Protein AF-A0A3C0VG09-F1 (afdb_monomer_lite)

Secondary structure (DSSP, 8-state):
---------------S--HHHHHHHHHHHHH--S-----TTS--TTHHHHHH-EEEEE-----SHHHHHHHHH--HHHHHHHHHHHT-SEEEEE-B-TTS-BSS--HHHHHHHTPPTTTSB-SS-HHHHHHHHHGGGTPEEEEEEESS--TT-HHHHHHHTPPPSSS-----HHHHHHHHHHHHHHHHHHGGGEEEEEEE---GGGT--HHHHHHHHHHHTSS-TT-EEEE--SS--S---TT-SB---B-SS-TT---SSSEETTEEPEEEEESSSSTT--S--S-HHHHHHHHHHHHHTT-EEEEEEPBP--GGGSSTTPBPHHHHHHHHHHHHHHHHTTSSS--------PPPP------TT--TTSSGGGT---SS--HHHHHHHHTS---S----S-SSHHHHHHHHHHS--HHHH---SS-TTSSS---S-EE-S---TT-SS--EE--SS--TTS--HHHHHHHTT---EEES---S-STTSSTGGGT-SEEES---SSS-SS-SBSSP--SS---SSTT-BHHHHHHHHHHHHHH-

Sequence (544 aa):
MIPHENLSSPSFARRRANPRAAAAIACAAGAFLLPLARGADEPRATDWLRDARLGVFMHFLPGDPAGLAKVDAFDVPAVAAQLREMGAGYFVLTLGQNSGFFNSPNRAYDRITGYAAGERCARRDLPLDLQRALAPEGIKLMLYLPCQTPNQDRRAQRAFGIREGPADQPIDEAFARKWAEVIAEWSVRYGDRVAGWWFDGGYAHVGFNEAIGRIYAEAAKRGNPRAIVTFNPGVKLVRHTRAEDYTAGELNDPFDVLPASRWVDGSQWHALTFLGSAWARRDVRHPVERWVAWASAATAKGGAVTLDLGPTWDERTGPIGTFDAAQAAQVKAVRAAVGTASANAPRPQAAAPRKPNVVFILADDLGWADTTLYGRTKFYRTPNVDRLARRGMTFTRAYSASPLCSPTRASIMTGLSPARTGITAPVCHVPEALLEAAAETTAPPDCKATVCRSATRLVADYFTLAEALKAAGYATGHFGKWHLGPQPYSPIEHGFDVDVPHWPGPGPAGSYVAPWRFPSFKERAPAEHIEDRMAAEAAAFIDA

Structure (mmCIF, N/CA/C/O backbone):
data_AF-A0A3C0VG09-F1
#
_entry.id   AF-A0A3C0VG09-F1
#
loop_
_atom_site.group_PDB
_atom_site.id
_atom_site.type_symbol
_atom_site.label_atom_id
_atom_site.label_alt_id
_atom_site.label_comp_id
_atom_site.label_asym_id
_atom_site.label_entity_id
_atom_site.label_seq_id
_atom_site.pdbx_PDB_ins_code
_atom_site.Cartn_x
_atom_site.Cartn_y
_atom_site.Cartn_z
_atom_site.occupancy
_atom_site.B_iso_or_equiv
_atom_site.auth_seq_id
_atom_site.auth_comp_id
_atom_site.auth_asym_id
_atom_site.auth_atom_id
_atom_site.pdbx_PDB_model_num
ATOM 1 N N . MET A 1 1 ? -35.592 16.629 73.389 1.00 25.78 1 MET A N 1
ATOM 2 C CA . MET A 1 1 ? -36.458 17.541 72.620 1.00 25.78 1 MET A CA 1
ATOM 3 C C . MET A 1 1 ? -35.594 18.114 71.498 1.00 25.78 1 MET A C 1
ATOM 5 O O . MET A 1 1 ? -34.708 18.879 71.831 1.00 25.78 1 MET A O 1
ATOM 9 N N . ILE A 1 2 ? -35.836 17.676 70.246 1.00 25.17 2 ILE A N 1
ATOM 10 C CA . ILE A 1 2 ? -35.474 18.321 68.951 1.00 25.17 2 ILE A CA 1
ATOM 11 C C . ILE A 1 2 ? -33.956 18.386 68.586 1.00 25.17 2 ILE A C 1
ATOM 13 O O . ILE A 1 2 ? -33.173 18.846 69.406 1.00 25.17 2 ILE A O 1
ATOM 17 N N . PRO A 1 3 ? -33.518 18.067 67.342 1.00 36.84 3 PRO A N 1
ATOM 18 C CA . PRO A 1 3 ? -33.980 17.030 66.408 1.00 36.84 3 PRO A CA 1
ATOM 19 C C . PRO A 1 3 ? -32.834 16.358 65.593 1.00 36.84 3 PRO A C 1
ATOM 21 O O . PRO A 1 3 ? -31.662 16.711 65.672 1.00 36.84 3 PRO A O 1
ATOM 24 N N . HIS A 1 4 ? -33.232 15.395 64.761 1.00 31.39 4 HIS A N 1
ATOM 25 C CA . HIS A 1 4 ? -32.487 14.857 63.623 1.00 31.39 4 HIS A CA 1
ATOM 26 C C . HIS A 1 4 ? -32.098 15.937 62.597 1.00 31.39 4 HIS A C 1
ATOM 28 O O . HIS A 1 4 ? -32.963 16.690 62.154 1.00 31.39 4 HIS A O 1
ATOM 34 N N . GLU A 1 5 ? -30.852 15.900 62.116 1.00 27.61 5 GLU A N 1
ATOM 35 C CA . GLU A 1 5 ? -30.471 16.444 60.809 1.00 27.61 5 GLU A CA 1
ATOM 36 C C . GLU A 1 5 ? -30.060 15.310 59.864 1.00 27.61 5 GLU A C 1
ATOM 38 O O . GLU A 1 5 ? -29.218 14.465 60.172 1.00 27.61 5 GLU A O 1
ATOM 43 N N . ASN A 1 6 ? -30.708 15.305 58.700 1.00 30.20 6 ASN A N 1
ATOM 44 C CA . ASN A 1 6 ? -30.352 14.521 57.529 1.00 30.20 6 ASN A CA 1
ATOM 45 C C . ASN A 1 6 ? -28.966 14.937 57.021 1.00 30.20 6 ASN A C 1
ATOM 47 O O . ASN A 1 6 ? -28.777 16.090 56.642 1.00 30.20 6 ASN A O 1
ATOM 51 N N . LEU A 1 7 ? -28.047 13.980 56.886 1.00 28.33 7 LEU A N 1
ATOM 52 C CA . LEU A 1 7 ? -26.889 14.119 56.004 1.00 28.33 7 LEU A CA 1
ATOM 53 C C . LEU A 1 7 ? -27.046 13.178 54.812 1.00 28.33 7 LEU A C 1
ATOM 55 O O . LEU A 1 7 ? -26.704 11.999 54.835 1.00 28.33 7 LEU A O 1
ATOM 59 N N . SER A 1 8 ? -27.605 13.757 53.758 1.00 28.17 8 SER A N 1
ATOM 60 C CA . SER A 1 8 ? -27.480 13.324 52.376 1.00 28.17 8 SER A CA 1
ATOM 61 C C . SER A 1 8 ? -26.024 13.393 51.892 1.00 28.17 8 SER A C 1
ATOM 63 O O . SER A 1 8 ? -25.342 14.389 52.130 1.00 28.17 8 SER A O 1
ATOM 65 N N . SER A 1 9 ? -25.653 12.395 51.081 1.00 25.41 9 SER A N 1
ATOM 66 C CA . SER A 1 9 ? -24.449 12.246 50.236 1.00 25.41 9 SER A CA 1
ATOM 67 C C . SER A 1 9 ? -23.292 11.442 50.853 1.00 25.41 9 SER A C 1
ATOM 69 O O . SER A 1 9 ? -22.619 11.929 51.763 1.00 25.41 9 SER A O 1
ATOM 71 N N . PRO A 1 10 ? -22.970 10.241 50.323 1.00 30.42 10 PRO A N 1
ATOM 72 C CA . PRO A 1 10 ? -21.716 9.591 50.648 1.00 30.42 10 PRO A CA 1
ATOM 73 C C . PRO A 1 10 ? -20.579 10.362 49.976 1.00 30.42 10 PRO A C 1
ATOM 75 O O . PRO A 1 10 ? -20.426 10.380 48.756 1.00 30.42 10 PRO A O 1
ATOM 78 N N . SER A 1 11 ? -19.789 11.014 50.825 1.00 25.86 11 SER A N 1
ATOM 79 C CA . SER A 1 11 ? -18.387 11.347 50.597 1.00 25.86 11 SER A CA 1
ATOM 80 C C . SER A 1 11 ? -17.704 10.263 49.753 1.00 25.86 11 SER A C 1
ATOM 82 O O . SER A 1 11 ? -17.767 9.079 50.090 1.00 25.86 11 SER A O 1
ATOM 84 N N . PHE A 1 12 ? -17.055 10.671 48.656 1.00 29.81 12 PHE A N 1
ATOM 85 C CA . PHE A 1 12 ? -16.128 9.844 47.884 1.00 29.81 12 PHE A CA 1
ATOM 86 C C . PHE A 1 12 ? -15.006 9.361 48.821 1.00 29.81 12 PHE A C 1
ATOM 88 O O . PHE A 1 12 ? -13.964 10.003 48.969 1.00 29.81 12 PHE A O 1
ATOM 95 N N . ALA A 1 13 ? -15.223 8.221 49.477 1.00 32.47 13 ALA A N 1
ATOM 96 C CA . ALA A 1 13 ? -14.174 7.491 50.161 1.00 32.47 13 ALA A CA 1
ATOM 97 C C . ALA A 1 13 ? -13.073 7.199 49.136 1.00 32.47 13 ALA A C 1
ATOM 99 O O . ALA A 1 13 ? -13.347 6.743 48.022 1.00 32.47 13 ALA A O 1
ATOM 100 N N . ARG A 1 14 ? -11.821 7.509 49.490 1.00 38.81 14 ARG A N 1
ATOM 101 C CA . ARG A 1 14 ? -10.652 7.198 48.663 1.00 38.81 14 ARG A CA 1
ATOM 102 C C . ARG A 1 14 ? -10.619 5.684 48.448 1.00 38.81 14 ARG A C 1
ATOM 104 O O . ARG A 1 14 ? -10.144 4.955 49.314 1.00 38.81 14 ARG A O 1
ATOM 111 N N . ARG A 1 15 ? -11.134 5.222 47.303 1.00 53.59 15 ARG A N 1
ATOM 112 C CA . ARG A 1 15 ? -10.995 3.837 46.834 1.00 53.59 15 ARG A CA 1
ATOM 113 C C . ARG A 1 15 ? -9.524 3.437 46.900 1.00 53.59 15 ARG A C 1
ATOM 115 O O . ARG A 1 15 ? -8.651 4.307 46.797 1.00 53.59 15 ARG A O 1
ATOM 122 N N . ARG A 1 16 ? -9.233 2.139 47.055 1.00 56.16 16 ARG A N 1
ATOM 123 C CA . ARG A 1 16 ? -7.860 1.593 47.057 1.00 56.16 16 ARG A CA 1
ATOM 124 C C . ARG A 1 16 ? -7.266 1.718 45.641 1.00 56.16 16 ARG A C 1
ATOM 126 O O . ARG A 1 16 ? -7.061 0.738 44.935 1.00 56.16 16 ARG A O 1
ATOM 133 N N . ALA A 1 17 ? -7.037 2.949 45.194 1.00 42.09 17 ALA A N 1
ATOM 134 C CA . ALA A 1 17 ? -6.540 3.301 43.881 1.00 42.09 17 ALA A CA 1
ATOM 135 C C . ALA A 1 17 ? -5.017 3.379 43.930 1.00 42.09 17 ALA A C 1
ATOM 137 O O . ALA A 1 17 ? -4.433 4.084 44.753 1.00 42.09 17 ALA A O 1
ATOM 138 N N . ASN A 1 18 ? -4.363 2.684 43.005 1.00 46.47 18 ASN A N 1
ATOM 139 C CA . ASN A 1 18 ? -2.977 2.963 42.676 1.00 46.47 18 ASN A CA 1
ATOM 140 C C . ASN A 1 18 ? -2.969 3.893 41.448 1.00 46.47 18 ASN A C 1
ATOM 142 O O . ASN A 1 18 ? -3.234 3.413 40.343 1.00 46.47 18 ASN A O 1
ATOM 146 N N . PRO A 1 19 ? -2.652 5.195 41.585 1.00 42.06 19 PRO A N 1
ATOM 147 C CA . PRO A 1 19 ? -2.595 6.110 40.441 1.00 42.06 19 PRO A CA 1
ATOM 148 C C . PRO A 1 19 ? -1.565 5.666 39.388 1.00 42.06 19 PRO A C 1
ATOM 150 O O . PRO A 1 19 ? -1.710 5.986 38.211 1.00 42.06 19 PRO A O 1
ATOM 153 N N . ARG A 1 20 ? -0.572 4.845 39.769 1.00 39.53 20 ARG A N 1
ATOM 154 C CA . ARG A 1 20 ? 0.372 4.227 38.825 1.00 39.53 20 ARG A CA 1
ATOM 155 C C . ARG A 1 20 ? -0.194 3.009 38.090 1.00 39.53 20 ARG A C 1
ATOM 157 O O . ARG A 1 20 ? 0.317 2.703 37.026 1.00 39.53 20 ARG A O 1
ATOM 164 N N . ALA A 1 21 ? -1.231 2.336 38.598 1.00 42.78 21 ALA A N 1
ATOM 165 C CA . ALA A 1 21 ? -1.887 1.228 37.891 1.00 42.78 21 ALA A CA 1
ATOM 166 C C . ALA A 1 21 ? -2.860 1.746 36.823 1.00 42.78 21 ALA A C 1
ATOM 168 O O . ALA A 1 21 ? -2.830 1.261 35.700 1.00 42.78 21 ALA A O 1
ATOM 169 N N . ALA A 1 22 ? -3.627 2.802 37.121 1.00 36.97 22 ALA A N 1
ATOM 170 C CA . ALA A 1 22 ? -4.439 3.495 36.117 1.00 36.97 22 ALA A CA 1
ATOM 171 C C . ALA A 1 22 ? -3.561 4.094 35.001 1.00 36.97 22 ALA A C 1
ATOM 173 O O . ALA A 1 22 ? -3.869 3.944 33.821 1.00 36.97 22 ALA A O 1
ATOM 174 N N . ALA A 1 23 ? -2.411 4.677 35.366 1.00 32.75 23 ALA A N 1
ATOM 175 C CA . ALA A 1 23 ? -1.416 5.145 34.405 1.00 32.75 23 ALA A CA 1
ATOM 176 C C . ALA A 1 23 ? -0.681 4.001 33.686 1.00 32.75 23 ALA A C 1
ATOM 178 O O . ALA A 1 23 ? -0.352 4.164 32.526 1.00 32.75 23 ALA A O 1
ATOM 179 N N . ALA A 1 24 ? -0.442 2.839 34.305 1.00 37.19 24 ALA A N 1
ATOM 180 C CA . ALA A 1 24 ? 0.166 1.684 33.634 1.00 37.19 24 ALA A CA 1
ATOM 181 C C . ALA A 1 24 ? -0.810 0.971 32.687 1.00 37.19 24 ALA A C 1
ATOM 183 O O . ALA A 1 24 ? -0.374 0.460 31.666 1.00 37.19 24 ALA A O 1
ATOM 184 N N . ILE A 1 25 ? -2.114 0.981 32.973 1.00 39.38 25 ILE A N 1
ATOM 185 C CA . ILE A 1 25 ? -3.164 0.472 32.078 1.00 39.38 25 ILE A CA 1
ATOM 186 C C . ILE A 1 25 ? -3.376 1.452 30.910 1.00 39.38 25 ILE A C 1
ATOM 188 O O . ILE A 1 25 ? -3.435 1.027 29.758 1.00 39.38 25 ILE A O 1
ATOM 192 N N . ALA A 1 26 ? -3.362 2.765 31.171 1.00 31.94 26 ALA A N 1
ATOM 193 C CA . ALA A 1 26 ? -3.383 3.794 30.128 1.00 31.94 26 ALA A CA 1
ATOM 194 C C . ALA A 1 26 ? -2.079 3.843 29.298 1.00 31.94 26 ALA A C 1
ATOM 196 O O . ALA A 1 26 ? -2.128 4.015 28.083 1.00 31.94 26 ALA A O 1
ATOM 197 N N . CYS A 1 27 ? -0.911 3.625 29.912 1.00 29.28 27 CYS A N 1
ATOM 198 C CA . CYS A 1 27 ? 0.381 3.548 29.221 1.00 29.28 27 CYS A CA 1
ATOM 199 C C . CYS A 1 27 ? 0.594 2.203 28.521 1.00 29.28 27 CYS A C 1
ATOM 201 O O . CYS A 1 27 ? 1.245 2.192 27.488 1.00 29.28 27 CYS A O 1
ATOM 203 N N . ALA A 1 28 ? 0.041 1.084 28.998 1.00 33.81 28 ALA A N 1
ATOM 204 C CA . ALA A 1 28 ? 0.040 -0.175 28.248 1.00 33.81 28 ALA A CA 1
ATOM 205 C C . ALA A 1 28 ? -0.866 -0.075 27.010 1.00 33.81 28 ALA A C 1
ATOM 207 O O . ALA A 1 28 ? -0.498 -0.573 25.950 1.00 33.81 28 ALA A O 1
ATOM 208 N N . ALA A 1 29 ? -1.983 0.656 27.102 1.00 33.47 29 ALA A N 1
ATOM 209 C CA . ALA A 1 29 ? -2.788 1.020 25.936 1.00 33.47 29 ALA A CA 1
ATOM 210 C C . ALA A 1 29 ? -2.054 1.992 24.982 1.00 33.47 29 ALA A C 1
ATOM 212 O O . ALA A 1 29 ? -2.267 1.937 23.775 1.00 33.47 29 ALA A O 1
ATOM 213 N N . GLY A 1 30 ? -1.156 2.842 25.498 1.00 28.97 30 GLY A N 1
ATOM 214 C CA . GLY A 1 30 ? -0.337 3.768 24.701 1.00 28.97 30 GLY A CA 1
ATOM 215 C C . GLY A 1 30 ? 0.991 3.207 24.162 1.00 28.97 30 GLY A C 1
ATOM 216 O O . GLY A 1 30 ? 1.523 3.752 23.198 1.00 28.97 30 GLY A O 1
ATOM 217 N N . ALA A 1 31 ? 1.535 2.133 24.745 1.00 29.83 31 ALA A N 1
ATOM 218 C CA . ALA A 1 31 ? 2.877 1.610 24.446 1.00 29.83 31 ALA A CA 1
ATOM 219 C C . ALA A 1 31 ? 2.895 0.274 23.674 1.00 29.83 31 ALA A C 1
ATOM 221 O O . ALA A 1 31 ? 3.970 -0.210 23.330 1.00 29.83 31 ALA A O 1
ATOM 222 N N . PHE A 1 32 ? 1.733 -0.304 23.346 1.00 34.00 32 PHE A N 1
ATOM 223 C CA . PHE A 1 32 ? 1.608 -1.517 22.517 1.00 34.00 32 PHE A CA 1
ATOM 224 C C . PHE A 1 32 ? 0.985 -1.248 21.138 1.00 34.00 32 PHE A C 1
ATOM 226 O O . PHE A 1 32 ? 0.192 -2.032 20.624 1.00 34.00 32 PHE A O 1
ATOM 233 N N . LEU A 1 33 ? 1.374 -0.146 20.498 1.00 32.19 33 LEU A N 1
ATOM 234 C CA . LEU A 1 33 ? 1.024 0.127 19.103 1.00 32.19 33 LEU A CA 1
ATOM 235 C C . LEU A 1 33 ? 2.061 -0.483 18.148 1.00 32.19 33 LEU A C 1
ATOM 237 O O . LEU A 1 33 ? 2.922 0.220 17.630 1.00 32.19 33 LEU A O 1
ATOM 241 N N . LEU A 1 34 ? 1.954 -1.792 17.895 1.00 34.22 34 LEU A N 1
ATOM 242 C CA . LEU A 1 34 ? 2.476 -2.462 16.691 1.00 34.22 34 LEU A CA 1
ATOM 243 C C . LEU A 1 34 ? 1.462 -3.535 16.222 1.00 34.22 34 LEU A C 1
ATOM 245 O O . LEU A 1 34 ? 0.729 -4.088 17.040 1.00 34.22 34 LEU A O 1
ATOM 249 N N . PRO A 1 35 ? 1.339 -3.776 14.903 1.00 33.91 35 PRO A N 1
ATOM 250 C CA . PRO A 1 35 ? 0.038 -3.829 14.234 1.00 33.91 35 PRO A CA 1
ATOM 251 C C . PRO A 1 35 ? -0.619 -5.222 14.254 1.00 33.91 35 PRO A C 1
ATOM 253 O O . PRO A 1 35 ? -0.087 -6.177 13.691 1.00 33.91 35 PRO A O 1
ATOM 256 N N . LEU A 1 36 ? -1.820 -5.314 14.840 1.00 37.66 36 LEU A N 1
ATOM 257 C CA . LEU A 1 36 ? -2.776 -6.416 14.651 1.00 37.66 36 LEU A CA 1
ATOM 258 C C . LEU A 1 36 ? -3.637 -6.132 13.401 1.00 37.66 36 LEU A C 1
ATOM 260 O O . LEU A 1 36 ? -3.882 -4.984 13.043 1.00 37.66 36 LEU A O 1
ATOM 264 N N . ALA A 1 37 ? -4.086 -7.167 12.697 1.00 36.44 37 ALA A N 1
ATOM 265 C CA . ALA A 1 37 ? -4.728 -7.061 11.392 1.00 36.44 37 ALA A CA 1
ATOM 266 C C . ALA A 1 37 ? -6.090 -6.338 11.416 1.00 36.44 37 ALA A C 1
ATOM 268 O O . ALA A 1 37 ? -7.111 -6.921 11.788 1.00 36.44 37 ALA A O 1
ATOM 269 N N . ARG A 1 38 ? -6.059 -5.100 10.901 1.00 39.56 38 ARG A N 1
ATOM 270 C CA . ARG A 1 38 ? -7.078 -4.320 10.165 1.00 39.56 38 ARG A CA 1
ATOM 271 C C . ARG A 1 38 ? -8.535 -4.761 10.391 1.00 39.56 38 ARG A C 1
ATOM 273 O O . ARG A 1 38 ? -9.059 -5.619 9.673 1.00 39.56 38 ARG A O 1
ATOM 280 N N . GLY A 1 39 ? -9.197 -4.121 11.356 1.00 35.84 39 GLY A N 1
ATOM 281 C CA . GLY A 1 39 ? -10.660 -4.063 11.434 1.00 35.84 39 GLY A CA 1
ATOM 282 C C . GLY A 1 39 ? -11.256 -3.302 10.243 1.00 35.84 39 GLY A C 1
ATOM 283 O O . GLY A 1 39 ? -10.550 -2.589 9.531 1.00 35.84 39 GLY A O 1
ATOM 284 N N . ALA A 1 40 ? -12.558 -3.464 9.999 1.00 40.09 40 ALA A N 1
ATOM 285 C CA . ALA A 1 40 ? -13.252 -2.823 8.879 1.00 40.09 40 ALA A CA 1
ATOM 286 C C . ALA A 1 40 ? -13.305 -1.278 8.968 1.00 40.09 40 ALA A C 1
ATOM 288 O O . ALA A 1 40 ? -13.516 -0.653 7.933 1.00 40.09 40 ALA A O 1
ATOM 289 N N . ASP A 1 41 ? -13.028 -0.703 10.148 1.00 41.06 41 ASP A N 1
ATOM 290 C CA . ASP A 1 41 ? -13.119 0.736 10.459 1.00 41.06 41 ASP A CA 1
ATOM 291 C C . ASP A 1 41 ? -11.781 1.404 10.861 1.00 41.06 41 ASP A C 1
ATOM 293 O O . ASP A 1 41 ? -11.765 2.585 11.206 1.00 41.06 41 ASP A O 1
ATOM 297 N N . GLU A 1 42 ? -10.636 0.708 10.797 1.00 44.19 42 GLU A N 1
ATOM 298 C CA . GLU A 1 42 ? -9.343 1.417 10.803 1.00 44.19 42 GLU A CA 1
ATOM 299 C C . GLU A 1 42 ? -9.079 2.009 9.415 1.00 44.19 42 GLU A C 1
ATOM 301 O O . GLU A 1 42 ? -9.328 1.308 8.425 1.00 44.19 42 GLU A O 1
ATOM 306 N N . PRO A 1 43 ? -8.522 3.238 9.307 1.00 57.06 43 PRO A N 1
ATOM 307 C CA . PRO A 1 43 ? -8.185 3.811 8.016 1.00 57.06 43 PRO A CA 1
ATOM 308 C C . PRO A 1 43 ? -7.272 2.849 7.257 1.00 57.06 43 PRO A C 1
ATOM 310 O O . PRO A 1 43 ? -6.119 2.617 7.644 1.00 57.06 43 PRO A O 1
ATOM 313 N N . ARG A 1 44 ? -7.783 2.236 6.188 1.00 79.38 44 ARG A N 1
ATOM 314 C CA . ARG A 1 44 ? -6.977 1.318 5.385 1.00 79.38 44 ARG A CA 1
ATOM 315 C C . ARG A 1 44 ? -5.872 2.131 4.733 1.00 79.38 44 ARG A C 1
ATOM 317 O O . ARG A 1 44 ? -6.063 3.289 4.371 1.00 79.38 44 ARG A O 1
ATOM 324 N N . ALA A 1 45 ? -4.717 1.506 4.508 1.00 89.81 45 ALA A N 1
ATOM 325 C CA . ALA A 1 45 ? -3.607 2.167 3.820 1.00 89.81 45 ALA A CA 1
ATOM 326 C C . ALA A 1 45 ? -4.020 2.752 2.452 1.00 89.81 45 ALA A C 1
ATOM 328 O O . ALA A 1 45 ? -3.406 3.704 1.999 1.00 89.81 45 ALA A O 1
ATOM 329 N N . THR A 1 46 ? -5.080 2.233 1.823 1.00 95.81 46 THR A N 1
ATOM 330 C CA . THR A 1 46 ? -5.641 2.707 0.549 1.00 95.81 46 THR A CA 1
ATOM 331 C C . THR A 1 46 ? -6.706 3.799 0.677 1.00 95.81 46 THR A C 1
ATOM 333 O O . THR A 1 46 ? -7.222 4.254 -0.342 1.00 95.81 46 THR A O 1
ATOM 336 N N . ASP A 1 47 ? -7.083 4.229 1.883 1.00 93.94 47 ASP A N 1
ATOM 337 C CA . ASP A 1 47 ? -8.106 5.270 2.079 1.00 93.94 47 ASP A CA 1
ATOM 338 C C . ASP A 1 47 ? -7.694 6.591 1.463 1.00 93.94 47 ASP A C 1
ATOM 340 O O . ASP A 1 47 ? -8.486 7.199 0.748 1.00 93.94 47 ASP A O 1
ATOM 344 N N . TRP A 1 48 ? -6.420 6.957 1.600 1.00 95.12 48 TRP A N 1
ATOM 345 C CA . TRP A 1 48 ? -5.914 8.143 0.928 1.00 95.12 48 TRP A CA 1
ATOM 346 C C . TRP A 1 48 ? -6.004 8.030 -0.600 1.00 95.12 48 TRP A C 1
ATOM 348 O O . TRP A 1 48 ? -6.210 9.046 -1.253 1.00 95.12 48 TRP A O 1
ATOM 358 N N . LEU A 1 49 ? -5.872 6.826 -1.179 1.00 97.00 49 LEU A N 1
ATOM 359 C CA . LEU A 1 49 ? -5.948 6.621 -2.630 1.00 97.00 49 LEU A CA 1
ATOM 360 C C . LEU A 1 49 ? -7.387 6.822 -3.129 1.00 97.00 49 LEU A C 1
ATOM 362 O O . LEU A 1 49 ? -7.604 7.523 -4.118 1.00 97.00 49 LEU A O 1
ATOM 366 N N . ARG A 1 50 ? -8.376 6.286 -2.398 1.00 95.19 50 ARG A N 1
ATOM 367 C CA . ARG A 1 50 ? -9.805 6.573 -2.625 1.00 95.19 50 ARG A CA 1
ATOM 368 C C . ARG A 1 50 ? -10.084 8.071 -2.524 1.00 95.19 50 ARG A C 1
ATOM 370 O O . ARG A 1 50 ? -10.751 8.627 -3.390 1.00 95.19 50 ARG A O 1
ATOM 377 N N . ASP A 1 51 ? -9.597 8.713 -1.466 1.00 93.44 51 ASP A N 1
ATOM 378 C CA . ASP A 1 51 ? -9.889 10.122 -1.181 1.00 93.44 51 ASP A CA 1
ATOM 379 C C . ASP A 1 51 ? -9.228 11.062 -2.189 1.00 93.44 51 ASP A C 1
ATOM 381 O O . ASP A 1 51 ? -9.809 12.082 -2.559 1.00 93.44 51 ASP A O 1
ATOM 385 N N . ALA A 1 52 ? -8.048 10.689 -2.686 1.00 95.00 52 ALA A N 1
ATOM 386 C CA . ALA A 1 52 ? -7.356 11.422 -3.731 1.00 95.00 52 ALA A CA 1
ATOM 387 C C . ALA A 1 52 ? -8.116 11.408 -5.065 1.00 95.00 52 ALA A C 1
ATOM 389 O O . ALA A 1 52 ? -8.057 12.408 -5.783 1.00 95.00 52 ALA A O 1
ATOM 390 N N . ARG A 1 53 ? -8.840 10.311 -5.363 1.00 95.50 53 ARG A N 1
ATOM 391 C CA . ARG A 1 53 ? -9.661 10.031 -6.564 1.00 95.50 53 ARG A CA 1
ATOM 392 C C . ARG A 1 53 ? -8.902 10.001 -7.890 1.00 95.50 53 ARG A C 1
ATOM 394 O O . ARG A 1 53 ? -9.135 9.102 -8.691 1.00 95.50 53 ARG A O 1
ATOM 401 N N . LEU A 1 54 ? -8.015 10.964 -8.114 1.00 98.25 54 LEU A N 1
ATOM 402 C CA . LEU A 1 54 ? -7.293 11.193 -9.355 1.00 98.25 54 LEU A CA 1
ATOM 403 C C . LEU A 1 54 ? -5.796 11.378 -9.089 1.00 98.25 54 LEU A C 1
ATOM 405 O O . LEU A 1 54 ? -5.404 12.226 -8.278 1.00 98.25 54 LEU A O 1
ATOM 409 N N . GLY A 1 55 ? -4.978 10.615 -9.806 1.00 98.50 55 GLY A N 1
ATOM 410 C CA . GLY A 1 55 ? -3.526 10.755 -9.846 1.00 98.50 55 GLY A CA 1
ATOM 411 C C . GLY A 1 55 ? -2.997 10.957 -11.260 1.00 98.50 55 GLY A C 1
ATOM 412 O O . GLY A 1 55 ? -3.697 10.722 -12.248 1.00 98.50 55 GLY A O 1
ATOM 413 N N . VAL A 1 56 ? -1.739 11.379 -11.338 1.00 98.88 56 VAL A N 1
ATOM 414 C CA . VAL A 1 56 ? -0.982 11.520 -12.588 1.00 98.88 56 VAL A CA 1
ATOM 415 C C . VAL A 1 56 ? 0.176 10.529 -12.574 1.00 98.88 56 VAL A C 1
ATOM 417 O O . VAL A 1 56 ? 0.858 10.391 -11.561 1.00 98.88 56 VAL A O 1
ATOM 420 N N . PHE A 1 57 ? 0.407 9.848 -13.688 1.00 98.88 57 PHE A N 1
ATOM 421 C CA . PHE A 1 57 ? 1.531 8.941 -13.894 1.00 98.88 57 PHE A CA 1
ATOM 422 C C . PHE A 1 57 ? 2.469 9.525 -14.952 1.00 98.88 57 PHE A C 1
ATOM 424 O O . PHE A 1 57 ? 2.016 10.135 -15.921 1.00 98.88 57 PHE A O 1
ATOM 431 N N . MET A 1 58 ? 3.775 9.347 -14.766 1.00 98.62 58 MET A N 1
ATOM 432 C CA . MET A 1 58 ? 4.782 9.721 -15.754 1.00 98.62 58 MET A CA 1
ATOM 433 C C . MET A 1 58 ? 5.785 8.596 -15.981 1.00 98.62 58 MET A C 1
ATOM 435 O O . MET A 1 58 ? 6.551 8.232 -15.084 1.00 98.62 58 MET A O 1
ATOM 439 N N . HIS A 1 59 ? 5.865 8.150 -17.232 1.00 98.12 59 HIS A N 1
ATOM 440 C CA . HIS A 1 59 ? 6.987 7.371 -17.746 1.00 98.12 59 HIS A CA 1
ATOM 441 C C . HIS A 1 59 ? 8.163 8.284 -18.127 1.00 98.12 59 HIS A C 1
ATOM 443 O O . HIS A 1 59 ? 8.344 8.655 -19.289 1.00 98.12 59 HIS A O 1
ATOM 449 N N . PHE A 1 60 ? 8.992 8.639 -17.144 1.00 98.25 60 PHE A N 1
ATOM 450 C CA . PHE A 1 60 ? 10.288 9.280 -17.380 1.00 98.25 60 PHE A CA 1
ATOM 451 C C . PHE A 1 60 ? 11.372 8.199 -17.386 1.00 98.25 60 PHE A C 1
ATOM 453 O O . PHE A 1 60 ? 11.903 7.833 -16.344 1.00 98.25 60 PHE A O 1
ATOM 460 N N . LEU A 1 61 ? 11.647 7.618 -18.552 1.00 97.44 61 LEU A N 1
ATOM 461 C CA . LEU A 1 61 ? 12.523 6.459 -18.710 1.00 97.44 61 LEU A CA 1
ATOM 462 C C . LEU A 1 61 ? 13.771 6.792 -19.541 1.00 97.44 61 LEU A C 1
ATOM 464 O O . LEU A 1 61 ? 13.707 6.759 -20.771 1.00 97.44 61 LEU A O 1
ATOM 468 N N . PRO A 1 62 ? 14.919 7.080 -18.904 1.00 97.25 62 PRO A N 1
ATOM 469 C CA . PRO A 1 62 ? 16.187 7.189 -19.611 1.00 97.25 62 PRO A CA 1
ATOM 470 C C . PRO A 1 62 ? 16.502 5.912 -20.405 1.00 97.25 62 PRO A C 1
ATOM 472 O O . PRO A 1 62 ? 16.467 4.808 -19.862 1.00 97.25 62 PRO A O 1
ATOM 475 N N . GLY A 1 63 ? 16.801 6.047 -21.697 1.00 95.69 63 GLY A N 1
ATOM 476 C CA . GLY A 1 63 ? 17.164 4.916 -22.565 1.00 95.69 63 GLY A CA 1
ATOM 477 C C . GLY A 1 63 ? 18.671 4.681 -22.681 1.00 95.69 63 GLY A C 1
ATOM 478 O O . GLY A 1 63 ? 19.107 3.572 -22.978 1.00 95.69 63 GLY A O 1
ATOM 479 N N . ASP A 1 64 ? 19.458 5.726 -22.440 1.00 96.88 64 ASP A N 1
ATOM 480 C CA . ASP A 1 64 ? 20.898 5.788 -22.667 1.00 96.88 64 ASP A CA 1
ATOM 481 C C . ASP A 1 64 ? 21.552 6.805 -21.696 1.00 96.88 64 ASP A C 1
ATOM 483 O O . ASP A 1 64 ? 20.843 7.468 -20.926 1.00 96.88 64 ASP A O 1
ATOM 487 N N . PRO A 1 65 ? 22.892 6.964 -21.701 1.00 97.19 65 PRO A N 1
ATOM 488 C CA . PRO A 1 65 ? 23.565 7.928 -20.830 1.00 97.19 65 PRO A CA 1
ATOM 489 C C . PRO A 1 65 ? 23.146 9.393 -21.046 1.00 97.19 65 PRO A C 1
ATOM 491 O O . PRO A 1 65 ? 23.156 10.169 -20.092 1.00 97.19 65 PRO A O 1
ATOM 494 N N . ALA A 1 66 ? 22.754 9.788 -22.264 1.00 96.56 66 ALA A N 1
ATOM 495 C CA . ALA A 1 66 ? 22.284 11.148 -22.538 1.00 96.56 66 ALA A CA 1
ATOM 496 C C . ALA A 1 66 ? 20.885 11.381 -21.943 1.00 96.56 66 ALA A C 1
ATOM 498 O O . ALA A 1 66 ? 20.607 12.445 -21.389 1.00 96.56 66 ALA A O 1
ATOM 499 N N . GLY A 1 67 ? 20.023 10.366 -21.990 1.00 96.62 67 GLY A N 1
ATOM 500 C CA . GLY A 1 67 ? 18.764 10.323 -21.262 1.00 96.62 67 GLY A CA 1
ATOM 501 C C . GLY A 1 67 ? 18.978 10.353 -19.751 1.00 96.62 67 GLY A C 1
ATOM 502 O O . GLY A 1 67 ? 18.255 11.060 -19.055 1.00 96.62 67 GLY A O 1
ATOM 503 N N . LEU A 1 68 ? 19.988 9.646 -19.230 1.00 97.94 68 LEU A N 1
ATOM 504 C CA . LEU A 1 68 ? 20.286 9.641 -17.793 1.00 97.94 68 LEU A CA 1
ATOM 505 C C . LEU A 1 68 ? 20.730 11.029 -17.315 1.00 97.94 68 LEU A C 1
ATOM 507 O O . LEU A 1 68 ? 20.295 11.479 -16.259 1.00 97.94 68 LEU A O 1
ATOM 511 N N . ALA A 1 69 ? 21.521 11.746 -18.117 1.00 96.69 69 ALA A N 1
ATOM 512 C CA . ALA A 1 69 ? 21.922 13.122 -17.820 1.00 96.69 69 ALA A CA 1
ATOM 513 C C . ALA A 1 69 ? 20.722 14.084 -17.701 1.00 96.69 69 ALA A C 1
ATOM 515 O O . ALA A 1 69 ? 20.788 15.076 -16.977 1.00 96.69 69 ALA A O 1
ATOM 516 N N . LYS A 1 70 ? 19.585 13.780 -18.343 1.00 97.94 70 LYS A N 1
ATOM 517 C CA . LYS A 1 70 ? 18.360 14.590 -18.221 1.00 97.94 70 LYS A CA 1
ATOM 518 C C . LYS A 1 70 ? 17.670 14.454 -16.866 1.00 97.94 70 LYS A C 1
ATOM 520 O O . LYS A 1 70 ? 16.822 15.282 -16.551 1.00 97.94 70 LYS A O 1
ATOM 525 N N . VAL A 1 71 ? 18.054 13.483 -16.035 1.00 98.44 71 VAL A N 1
ATOM 526 C CA . VAL A 1 71 ? 17.628 13.446 -14.628 1.00 98.44 71 VAL A CA 1
ATOM 527 C C . VAL A 1 71 ? 18.148 14.682 -13.888 1.00 98.44 71 VAL A C 1
ATOM 529 O O . VAL A 1 71 ? 17.404 15.283 -13.115 1.00 98.44 71 VAL A O 1
ATOM 532 N N . ASP A 1 72 ? 19.373 15.134 -14.173 1.00 97.44 72 ASP A N 1
ATOM 533 C CA . ASP A 1 72 ? 19.931 16.356 -13.579 1.00 97.44 72 ASP A CA 1
ATOM 534 C C . ASP A 1 72 ? 19.231 17.620 -14.106 1.00 97.44 72 ASP A C 1
ATOM 536 O O . ASP A 1 72 ? 19.010 18.560 -13.346 1.00 97.44 72 ASP A O 1
ATOM 540 N N . ALA A 1 73 ? 18.794 17.609 -15.369 1.00 97.38 73 ALA A N 1
ATOM 541 C CA . ALA A 1 73 ? 18.046 18.705 -15.991 1.00 97.38 73 ALA A CA 1
ATOM 542 C C . ALA A 1 73 ? 16.546 18.741 -15.628 1.00 97.38 73 ALA A C 1
ATOM 544 O O . ALA A 1 73 ? 15.862 19.702 -15.970 1.00 97.38 73 ALA A O 1
ATOM 545 N N . PHE A 1 74 ? 16.011 17.710 -14.959 1.00 98.69 74 PHE A N 1
ATOM 546 C CA . PHE A 1 74 ? 14.585 17.618 -14.632 1.00 98.69 74 PHE A CA 1
ATOM 547 C C . PHE A 1 74 ? 14.125 18.797 -13.761 1.00 98.69 74 PHE A C 1
ATOM 549 O O . PHE A 1 74 ? 14.625 18.996 -12.644 1.00 98.69 74 PHE A O 1
ATOM 556 N N . ASP A 1 75 ? 13.129 19.541 -14.240 1.00 98.62 75 ASP A N 1
ATOM 557 C CA . ASP A 1 75 ? 12.608 20.737 -13.578 1.00 98.62 75 ASP A CA 1
ATOM 558 C C . ASP A 1 75 ? 11.521 20.363 -12.561 1.00 98.62 75 ASP A C 1
ATOM 560 O O . ASP A 1 75 ? 10.319 20.332 -12.834 1.00 98.62 75 ASP A O 1
ATOM 564 N N . VAL A 1 76 ? 11.977 20.030 -11.354 1.00 98.81 76 VAL A N 1
ATOM 565 C CA . VAL A 1 76 ? 11.111 19.631 -10.239 1.00 98.81 76 VAL A CA 1
ATOM 566 C C . VAL A 1 76 ? 10.098 20.724 -9.859 1.00 98.81 76 VAL A C 1
ATOM 568 O O . VAL A 1 76 ? 8.919 20.384 -9.726 1.00 98.81 76 VAL A O 1
ATOM 571 N N . PRO A 1 77 ? 10.486 22.008 -9.699 1.00 98.25 77 PRO A N 1
ATOM 572 C CA . PRO A 1 77 ? 9.530 23.082 -9.434 1.00 98.25 77 PRO A CA 1
ATOM 573 C C . PRO A 1 77 ? 8.435 23.213 -10.498 1.00 98.25 77 PRO A C 1
ATOM 575 O O . PRO A 1 77 ? 7.260 23.312 -10.139 1.00 98.25 77 PRO A O 1
ATOM 578 N N . ALA A 1 78 ? 8.785 23.173 -11.789 1.00 98.25 78 ALA A N 1
ATOM 579 C CA . ALA A 1 78 ? 7.804 23.301 -12.867 1.00 98.25 78 ALA A CA 1
ATOM 580 C C . ALA A 1 78 ? 6.811 22.129 -12.883 1.00 98.25 78 ALA A C 1
ATOM 582 O O . ALA A 1 78 ? 5.602 22.336 -13.014 1.00 98.25 78 ALA A O 1
ATOM 583 N N . VAL A 1 79 ? 7.297 20.900 -12.686 1.00 98.81 79 VAL A N 1
ATOM 584 C CA . VAL A 1 79 ? 6.443 19.704 -12.615 1.00 98.81 79 VAL A CA 1
ATOM 585 C C . VAL A 1 79 ? 5.516 19.748 -11.401 1.00 98.81 79 VAL A C 1
ATOM 587 O O . VAL A 1 79 ? 4.321 19.481 -11.534 1.00 98.81 79 VAL A O 1
ATOM 590 N N . ALA A 1 80 ? 6.024 20.131 -10.227 1.00 98.44 80 ALA A N 1
ATOM 591 C CA . ALA A 1 80 ? 5.202 20.278 -9.026 1.00 98.44 80 ALA A CA 1
ATOM 592 C C . ALA A 1 80 ? 4.112 21.351 -9.205 1.00 98.44 80 ALA A C 1
ATOM 594 O O . ALA A 1 80 ? 2.957 21.118 -8.840 1.00 98.44 80 ALA A O 1
ATOM 595 N N . ALA A 1 81 ? 4.444 22.484 -9.833 1.00 97.88 81 ALA A N 1
ATOM 596 C CA . ALA A 1 81 ? 3.483 23.538 -10.148 1.00 97.88 81 ALA A CA 1
ATOM 597 C C . ALA A 1 81 ? 2.374 23.046 -11.092 1.00 97.88 81 ALA A C 1
ATOM 599 O O . ALA A 1 81 ? 1.195 23.248 -10.796 1.00 97.88 81 ALA A O 1
ATOM 600 N N . GLN A 1 82 ? 2.721 22.330 -12.169 1.00 98.38 82 GLN A N 1
ATOM 601 C CA . GLN A 1 82 ? 1.722 21.751 -13.074 1.00 98.38 82 GLN A CA 1
ATOM 602 C C . GLN A 1 82 ? 0.829 20.723 -12.367 1.00 98.38 82 GLN A C 1
ATOM 604 O O . GLN A 1 82 ? -0.389 20.748 -12.536 1.00 98.38 82 GLN A O 1
ATOM 609 N N . LEU A 1 83 ? 1.397 19.834 -11.544 1.00 98.56 83 LEU A N 1
ATOM 610 C CA . LEU A 1 83 ? 0.628 18.837 -10.786 1.00 98.56 83 LEU A CA 1
ATOM 611 C C . LEU A 1 83 ? -0.368 19.485 -9.819 1.00 98.56 83 LEU A C 1
ATOM 613 O O . LEU A 1 83 ? -1.522 19.049 -9.740 1.00 98.56 83 LEU A O 1
ATOM 617 N N . ARG A 1 84 ? 0.043 20.561 -9.144 1.00 97.62 84 ARG A N 1
ATOM 618 C CA . ARG A 1 84 ? -0.838 21.385 -8.309 1.00 97.62 84 ARG A CA 1
ATOM 619 C C . ARG A 1 84 ? -1.952 22.033 -9.126 1.00 97.62 84 ARG A C 1
ATOM 621 O O . ARG A 1 84 ? -3.111 21.962 -8.729 1.00 97.62 84 ARG A O 1
ATOM 628 N N . GLU A 1 85 ? -1.629 22.651 -10.259 1.00 97.12 85 GLU A N 1
ATOM 629 C CA . GLU A 1 85 ? -2.609 23.334 -11.118 1.00 97.12 85 GLU A CA 1
ATOM 630 C C . GLU A 1 85 ? -3.635 22.382 -11.742 1.00 97.12 85 GLU A C 1
ATOM 632 O O . GLU A 1 85 ? -4.800 22.752 -11.922 1.00 97.12 85 GLU A O 1
ATOM 637 N N . MET A 1 86 ? -3.220 21.149 -12.035 1.00 97.81 86 MET A N 1
ATOM 638 C CA . MET A 1 86 ? -4.105 20.050 -12.428 1.00 97.81 86 MET A CA 1
ATOM 639 C C . MET A 1 86 ? -4.957 19.533 -11.257 1.00 97.81 86 MET A C 1
ATOM 641 O O . MET A 1 86 ? -5.990 18.902 -11.477 1.00 97.81 86 MET A O 1
ATOM 645 N N . GLY A 1 87 ? -4.536 19.790 -10.016 1.00 96.00 87 GLY A N 1
ATOM 646 C CA . GLY A 1 87 ? -5.152 19.276 -8.797 1.00 96.00 87 GLY A CA 1
ATOM 647 C C . GLY A 1 87 ? -4.975 17.765 -8.634 1.00 96.00 87 GLY A C 1
ATOM 648 O O . GLY A 1 87 ? -5.901 17.075 -8.200 1.00 96.00 87 GLY A O 1
ATOM 649 N N . ALA A 1 88 ? -3.813 17.227 -9.006 1.00 97.19 88 ALA A N 1
ATOM 650 C CA . ALA A 1 88 ? -3.490 15.819 -8.793 1.00 97.19 88 ALA A CA 1
ATOM 651 C C . ALA A 1 88 ? -3.455 15.500 -7.288 1.00 97.19 88 ALA A C 1
ATOM 653 O O . ALA A 1 88 ? -2.844 16.226 -6.511 1.00 97.19 88 ALA A O 1
ATOM 654 N N . GLY A 1 89 ? -4.100 14.413 -6.850 1.00 96.88 89 GLY A N 1
ATOM 655 C CA . GLY A 1 89 ? -4.017 13.979 -5.447 1.00 96.88 89 GLY A CA 1
ATOM 656 C C . GLY A 1 89 ? -2.752 13.168 -5.141 1.00 96.88 89 GLY A C 1
ATOM 657 O O . GLY A 1 89 ? -2.317 13.074 -3.993 1.00 96.88 89 GLY A O 1
ATOM 658 N N . TYR A 1 90 ? -2.157 12.577 -6.175 1.00 98.81 90 TYR A N 1
ATOM 659 C CA . TYR A 1 90 ? -0.897 11.849 -6.114 1.00 98.81 90 TYR A CA 1
ATOM 660 C C . TYR A 1 90 ? -0.213 11.833 -7.479 1.00 98.81 90 TYR A C 1
ATOM 662 O O . TYR A 1 90 ? -0.847 12.045 -8.516 1.00 98.81 90 TYR A O 1
ATOM 670 N N . PHE A 1 91 ? 1.088 11.574 -7.456 1.00 98.88 91 PHE A N 1
ATOM 671 C CA . PHE A 1 91 ? 1.947 11.480 -8.621 1.00 98.88 91 PHE A CA 1
ATOM 672 C C . PHE A 1 91 ? 2.731 10.168 -8.590 1.00 98.88 91 PHE A C 1
ATOM 674 O O . PHE A 1 91 ? 3.294 9.812 -7.554 1.00 98.88 91 PHE A O 1
ATOM 681 N N . VAL A 1 92 ? 2.767 9.452 -9.712 1.00 98.88 92 VAL A N 1
ATOM 682 C CA . VAL A 1 92 ? 3.528 8.213 -9.880 1.00 98.88 92 VAL A CA 1
ATOM 683 C C . VAL A 1 92 ? 4.696 8.468 -10.827 1.00 98.88 92 VAL A C 1
ATOM 685 O O . VAL A 1 92 ? 4.485 8.816 -11.988 1.00 98.88 92 VAL A O 1
ATOM 688 N N . LEU A 1 93 ? 5.921 8.281 -10.335 1.00 98.81 93 LEU A N 1
ATOM 689 C CA . LEU A 1 93 ? 7.143 8.397 -11.131 1.00 98.81 93 LEU A CA 1
ATOM 690 C C . LEU A 1 93 ? 7.762 7.016 -11.367 1.00 98.81 93 LEU A C 1
ATOM 692 O O . LEU A 1 93 ? 7.954 6.241 -10.429 1.00 98.81 93 LEU A O 1
ATOM 696 N N . THR A 1 94 ? 8.169 6.733 -12.600 1.00 98.44 94 THR A N 1
ATOM 697 C CA . THR A 1 94 ? 9.016 5.575 -12.908 1.00 98.44 94 THR A CA 1
ATOM 698 C C . THR A 1 94 ? 10.409 5.709 -12.302 1.00 98.44 94 THR A C 1
ATOM 700 O O . THR A 1 94 ? 11.109 6.683 -12.566 1.00 98.44 94 THR A O 1
ATOM 703 N N . LEU A 1 95 ? 10.865 4.711 -11.542 1.00 98.31 95 LEU A N 1
ATOM 704 C CA . LEU A 1 95 ? 12.274 4.624 -11.149 1.00 98.31 95 LEU A CA 1
ATOM 705 C C . LEU A 1 95 ? 13.153 4.231 -12.332 1.00 98.31 95 LEU A C 1
ATOM 707 O O . LEU A 1 95 ? 14.247 4.755 -12.447 1.00 98.31 95 LEU A O 1
ATOM 711 N N . GLY A 1 96 ? 12.679 3.339 -13.197 1.00 96.44 96 GLY A N 1
ATOM 712 C CA . GLY A 1 96 ? 13.363 2.844 -14.390 1.00 96.44 96 GLY A CA 1
ATOM 713 C C . GLY A 1 96 ? 12.553 1.712 -15.022 1.00 96.44 96 GLY A C 1
ATOM 714 O O . GLY A 1 96 ? 11.507 1.335 -14.490 1.00 96.44 96 GLY A O 1
ATOM 715 N N . GLN A 1 97 ? 13.015 1.175 -16.151 1.00 93.94 97 GLN A N 1
ATOM 716 C CA . GLN A 1 97 ? 12.370 0.039 -16.823 1.00 93.94 97 GLN A CA 1
ATOM 717 C C . GLN A 1 97 ? 13.417 -0.818 -17.557 1.00 93.94 97 GLN A C 1
ATOM 719 O O . GLN A 1 97 ? 14.490 -1.088 -17.024 1.00 93.94 97 GLN A O 1
ATOM 724 N N . ASN A 1 98 ? 13.127 -1.247 -18.786 1.00 94.88 98 ASN A N 1
ATOM 725 C CA . ASN A 1 98 ? 13.896 -2.264 -19.495 1.00 94.88 98 ASN A CA 1
ATOM 726 C C . ASN A 1 98 ? 15.277 -1.800 -19.971 1.00 94.88 98 ASN A C 1
ATOM 728 O O . ASN A 1 98 ? 16.124 -2.656 -20.199 1.00 94.88 98 ASN A O 1
ATOM 732 N N . SER A 1 99 ? 15.526 -0.492 -20.091 1.00 95.12 99 SER A N 1
ATOM 733 C CA . SER A 1 99 ? 16.797 0.071 -20.582 1.00 95.12 99 SER A CA 1
ATOM 734 C C . SER A 1 99 ? 17.991 -0.149 -19.646 1.00 95.12 99 SER A C 1
ATOM 736 O O . SER A 1 99 ? 19.143 -0.087 -20.079 1.00 95.12 99 SER A O 1
ATOM 738 N N . GLY A 1 100 ? 17.736 -0.380 -18.357 1.00 93.94 100 GLY A N 1
ATOM 739 C CA . GLY A 1 100 ? 18.788 -0.499 -17.349 1.00 93.94 100 GLY A CA 1
ATOM 740 C C . GLY A 1 100 ? 19.169 0.801 -16.658 1.00 93.94 100 GLY A C 1
ATOM 741 O O . GLY A 1 100 ? 20.084 0.783 -15.843 1.00 93.94 100 GLY A O 1
ATOM 742 N N . PHE A 1 101 ? 18.499 1.912 -16.963 1.00 98.25 101 PHE A N 1
ATOM 743 C CA . PHE A 1 101 ? 18.774 3.207 -16.346 1.00 98.25 101 PHE A CA 1
ATOM 744 C C . PHE A 1 101 ? 17.699 3.600 -15.335 1.00 98.25 101 PHE A C 1
ATOM 746 O O . PHE A 1 101 ? 16.507 3.383 -15.572 1.00 98.25 101 PHE A O 1
ATOM 753 N N . PHE A 1 102 ? 18.127 4.205 -14.224 1.00 98.56 102 PHE A N 1
ATOM 754 C CA . PHE A 1 102 ? 17.248 4.560 -13.113 1.00 98.56 102 PHE A CA 1
ATOM 755 C C . PHE A 1 102 ? 17.373 6.029 -12.702 1.00 98.56 102 PHE A C 1
ATOM 757 O O . PHE A 1 102 ? 18.474 6.556 -12.575 1.00 98.56 102 PHE A O 1
ATOM 764 N N . ASN A 1 103 ? 16.245 6.666 -12.391 1.00 98.69 103 ASN A N 1
ATOM 765 C CA . ASN A 1 103 ? 16.118 8.067 -11.968 1.00 98.69 103 ASN A CA 1
ATOM 766 C C . ASN A 1 103 ? 16.563 8.334 -10.518 1.00 98.69 103 ASN A C 1
ATOM 768 O O . ASN A 1 103 ? 16.289 9.395 -9.960 1.00 98.69 103 ASN A O 1
ATOM 772 N N . SER A 1 104 ? 17.191 7.358 -9.868 1.00 98.56 104 SER A N 1
ATOM 773 C CA . SER A 1 104 ? 17.657 7.461 -8.490 1.00 98.56 104 SER A CA 1
ATOM 774 C C . SER A 1 104 ? 18.873 6.565 -8.263 1.00 98.56 104 SER A C 1
ATOM 776 O O . SER A 1 104 ? 18.926 5.483 -8.857 1.00 98.56 104 SER A O 1
ATOM 778 N N . PRO A 1 105 ? 19.810 6.943 -7.371 1.00 98.56 105 PRO A N 1
ATOM 779 C CA . PRO A 1 105 ? 20.903 6.068 -6.960 1.00 98.56 105 PRO A CA 1
ATOM 780 C C . PRO A 1 105 ? 20.383 4.787 -6.291 1.00 98.56 105 PRO A C 1
ATOM 782 O O . PRO A 1 105 ? 19.397 4.820 -5.550 1.00 98.56 105 PRO A O 1
ATOM 785 N N . ASN A 1 106 ? 21.075 3.659 -6.470 1.00 98.50 106 ASN A N 1
ATOM 786 C CA . ASN A 1 106 ? 20.772 2.403 -5.775 1.00 98.50 106 ASN A CA 1
ATOM 787 C C . ASN A 1 106 ? 22.054 1.579 -5.574 1.00 98.50 106 ASN A C 1
ATOM 789 O O . ASN A 1 106 ? 22.544 0.914 -6.485 1.00 98.50 106 ASN A O 1
ATOM 793 N N . ARG A 1 107 ? 22.618 1.639 -4.364 1.00 97.88 107 ARG A N 1
ATOM 794 C CA . ARG A 1 107 ? 23.874 0.967 -4.006 1.00 97.88 107 ARG A CA 1
ATOM 795 C C . ARG A 1 107 ? 23.763 -0.557 -4.039 1.00 97.88 107 ARG A C 1
ATOM 797 O O . ARG A 1 107 ? 24.772 -1.226 -4.243 1.00 97.88 107 ARG A O 1
ATOM 804 N N . ALA A 1 108 ? 22.585 -1.120 -3.795 1.00 98.12 108 ALA A N 1
ATOM 805 C CA . ALA A 1 108 ? 22.326 -2.548 -3.872 1.00 98.12 108 ALA A CA 1
ATOM 806 C C . ALA A 1 108 ? 22.390 -3.012 -5.328 1.00 98.12 108 ALA A C 1
ATOM 808 O O . ALA A 1 108 ? 23.082 -3.986 -5.614 1.00 98.12 108 ALA A O 1
ATOM 809 N N . TYR A 1 109 ? 21.759 -2.282 -6.249 1.00 98.25 109 TYR A N 1
ATOM 810 C CA . TYR A 1 109 ? 21.844 -2.540 -7.683 1.00 98.25 109 TYR A CA 1
ATOM 811 C C . TYR A 1 109 ? 23.285 -2.413 -8.175 1.00 98.25 109 TYR A C 1
ATOM 813 O O . TYR A 1 109 ? 23.795 -3.351 -8.788 1.00 98.25 109 TYR A O 1
ATOM 821 N N . ASP A 1 110 ? 23.968 -1.316 -7.836 1.00 98.31 110 ASP A N 1
ATOM 822 C CA . ASP A 1 110 ? 25.372 -1.090 -8.202 1.00 98.31 110 ASP A CA 1
ATOM 823 C C . ASP A 1 110 ? 26.265 -2.232 -7.690 1.00 98.31 110 ASP A C 1
ATOM 825 O O . ASP A 1 110 ? 27.057 -2.793 -8.442 1.00 98.31 110 ASP A O 1
ATOM 829 N N . ARG A 1 111 ? 26.083 -2.668 -6.435 1.00 98.31 111 ARG A N 1
ATOM 830 C CA . ARG A 1 111 ? 26.827 -3.795 -5.847 1.00 98.31 111 ARG A CA 1
ATOM 831 C C . ARG A 1 111 ? 26.539 -5.124 -6.544 1.00 98.31 111 ARG A C 1
ATOM 833 O O . ARG A 1 111 ? 27.474 -5.871 -6.812 1.00 98.31 111 ARG A O 1
ATOM 840 N N . ILE A 1 112 ? 25.268 -5.447 -6.788 1.00 98.00 112 ILE A N 1
ATOM 841 C CA . ILE A 1 112 ? 24.863 -6.735 -7.375 1.00 98.00 112 ILE A CA 1
ATOM 842 C C . ILE A 1 112 ? 25.362 -6.837 -8.818 1.00 98.00 112 ILE A C 1
ATOM 844 O O . ILE A 1 112 ? 25.900 -7.864 -9.219 1.00 98.00 112 ILE A O 1
ATOM 848 N N . THR A 1 113 ? 25.209 -5.765 -9.592 1.00 98.12 113 THR A N 1
ATOM 849 C CA . THR A 1 113 ? 25.595 -5.717 -11.011 1.00 98.12 113 THR A CA 1
ATOM 850 C C . THR A 1 113 ? 27.080 -5.415 -11.227 1.00 98.12 113 THR A C 1
ATOM 852 O O . THR A 1 113 ? 27.644 -5.745 -12.275 1.00 98.12 113 THR A O 1
ATOM 855 N N . GLY A 1 114 ? 27.726 -4.794 -10.240 1.00 98.00 114 GLY A N 1
ATOM 856 C CA . GLY A 1 114 ? 29.091 -4.275 -10.280 1.00 98.00 114 GLY A CA 1
ATOM 857 C C . GLY A 1 114 ? 29.238 -2.940 -11.022 1.00 98.00 114 GLY A C 1
ATOM 858 O O . GLY A 1 114 ? 30.369 -2.563 -11.345 1.00 98.00 114 GLY A O 1
ATOM 859 N N . TYR A 1 115 ? 28.142 -2.276 -11.396 1.00 98.31 115 TYR A N 1
ATOM 860 C CA . TYR A 1 115 ? 28.200 -0.961 -12.036 1.00 98.31 115 TYR A CA 1
ATOM 861 C C . TYR A 1 115 ? 28.800 0.093 -11.099 1.00 98.31 115 TYR A C 1
ATOM 863 O O . TYR A 1 115 ? 28.674 0.003 -9.875 1.00 98.31 115 TYR A O 1
ATOM 871 N N . ALA A 1 116 ? 29.454 1.104 -11.670 1.00 98.06 116 ALA A N 1
ATOM 872 C CA . ALA A 1 116 ? 29.896 2.250 -10.888 1.00 98.06 116 ALA A CA 1
ATOM 873 C C . ALA A 1 116 ? 28.705 3.159 -10.534 1.00 98.06 116 ALA A C 1
ATOM 875 O O . ALA A 1 116 ? 27.759 3.311 -11.309 1.00 98.06 116 ALA A O 1
ATOM 876 N N . ALA A 1 117 ? 28.777 3.829 -9.382 1.00 97.25 117 ALA A N 1
ATOM 877 C CA . ALA A 1 117 ? 27.760 4.801 -8.990 1.00 97.25 117 ALA A CA 1
ATOM 878 C C . ALA A 1 117 ? 27.650 5.933 -10.032 1.00 97.25 117 ALA A C 1
ATOM 880 O O . ALA A 1 117 ? 28.636 6.609 -10.352 1.00 97.25 117 ALA A O 1
ATOM 881 N N . GLY A 1 118 ? 26.439 6.171 -10.543 1.00 96.12 118 GLY A N 1
ATOM 882 C CA . GLY A 1 118 ? 26.196 7.134 -11.621 1.00 96.12 118 GLY A CA 1
ATOM 883 C C . GLY A 1 118 ? 26.254 6.550 -13.037 1.00 96.12 118 GLY A C 1
ATOM 884 O O . GLY A 1 118 ? 26.005 7.292 -13.980 1.00 96.12 118 GLY A O 1
ATOM 885 N N . GLU A 1 119 ? 26.601 5.270 -13.212 1.00 97.62 119 GLU A N 1
ATOM 886 C CA . GLU A 1 119 ? 26.700 4.645 -14.542 1.00 97.62 119 GLU A CA 1
ATOM 887 C C . GLU A 1 119 ? 25.326 4.243 -15.096 1.00 97.62 119 GLU A C 1
ATOM 889 O O . GLU A 1 119 ? 25.019 4.493 -16.260 1.00 97.62 119 GLU A O 1
ATOM 894 N N . ARG A 1 120 ? 24.487 3.632 -14.252 1.00 97.81 120 ARG A N 1
ATOM 895 C CA . ARG A 1 120 ? 23.120 3.198 -14.591 1.00 97.81 120 ARG A CA 1
ATOM 896 C C . ARG A 1 120 ? 22.065 3.860 -13.722 1.00 97.81 120 ARG A C 1
ATOM 898 O O . ARG A 1 120 ? 21.028 4.293 -14.215 1.00 97.81 120 ARG A O 1
ATOM 905 N N . CYS A 1 121 ? 22.347 3.968 -12.432 1.00 98.38 121 CYS A N 1
ATOM 906 C CA . CYS A 1 121 ? 21.539 4.726 -11.494 1.00 98.38 121 CYS A CA 1
ATOM 907 C C . CYS A 1 121 ? 21.991 6.190 -11.501 1.00 98.38 121 CYS A C 1
ATOM 909 O O . CYS A 1 121 ? 23.187 6.454 -11.373 1.00 98.38 121 CYS A O 1
ATOM 911 N N . ALA A 1 122 ? 21.063 7.139 -11.628 1.00 98.31 122 ALA A N 1
ATOM 912 C CA . ALA A 1 122 ? 21.369 8.565 -11.594 1.00 98.31 122 ALA A CA 1
ATOM 913 C C . ALA A 1 122 ? 22.059 8.959 -10.280 1.00 98.31 122 ALA A C 1
ATOM 915 O O . ALA A 1 122 ? 21.827 8.360 -9.229 1.00 98.31 122 ALA A O 1
ATOM 916 N N . ARG A 1 123 ? 22.906 9.995 -10.323 1.00 97.44 123 ARG A N 1
ATOM 917 C CA . ARG A 1 123 ? 23.526 10.547 -9.105 1.00 97.44 123 ARG A CA 1
ATOM 918 C C . ARG A 1 123 ? 22.533 11.377 -8.296 1.00 97.44 123 ARG A C 1
ATOM 920 O O . ARG A 1 123 ? 22.527 11.292 -7.070 1.00 97.44 123 ARG A O 1
ATOM 927 N N . ARG A 1 124 ? 21.696 12.158 -8.981 1.00 98.06 124 ARG A N 1
ATOM 928 C CA . ARG A 1 124 ? 20.569 12.874 -8.387 1.00 98.06 124 ARG A CA 1
ATOM 929 C C . ARG A 1 124 ? 19.481 11.889 -7.962 1.00 98.06 124 ARG A C 1
ATOM 931 O O . ARG A 1 124 ? 19.114 10.994 -8.717 1.00 98.06 124 ARG A O 1
ATOM 938 N N . ASP A 1 125 ? 18.944 12.077 -6.759 1.00 98.50 125 ASP A N 1
ATOM 939 C CA . ASP A 1 125 ? 17.808 11.298 -6.259 1.00 98.50 125 ASP A CA 1
ATOM 940 C C . ASP A 1 125 ? 16.498 12.027 -6.585 1.00 98.50 125 ASP A C 1
ATOM 942 O O . ASP A 1 125 ? 15.916 12.715 -5.742 1.00 98.50 125 ASP A O 1
ATOM 946 N N . LEU A 1 126 ? 16.059 11.910 -7.843 1.00 98.75 126 LEU A N 1
ATOM 947 C CA . LEU A 1 126 ? 14.897 12.638 -8.358 1.00 98.75 126 LEU A CA 1
ATOM 948 C C . LEU A 1 126 ? 13.608 12.395 -7.543 1.00 98.75 126 LEU A C 1
ATOM 950 O O . LEU A 1 126 ? 12.906 13.371 -7.265 1.00 98.75 126 LEU A O 1
ATOM 954 N N . PRO A 1 127 ? 13.290 11.164 -7.085 1.00 98.75 127 PRO A N 1
ATOM 955 C CA . PRO A 1 127 ? 12.159 10.933 -6.187 1.00 98.75 127 PRO A CA 1
ATOM 956 C C . PRO A 1 127 ? 12.170 11.784 -4.911 1.00 98.75 127 PRO A C 1
ATOM 958 O O . PRO A 1 127 ? 11.119 12.273 -4.501 1.00 98.75 127 PRO A O 1
ATOM 961 N N . LEU A 1 128 ? 13.331 11.990 -4.277 1.00 98.06 128 LEU A N 1
ATOM 962 C CA . LEU A 1 128 ? 13.412 12.812 -3.063 1.00 98.06 128 LEU A CA 1
ATOM 963 C C . LEU A 1 128 ? 13.228 14.297 -3.360 1.00 98.06 128 LEU A C 1
ATOM 965 O O . LEU A 1 128 ? 12.568 14.986 -2.582 1.00 98.06 128 LEU A O 1
ATOM 969 N N . ASP A 1 129 ? 13.775 14.789 -4.470 1.00 98.56 129 ASP A N 1
ATOM 970 C CA . ASP A 1 129 ? 13.570 16.178 -4.881 1.00 98.56 129 ASP A CA 1
ATOM 971 C C . ASP A 1 129 ? 12.093 16.449 -5.178 1.00 98.56 129 ASP A C 1
ATOM 973 O O . ASP A 1 129 ? 11.522 17.406 -4.651 1.00 98.56 129 ASP A O 1
ATOM 977 N N . LEU A 1 130 ? 11.447 15.564 -5.944 1.00 98.75 130 LEU A N 1
ATOM 978 C CA . LEU A 1 130 ? 10.012 15.642 -6.206 1.00 98.75 130 LEU A CA 1
ATOM 979 C C . LEU A 1 130 ? 9.205 15.571 -4.921 1.00 98.75 130 LEU A C 1
ATOM 981 O O . LEU A 1 130 ? 8.310 16.384 -4.725 1.00 98.75 130 LEU A O 1
ATOM 985 N N . GLN A 1 131 ? 9.522 14.649 -4.014 1.00 98.06 131 GLN A N 1
ATOM 986 C CA . GLN A 1 131 ? 8.762 14.546 -2.777 1.00 98.06 131 GLN A CA 1
ATOM 987 C C . GLN A 1 131 ? 8.823 15.833 -1.947 1.00 98.06 131 GLN A C 1
ATOM 989 O O . GLN A 1 131 ? 7.795 16.250 -1.411 1.00 98.06 131 GLN A O 1
ATOM 994 N N . ARG A 1 132 ? 9.988 16.487 -1.870 1.00 97.50 132 ARG A N 1
ATOM 995 C CA . ARG A 1 132 ? 10.135 17.776 -1.173 1.00 97.50 132 ARG A CA 1
ATOM 996 C C . ARG A 1 132 ? 9.272 18.872 -1.797 1.00 97.50 132 ARG A C 1
ATOM 998 O O . ARG A 1 132 ? 8.733 19.687 -1.057 1.00 97.50 132 ARG A O 1
ATOM 1005 N N . ALA A 1 133 ? 9.129 18.880 -3.122 1.00 97.12 133 ALA A N 1
ATOM 1006 C CA . ALA A 1 133 ? 8.308 19.857 -3.836 1.00 97.12 133 ALA A CA 1
ATOM 1007 C C . ALA A 1 133 ? 6.802 19.543 -3.781 1.00 97.12 133 ALA A C 1
ATOM 1009 O O . ALA A 1 133 ? 5.985 20.455 -3.728 1.00 97.12 133 ALA A O 1
ATOM 1010 N N . LEU A 1 134 ? 6.426 18.263 -3.763 1.00 96.75 134 LEU A N 1
ATOM 1011 C CA . LEU A 1 134 ? 5.032 17.809 -3.791 1.00 96.75 134 LEU A CA 1
ATOM 1012 C C . LEU A 1 134 ? 4.363 17.805 -2.410 1.00 96.75 134 LEU A C 1
ATOM 1014 O O . LEU A 1 134 ? 3.155 18.021 -2.308 1.00 96.75 134 LEU A O 1
ATOM 1018 N N . ALA A 1 135 ? 5.128 17.567 -1.341 1.00 93.00 135 ALA A N 1
ATOM 1019 C CA . ALA A 1 135 ? 4.576 17.444 0.007 1.00 93.00 135 ALA A CA 1
ATOM 1020 C C . ALA A 1 135 ? 3.849 18.709 0.515 1.00 93.00 135 ALA A C 1
ATOM 1022 O O . ALA A 1 135 ? 2.753 18.547 1.059 1.00 93.00 135 ALA A O 1
ATOM 1023 N N . PRO A 1 136 ? 4.368 19.943 0.326 1.00 91.19 136 PRO A N 1
ATOM 1024 C CA . PRO A 1 136 ? 3.650 21.166 0.703 1.00 91.19 136 PRO A CA 1
ATOM 1025 C C . PRO A 1 136 ? 2.327 21.351 -0.048 1.00 91.19 136 PRO A C 1
ATOM 1027 O O . PRO A 1 136 ? 1.399 21.950 0.486 1.00 91.19 136 PRO A O 1
ATOM 1030 N N . GLU A 1 137 ? 2.225 20.792 -1.255 1.00 91.75 137 GLU A N 1
ATOM 1031 C CA . GLU A 1 137 ? 1.034 20.852 -2.109 1.00 91.75 137 GLU A CA 1
ATOM 1032 C C . GLU A 1 137 ? 0.016 19.741 -1.780 1.00 91.75 137 GLU A C 1
ATOM 1034 O O . GLU A 1 137 ? -1.032 19.628 -2.414 1.00 91.75 137 GLU A O 1
ATOM 1039 N N . GLY A 1 138 ? 0.314 18.888 -0.791 1.00 92.00 138 GLY A N 1
ATOM 1040 C CA . GLY A 1 138 ? -0.540 17.765 -0.399 1.00 92.00 138 GLY A CA 1
ATOM 1041 C C . GLY A 1 138 ? -0.573 16.615 -1.413 1.00 92.00 138 GLY A C 1
ATOM 1042 O O . GLY A 1 138 ? -1.424 15.732 -1.300 1.00 92.00 138 GLY A O 1
ATOM 1043 N N . ILE A 1 139 ? 0.350 16.596 -2.380 1.00 97.56 139 ILE A N 1
ATOM 1044 C CA . ILE A 1 139 ? 0.416 15.589 -3.443 1.00 97.56 139 ILE A CA 1
ATOM 1045 C C . ILE A 1 139 ? 1.299 14.431 -2.974 1.00 97.56 139 ILE A C 1
ATOM 1047 O O . ILE A 1 139 ? 2.480 14.601 -2.667 1.00 97.56 139 ILE A O 1
ATOM 1051 N N . LYS A 1 140 ? 0.735 13.223 -2.903 1.00 98.50 140 LYS A N 1
ATOM 1052 C CA . LYS A 1 140 ? 1.489 12.028 -2.490 1.00 98.50 140 LYS A CA 1
ATOM 1053 C C . LYS A 1 140 ? 2.344 11.485 -3.634 1.00 98.50 140 LYS A C 1
ATOM 1055 O O . LYS A 1 140 ? 1.884 11.434 -4.767 1.00 98.50 140 LYS A O 1
ATOM 1060 N N . LEU A 1 141 ? 3.556 11.020 -3.334 1.00 98.88 141 LEU A N 1
ATOM 1061 C CA . LEU A 1 141 ? 4.431 10.374 -4.315 1.00 98.88 141 LEU A CA 1
ATOM 1062 C C . LEU A 1 141 ? 4.289 8.847 -4.262 1.00 98.88 141 LEU A C 1
ATOM 1064 O O . LEU A 1 141 ? 4.326 8.251 -3.183 1.00 98.88 141 LEU A O 1
ATOM 1068 N N . MET A 1 142 ? 4.181 8.217 -5.425 1.00 98.88 142 MET A N 1
ATOM 1069 C CA . MET A 1 142 ? 4.297 6.775 -5.632 1.00 98.88 142 MET A CA 1
ATOM 1070 C C . MET A 1 142 ? 5.398 6.477 -6.649 1.00 98.88 142 MET A C 1
ATOM 1072 O O . MET A 1 142 ? 5.744 7.331 -7.466 1.00 98.88 142 MET A O 1
ATOM 1076 N N . LEU A 1 143 ? 5.928 5.257 -6.614 1.00 98.88 143 LEU A N 1
ATOM 1077 C CA . LEU A 1 143 ? 7.013 4.836 -7.496 1.00 98.88 143 LEU A CA 1
ATOM 1078 C C . LEU A 1 143 ? 6.624 3.631 -8.343 1.00 98.88 143 LEU A C 1
ATOM 1080 O O . LEU A 1 143 ? 5.973 2.707 -7.857 1.00 98.88 143 LEU A O 1
ATOM 1084 N N . TYR A 1 144 ? 7.065 3.635 -9.595 1.00 98.62 144 TYR A N 1
ATOM 1085 C CA . TYR A 1 144 ? 6.952 2.499 -10.501 1.00 98.62 144 TYR A CA 1
ATOM 1086 C C . TYR A 1 144 ? 8.289 1.771 -10.651 1.00 98.62 144 TYR A C 1
ATOM 1088 O O . TYR A 1 144 ? 9.339 2.417 -10.742 1.00 98.62 144 TYR A O 1
ATOM 1096 N N . LEU A 1 145 ? 8.247 0.439 -10.734 1.00 97.75 145 LEU A N 1
ATOM 1097 C CA . LEU A 1 145 ? 9.405 -0.404 -11.049 1.00 97.75 145 LEU A CA 1
ATOM 1098 C C . LEU A 1 145 ? 8.961 -1.740 -11.678 1.00 97.75 145 LEU A C 1
ATOM 1100 O O . LEU A 1 145 ? 7.955 -2.288 -11.250 1.00 97.75 145 LEU A O 1
ATOM 1104 N N . PRO A 1 146 ? 9.693 -2.350 -12.620 1.00 96.44 146 PRO A N 1
ATOM 1105 C CA . PRO A 1 146 ? 9.372 -3.704 -13.068 1.00 96.44 146 PRO A CA 1
ATOM 1106 C C . PRO A 1 146 ? 9.579 -4.775 -11.978 1.00 96.44 146 PRO A C 1
ATOM 1108 O O . PRO A 1 146 ? 10.429 -4.656 -11.092 1.00 96.44 146 PRO A O 1
ATOM 1111 N N . CYS A 1 147 ? 8.834 -5.876 -12.082 1.00 96.38 147 CYS A N 1
ATOM 1112 C CA . CYS A 1 147 ? 8.988 -7.105 -11.295 1.00 96.38 147 CYS A CA 1
ATOM 1113 C C . CYS A 1 147 ? 10.258 -7.887 -11.656 1.00 96.38 147 CYS A C 1
ATOM 1115 O O . CYS A 1 147 ? 10.594 -8.856 -10.973 1.00 96.38 147 CYS A O 1
ATOM 1117 N N . GLN A 1 148 ? 10.934 -7.497 -12.734 1.00 92.19 148 GLN A N 1
ATOM 1118 C CA . GLN A 1 148 ? 12.143 -8.120 -13.250 1.00 92.19 148 GLN A CA 1
ATOM 1119 C C . GLN A 1 148 ? 13.266 -7.089 -13.361 1.00 92.19 148 GLN A C 1
ATOM 1121 O O . GLN A 1 148 ? 13.038 -5.881 -13.370 1.00 92.19 148 GLN A O 1
ATOM 1126 N N . THR A 1 149 ? 14.493 -7.585 -13.465 1.00 90.19 149 THR A N 1
ATOM 1127 C CA . THR A 1 149 ? 15.650 -6.749 -13.769 1.00 90.19 149 THR A CA 1
ATOM 1128 C C . THR A 1 149 ? 15.577 -6.321 -15.245 1.00 90.19 149 THR A C 1
ATOM 1130 O O . THR A 1 149 ? 14.914 -6.995 -16.036 1.00 90.19 149 THR A O 1
ATOM 1133 N N . PRO A 1 150 ? 16.218 -5.216 -15.649 1.00 93.06 150 PRO A N 1
ATOM 1134 C CA . PRO A 1 150 ? 16.054 -4.648 -16.985 1.00 93.06 150 PRO A CA 1
ATOM 1135 C C . PRO A 1 150 ? 16.421 -5.610 -18.131 1.00 93.06 150 PRO A C 1
ATOM 1137 O O . PRO A 1 150 ? 17.557 -6.077 -18.227 1.00 93.06 150 PRO A O 1
ATOM 1140 N N . ASN A 1 151 ? 15.477 -5.862 -19.046 1.00 91.75 151 ASN A N 1
ATOM 1141 C CA . ASN A 1 151 ? 15.656 -6.831 -20.140 1.00 91.75 151 ASN A CA 1
ATOM 1142 C C . ASN A 1 151 ? 16.663 -6.401 -21.227 1.00 91.75 151 ASN A C 1
ATOM 1144 O O . ASN A 1 151 ? 17.138 -7.230 -21.999 1.00 91.75 151 ASN A O 1
ATOM 1148 N N . GLN A 1 152 ? 17.015 -5.117 -21.315 1.00 93.94 152 GLN A N 1
ATOM 1149 C CA . GLN A 1 152 ? 18.013 -4.613 -22.271 1.00 93.94 152 GLN A CA 1
ATOM 1150 C C . GLN A 1 152 ? 19.404 -4.461 -21.635 1.00 93.94 152 GLN A C 1
ATOM 1152 O O . GLN A 1 152 ? 20.339 -4.001 -22.290 1.00 93.94 152 GLN A O 1
ATOM 1157 N N . ASP A 1 153 ? 19.573 -4.891 -20.381 1.00 95.25 153 ASP A N 1
ATOM 1158 C CA . ASP A 1 153 ? 20.847 -4.867 -19.671 1.00 95.25 153 ASP A CA 1
ATOM 1159 C C . ASP A 1 153 ? 21.359 -6.288 -19.401 1.00 95.25 153 ASP A C 1
ATOM 1161 O O . ASP A 1 153 ? 21.110 -6.896 -18.360 1.00 95.25 153 ASP A O 1
ATOM 1165 N N . ARG A 1 154 ? 22.162 -6.808 -20.335 1.00 95.69 154 ARG A N 1
ATOM 1166 C CA . ARG A 1 154 ? 22.765 -8.147 -20.223 1.00 95.69 154 ARG A CA 1
ATOM 1167 C C . ARG A 1 154 ? 23.619 -8.326 -18.969 1.00 95.69 154 ARG A C 1
ATOM 1169 O O . ARG A 1 154 ? 23.731 -9.436 -18.450 1.00 95.69 154 ARG A O 1
ATOM 1176 N N . ARG A 1 155 ? 24.259 -7.260 -18.477 1.00 96.44 155 ARG A N 1
ATOM 1177 C CA . ARG A 1 155 ? 25.082 -7.334 -17.263 1.00 96.44 155 ARG A CA 1
ATOM 1178 C C . ARG A 1 155 ? 24.196 -7.497 -16.036 1.00 96.44 155 ARG A C 1
ATOM 1180 O O . ARG A 1 155 ? 24.512 -8.326 -15.184 1.00 96.44 155 ARG A O 1
ATOM 1187 N N . ALA A 1 156 ? 23.083 -6.772 -15.982 1.00 96.81 156 ALA A N 1
ATOM 1188 C CA . ALA A 1 156 ? 22.076 -6.965 -14.950 1.00 96.81 156 ALA A CA 1
ATOM 1189 C C . ALA A 1 156 ? 21.479 -8.378 -15.019 1.00 96.81 156 ALA A C 1
ATOM 1191 O O . ALA A 1 156 ? 21.479 -9.085 -14.014 1.00 96.81 156 ALA A O 1
ATOM 1192 N N . GLN A 1 157 ? 21.087 -8.849 -16.206 1.00 96.44 157 GLN A N 1
ATOM 1193 C CA . GLN A 1 157 ? 20.557 -10.206 -16.398 1.00 96.44 157 GLN A CA 1
ATOM 1194 C C . GLN A 1 157 ? 21.500 -11.284 -15.835 1.00 96.44 157 GLN A C 1
ATOM 1196 O O . GLN A 1 157 ? 21.080 -12.095 -15.005 1.00 96.44 157 GLN A O 1
ATOM 1201 N N . ARG A 1 158 ? 22.798 -11.226 -16.176 1.00 96.62 158 ARG A N 1
ATOM 1202 C CA . ARG A 1 158 ? 23.818 -12.130 -15.612 1.00 96.62 158 ARG A CA 1
ATOM 1203 C C . ARG A 1 158 ? 23.940 -12.025 -14.095 1.00 96.62 158 ARG A C 1
ATOM 1205 O O . ARG A 1 158 ? 23.980 -13.048 -13.418 1.00 96.62 158 ARG A O 1
ATOM 1212 N N . ALA A 1 159 ? 23.997 -10.810 -13.556 1.00 97.25 159 ALA A N 1
ATOM 1213 C CA . ALA A 1 159 ? 24.167 -10.575 -12.123 1.00 97.25 159 ALA A CA 1
ATOM 1214 C C . ALA A 1 159 ? 23.002 -11.125 -11.282 1.00 97.25 159 ALA A C 1
ATOM 1216 O O . ALA A 1 159 ? 23.200 -11.686 -10.199 1.00 97.25 159 ALA A O 1
ATOM 1217 N N . PHE A 1 160 ? 21.780 -11.013 -11.802 1.00 96.69 160 PHE A N 1
ATOM 1218 C CA . PHE A 1 160 ? 20.589 -11.556 -11.155 1.00 96.69 160 PHE A CA 1
ATOM 1219 C C . PHE A 1 160 ? 20.347 -13.040 -11.462 1.00 96.69 160 PHE A C 1
ATOM 1221 O O . PHE A 1 160 ? 19.531 -13.664 -10.786 1.00 96.69 160 PHE A O 1
ATOM 1228 N N . GLY A 1 161 ? 21.110 -13.632 -12.385 1.00 94.44 161 GLY A N 1
ATOM 1229 C CA . GLY A 1 161 ? 21.052 -15.057 -12.706 1.00 94.44 161 GLY A CA 1
ATOM 1230 C C . GLY A 1 161 ? 19.879 -15.444 -13.606 1.00 94.44 161 GLY A C 1
ATOM 1231 O O . GLY A 1 161 ? 19.425 -16.581 -13.533 1.00 94.44 161 GLY A O 1
ATOM 1232 N N . ILE A 1 162 ? 19.389 -14.517 -14.435 1.00 93.06 162 ILE A N 1
ATOM 1233 C CA . ILE A 1 162 ? 18.359 -14.799 -15.443 1.00 93.06 162 ILE A CA 1
ATOM 1234 C C . ILE A 1 162 ? 18.974 -14.914 -16.837 1.00 93.06 162 ILE A C 1
ATOM 1236 O O . ILE A 1 162 ? 20.090 -14.455 -17.093 1.00 93.06 162 ILE A O 1
ATOM 1240 N N . ARG A 1 163 ? 18.238 -15.545 -17.754 1.00 91.88 163 ARG A N 1
ATOM 1241 C CA . ARG A 1 163 ? 18.670 -15.713 -19.143 1.00 91.88 163 ARG A CA 1
ATOM 1242 C C . ARG A 1 163 ? 18.820 -14.352 -19.828 1.00 91.88 163 ARG A C 1
ATOM 1244 O O . ARG A 1 163 ? 17.974 -13.477 -19.691 1.00 91.88 163 ARG A O 1
ATOM 1251 N N . GLU A 1 164 ? 19.891 -14.197 -20.603 1.00 93.00 164 GLU A N 1
ATOM 1252 C CA . GLU A 1 164 ? 20.097 -12.996 -21.408 1.00 93.00 164 GLU A CA 1
ATOM 1253 C C . GLU A 1 164 ? 19.146 -12.964 -22.609 1.00 93.00 164 GLU A C 1
ATOM 1255 O O . GLU A 1 164 ? 19.035 -13.942 -23.357 1.00 93.00 164 GLU A O 1
ATOM 1260 N N . GLY A 1 165 ? 18.496 -11.825 -22.830 1.00 90.12 165 GLY A N 1
ATOM 1261 C CA . GLY A 1 165 ? 17.596 -11.650 -23.966 1.00 90.12 165 GLY A CA 1
ATOM 1262 C C . GLY A 1 165 ? 16.693 -10.424 -23.847 1.00 90.12 165 GLY A C 1
ATOM 1263 O O . GLY A 1 165 ? 16.456 -9.949 -22.746 1.00 90.12 165 GLY A O 1
ATOM 1264 N N . PRO A 1 166 ? 16.163 -9.912 -24.969 1.00 86.25 166 PRO A N 1
ATOM 1265 C CA . PRO A 1 166 ? 15.364 -8.684 -24.981 1.00 86.25 166 PRO A CA 1
ATOM 1266 C C . PRO A 1 166 ? 13.919 -8.871 -24.488 1.00 86.25 166 PRO A C 1
ATOM 1268 O O . PRO A 1 166 ? 13.212 -7.885 -24.302 1.00 86.25 166 PRO A O 1
ATOM 1271 N N . ALA A 1 167 ? 13.469 -10.118 -24.331 1.00 90.56 167 ALA A N 1
ATOM 1272 C CA . ALA A 1 167 ? 12.126 -10.461 -23.878 1.00 90.56 167 ALA A CA 1
ATOM 1273 C C . ALA A 1 167 ? 12.077 -10.635 -22.357 1.00 90.56 167 ALA A C 1
ATOM 1275 O O . ALA A 1 167 ? 13.112 -10.824 -21.718 1.00 90.56 167 ALA A O 1
ATOM 1276 N N . ASP A 1 168 ? 10.863 -10.646 -21.815 1.00 91.25 168 ASP A N 1
ATOM 1277 C CA . ASP A 1 168 ? 10.606 -11.029 -20.432 1.00 91.25 168 ASP A CA 1
ATOM 1278 C C . ASP A 1 168 ? 11.135 -12.439 -20.134 1.00 91.25 168 ASP A C 1
ATOM 1280 O O . ASP A 1 168 ? 11.031 -13.351 -20.962 1.00 91.25 168 ASP A O 1
ATOM 1284 N N . GLN A 1 169 ? 11.731 -12.615 -18.955 1.00 92.12 169 GLN A N 1
ATOM 1285 C CA . GLN A 1 169 ? 12.412 -13.847 -18.565 1.00 92.12 169 GLN A CA 1
ATOM 1286 C C . GLN A 1 169 ? 11.692 -14.528 -17.398 1.00 92.12 169 GLN A C 1
ATOM 1288 O O . GLN A 1 169 ? 11.153 -13.854 -16.523 1.00 92.12 169 GLN A O 1
ATOM 1293 N N . PRO A 1 170 ? 11.702 -15.870 -17.323 1.00 94.25 170 PRO A N 1
ATOM 1294 C CA . PRO A 1 170 ? 11.225 -16.565 -16.137 1.00 94.25 170 PRO A CA 1
ATOM 1295 C C . PRO A 1 170 ? 12.002 -16.136 -14.885 1.00 94.25 170 PRO A C 1
ATOM 1297 O O . PRO A 1 170 ? 13.235 -16.114 -14.887 1.00 94.25 170 PRO A O 1
ATOM 1300 N N . ILE A 1 171 ? 11.272 -15.844 -13.813 1.00 96.12 171 ILE A N 1
ATOM 1301 C CA . ILE A 1 171 ? 11.790 -15.512 -12.489 1.00 96.12 171 ILE A CA 1
ATOM 1302 C C . ILE A 1 171 ? 11.292 -16.511 -11.447 1.00 96.12 171 ILE A C 1
ATOM 1304 O O . ILE A 1 171 ? 10.195 -17.060 -11.549 1.00 96.12 171 ILE A O 1
ATOM 1308 N N . ASP A 1 172 ? 12.103 -16.728 -10.417 1.00 96.31 172 ASP A N 1
ATOM 1309 C CA . ASP A 1 172 ? 11.784 -17.576 -9.273 1.00 96.31 172 ASP A CA 1
ATOM 1310 C C . ASP A 1 172 ? 11.944 -16.809 -7.947 1.00 96.31 172 ASP A C 1
ATOM 1312 O O . ASP A 1 172 ? 12.257 -15.615 -7.911 1.00 96.31 172 ASP A O 1
ATOM 1316 N N . GLU A 1 173 ? 11.718 -17.485 -6.819 1.00 97.50 173 GLU A N 1
ATOM 1317 C CA . GLU A 1 173 ? 11.884 -16.867 -5.501 1.00 97.50 173 GLU A CA 1
ATOM 1318 C C . GLU A 1 173 ? 13.333 -16.459 -5.195 1.00 97.50 173 GLU A C 1
ATOM 1320 O O . GLU A 1 173 ? 13.548 -15.531 -4.411 1.00 97.50 173 GLU A O 1
ATOM 1325 N N . ALA A 1 174 ? 14.334 -17.130 -5.772 1.00 96.94 174 ALA A N 1
ATOM 1326 C CA . ALA A 1 174 ? 15.738 -16.802 -5.544 1.00 96.94 174 ALA A CA 1
ATOM 1327 C C . ALA A 1 174 ? 16.107 -15.491 -6.250 1.00 96.94 174 ALA A C 1
ATOM 1329 O O . ALA A 1 174 ? 16.708 -14.605 -5.631 1.00 96.94 174 ALA A O 1
ATOM 1330 N N . PHE A 1 175 ? 15.672 -15.329 -7.501 1.00 97.81 175 PHE A N 1
ATOM 1331 C CA . PHE A 1 175 ? 15.707 -14.058 -8.214 1.00 97.81 175 PHE A CA 1
ATOM 1332 C C . PHE A 1 175 ? 14.963 -12.976 -7.424 1.00 97.81 175 PHE A C 1
ATOM 1334 O O . PHE A 1 175 ? 15.526 -11.913 -7.149 1.00 97.81 175 PHE A O 1
ATOM 1341 N N . ALA A 1 176 ? 13.729 -13.263 -6.998 1.00 98.25 176 ALA A N 1
ATOM 1342 C CA . ALA A 1 176 ? 12.893 -12.291 -6.305 1.00 98.25 176 ALA A CA 1
ATOM 1343 C C . ALA A 1 176 ? 13.539 -11.792 -5.004 1.00 98.25 176 ALA A C 1
ATOM 1345 O O . ALA A 1 176 ? 13.481 -10.603 -4.702 1.00 98.25 176 ALA A O 1
ATOM 1346 N N . ARG A 1 177 ? 14.219 -12.656 -4.242 1.00 98.38 177 ARG A N 1
ATOM 1347 C CA . ARG A 1 177 ? 14.945 -12.240 -3.027 1.00 98.38 177 ARG A CA 1
ATOM 1348 C C . ARG A 1 177 ? 16.108 -11.294 -3.331 1.00 98.38 177 ARG A C 1
ATOM 1350 O O . ARG A 1 177 ? 16.302 -10.348 -2.574 1.00 98.38 177 ARG A O 1
ATOM 1357 N N . LYS A 1 178 ? 16.831 -11.494 -4.439 1.00 97.94 178 LYS A N 1
ATOM 1358 C CA . LYS A 1 178 ? 17.886 -10.562 -4.879 1.00 97.94 178 LYS A CA 1
ATOM 1359 C C . LYS A 1 178 ? 17.301 -9.234 -5.355 1.00 97.94 178 LYS A C 1
ATOM 1361 O O . LYS A 1 178 ? 17.780 -8.177 -4.956 1.00 97.94 178 LYS A O 1
ATOM 1366 N N . TRP A 1 179 ? 16.253 -9.263 -6.180 1.00 98.12 179 TRP A N 1
ATOM 1367 C CA . TRP A 1 179 ? 15.587 -8.039 -6.649 1.00 98.12 179 TRP A CA 1
ATOM 1368 C C . TRP A 1 179 ? 14.950 -7.256 -5.491 1.00 98.12 179 TRP A C 1
ATOM 1370 O O . TRP A 1 179 ? 15.007 -6.028 -5.445 1.00 98.12 179 TRP A O 1
ATOM 1380 N N . ALA A 1 180 ? 14.446 -7.959 -4.478 1.00 98.56 180 ALA A N 1
ATOM 1381 C CA . ALA A 1 180 ? 13.952 -7.363 -3.245 1.00 98.56 180 ALA A CA 1
ATOM 1382 C C . ALA A 1 180 ? 15.015 -6.570 -2.469 1.00 98.56 180 ALA A C 1
ATOM 1384 O O . ALA A 1 180 ? 14.638 -5.645 -1.756 1.00 98.56 180 ALA A O 1
ATOM 1385 N N . GLU A 1 181 ? 16.316 -6.855 -2.601 1.00 98.50 181 GLU A N 1
ATOM 1386 C CA . GLU A 1 181 ? 17.364 -6.008 -2.005 1.00 98.50 181 GLU A CA 1
ATOM 1387 C C . GLU A 1 181 ? 17.400 -4.615 -2.647 1.00 98.50 181 GLU A C 1
ATOM 1389 O O . GLU A 1 181 ? 17.509 -3.616 -1.935 1.00 98.50 181 GLU A O 1
ATOM 1394 N N . VAL A 1 182 ? 17.246 -4.550 -3.974 1.00 98.56 182 VAL A N 1
ATOM 1395 C CA . VAL A 1 182 ? 17.181 -3.298 -4.747 1.00 98.56 182 VAL A CA 1
ATOM 1396 C C . VAL A 1 182 ? 15.949 -2.492 -4.342 1.00 98.56 182 VAL A C 1
ATOM 1398 O O . VAL A 1 182 ? 16.058 -1.306 -4.021 1.00 98.56 182 VAL A O 1
ATOM 1401 N N . ILE A 1 183 ? 14.786 -3.151 -4.279 1.00 98.69 183 ILE A N 1
ATOM 1402 C CA . ILE A 1 183 ? 13.519 -2.542 -3.844 1.00 98.69 183 ILE A CA 1
ATOM 1403 C C . ILE A 1 183 ? 13.632 -2.032 -2.400 1.00 98.69 183 ILE A C 1
ATOM 1405 O O . ILE A 1 183 ? 13.252 -0.898 -2.100 1.00 98.69 183 ILE A O 1
ATOM 1409 N N . ALA A 1 184 ? 14.157 -2.865 -1.498 1.00 98.50 184 ALA A N 1
ATOM 1410 C CA . ALA A 1 184 ? 14.257 -2.553 -0.079 1.00 98.50 184 ALA A CA 1
ATOM 1411 C C . ALA A 1 184 ? 15.188 -1.369 0.192 1.00 98.50 184 ALA A C 1
ATOM 1413 O O . ALA A 1 184 ? 14.913 -0.603 1.114 1.00 98.50 184 ALA A O 1
ATOM 1414 N N . GLU A 1 185 ? 16.257 -1.186 -0.587 1.00 98.50 185 GLU A N 1
ATOM 1415 C CA . GLU A 1 185 ? 17.126 -0.020 -0.429 1.00 98.50 185 GLU A CA 1
ATOM 1416 C C . GLU A 1 185 ? 16.361 1.288 -0.664 1.00 98.50 185 GLU A C 1
ATOM 1418 O O . GLU A 1 185 ? 16.392 2.173 0.194 1.00 98.50 185 GLU A O 1
ATOM 1423 N N . TRP A 1 186 ? 15.641 1.404 -1.786 1.00 98.69 186 TRP A N 1
ATOM 1424 C CA . TRP A 1 186 ? 14.809 2.580 -2.052 1.00 98.69 186 TRP A CA 1
ATOM 1425 C C . TRP A 1 186 ? 13.709 2.734 -1.004 1.00 98.69 186 TRP A C 1
ATOM 1427 O O . TRP A 1 186 ? 13.528 3.826 -0.468 1.00 98.69 186 TRP A O 1
ATOM 1437 N N . SER A 1 187 ? 13.018 1.644 -0.657 1.00 98.50 187 SER A N 1
ATOM 1438 C CA . SER A 1 187 ? 11.974 1.660 0.372 1.00 98.50 187 SER A CA 1
ATOM 1439 C C . SER A 1 187 ? 12.482 2.237 1.691 1.00 98.50 187 SER A C 1
ATOM 1441 O O . SER A 1 187 ? 11.902 3.194 2.203 1.00 98.50 187 SER A O 1
ATOM 1443 N N . VAL A 1 188 ? 13.595 1.713 2.213 1.00 97.81 188 VAL A N 1
ATOM 1444 C CA . VAL A 1 188 ? 14.203 2.166 3.473 1.00 97.81 188 VAL A CA 1
ATOM 1445 C C . VAL A 1 188 ? 14.673 3.614 3.380 1.00 97.81 188 VAL A C 1
ATOM 1447 O O . VAL A 1 188 ? 14.445 4.380 4.315 1.00 97.81 188 VAL A O 1
ATOM 1450 N N . ARG A 1 189 ? 15.300 4.011 2.267 1.00 97.44 189 ARG A N 1
ATOM 1451 C CA . ARG A 1 189 ? 15.795 5.382 2.088 1.00 97.44 189 ARG A CA 1
ATOM 1452 C C . ARG A 1 189 ? 14.664 6.405 2.091 1.00 97.44 189 ARG A C 1
ATOM 1454 O O . ARG A 1 189 ? 14.796 7.465 2.701 1.00 97.44 189 ARG A O 1
ATOM 1461 N N . TYR A 1 190 ? 13.573 6.111 1.392 1.00 97.88 190 TYR A N 1
ATOM 1462 C CA . TYR A 1 190 ? 12.469 7.054 1.253 1.00 97.88 190 TYR A CA 1
ATOM 1463 C C . TYR A 1 190 ? 11.579 7.077 2.489 1.00 97.88 190 TYR A C 1
ATOM 1465 O O . TYR A 1 190 ? 11.174 8.158 2.927 1.00 97.88 190 TYR A O 1
ATOM 1473 N N . GLY A 1 191 ? 11.330 5.919 3.095 1.00 96.12 191 GLY A N 1
ATOM 1474 C CA . GLY A 1 191 ? 10.448 5.815 4.245 1.00 96.12 191 GLY A CA 1
ATOM 1475 C C . GLY A 1 191 ? 9.046 6.327 3.917 1.00 96.12 191 GLY A C 1
ATOM 1476 O O . GLY A 1 191 ? 8.500 6.063 2.844 1.00 96.12 191 GLY A O 1
ATOM 1477 N N . ASP A 1 192 ? 8.459 7.089 4.835 1.00 94.19 192 ASP A N 1
ATOM 1478 C CA . ASP A 1 192 ? 7.100 7.634 4.728 1.00 94.19 192 ASP A CA 1
ATOM 1479 C C . ASP A 1 192 ? 6.905 8.693 3.627 1.00 94.19 192 ASP A C 1
ATOM 1481 O O . ASP A 1 192 ? 5.768 9.063 3.324 1.00 94.19 192 ASP A O 1
ATOM 1485 N N . ARG A 1 193 ? 7.993 9.130 2.980 1.00 97.44 193 ARG A N 1
ATOM 1486 C CA . ARG A 1 193 ? 7.985 10.048 1.830 1.00 97.44 193 ARG A CA 1
ATOM 1487 C C . ARG A 1 193 ? 7.353 9.430 0.582 1.00 97.44 193 ARG A C 1
ATOM 1489 O O . ARG A 1 193 ? 6.783 10.154 -0.230 1.00 97.44 193 ARG A O 1
ATOM 1496 N N . VAL A 1 194 ? 7.412 8.105 0.436 1.00 98.19 194 VAL A N 1
ATOM 1497 C CA . VAL A 1 194 ? 6.757 7.373 -0.658 1.00 98.19 194 VAL A CA 1
ATOM 1498 C C . VAL A 1 194 ? 5.522 6.662 -0.116 1.00 98.19 194 VAL A C 1
ATOM 1500 O O . VAL A 1 194 ? 5.596 5.834 0.794 1.00 98.19 194 VAL A O 1
ATOM 1503 N N . ALA A 1 195 ? 4.365 7.002 -0.680 1.00 98.12 195 ALA A N 1
ATOM 1504 C CA . ALA A 1 195 ? 3.060 6.525 -0.240 1.00 98.12 195 ALA A CA 1
ATOM 1505 C C . ALA A 1 195 ? 2.647 5.198 -0.891 1.00 98.12 195 ALA A C 1
ATOM 1507 O O . ALA A 1 195 ? 1.760 4.518 -0.372 1.00 98.12 195 ALA A O 1
ATOM 1508 N N . GLY A 1 196 ? 3.270 4.807 -2.005 1.00 98.44 196 GLY A N 1
ATOM 1509 C CA . GLY A 1 196 ? 2.953 3.543 -2.656 1.00 98.44 196 GLY A CA 1
ATOM 1510 C C . GLY A 1 196 ? 3.846 3.169 -3.832 1.00 98.44 196 GLY A C 1
ATOM 1511 O O . GLY A 1 196 ? 4.694 3.946 -4.264 1.00 98.44 196 GLY A O 1
ATOM 1512 N N . TRP A 1 197 ? 3.630 1.954 -4.326 1.00 98.88 197 TRP A N 1
ATOM 1513 C CA . TRP A 1 197 ? 4.437 1.289 -5.341 1.00 98.88 197 TRP A CA 1
ATOM 1514 C C . TRP A 1 197 ? 3.548 0.624 -6.385 1.00 98.88 197 TRP A C 1
ATOM 1516 O O . TRP A 1 197 ? 2.543 -0.006 -6.034 1.00 98.88 197 TRP A O 1
ATOM 1526 N N . TRP A 1 198 ? 3.931 0.744 -7.649 1.00 98.75 198 TRP A N 1
ATOM 1527 C CA . TRP A 1 198 ? 3.280 0.087 -8.775 1.00 98.75 198 TRP A CA 1
ATOM 1528 C C . TRP A 1 198 ? 4.308 -0.756 -9.519 1.00 98.75 198 TRP A C 1
ATOM 1530 O O . TRP A 1 198 ? 5.244 -0.215 -10.107 1.00 98.75 198 TRP A O 1
ATOM 1540 N N . PHE A 1 199 ? 4.174 -2.080 -9.454 1.00 98.62 199 PHE A N 1
ATOM 1541 C CA . PHE A 1 199 ? 5.133 -2.977 -10.082 1.00 98.62 199 PHE A CA 1
ATOM 1542 C C . PHE A 1 199 ? 4.643 -3.491 -11.427 1.00 98.62 199 PHE A C 1
ATOM 1544 O O . PHE A 1 199 ? 3.567 -4.074 -11.489 1.00 98.62 199 PHE A O 1
ATOM 1551 N N . ASP A 1 200 ? 5.441 -3.336 -12.481 1.00 97.19 200 ASP A N 1
ATOM 1552 C CA . ASP A 1 200 ? 5.095 -3.854 -13.810 1.00 97.19 200 ASP A CA 1
ATOM 1553 C C . ASP A 1 200 ? 5.544 -5.299 -14.025 1.00 97.19 200 ASP A C 1
ATOM 1555 O O . ASP A 1 200 ? 6.437 -5.774 -13.331 1.00 97.19 200 ASP A O 1
ATOM 1559 N N . GLY A 1 201 ? 5.002 -6.004 -15.013 1.00 94.06 201 GLY A N 1
ATOM 1560 C CA . GLY A 1 201 ? 5.556 -7.291 -15.442 1.00 94.06 201 GLY A CA 1
ATOM 1561 C C . GLY A 1 201 ? 5.382 -8.435 -14.441 1.00 94.06 201 GLY A C 1
ATOM 1562 O O . GLY A 1 201 ? 6.162 -9.389 -14.451 1.00 94.06 201 GLY A O 1
ATOM 1563 N N . GLY A 1 202 ? 4.368 -8.364 -13.578 1.00 94.88 202 GLY A N 1
ATOM 1564 C CA . GLY A 1 202 ? 3.922 -9.462 -12.717 1.00 94.88 202 GLY A CA 1
ATOM 1565 C C . GLY A 1 202 ? 3.170 -10.527 -13.516 1.00 94.88 202 GLY A C 1
ATOM 1566 O O . GLY A 1 202 ? 2.028 -10.859 -13.215 1.00 94.88 202 GLY A O 1
ATOM 1567 N N . TYR A 1 203 ? 3.757 -11.028 -14.602 1.00 96.31 203 TYR A N 1
ATOM 1568 C CA . TYR A 1 203 ? 3.057 -11.913 -15.526 1.00 96.31 203 TYR A CA 1
ATOM 1569 C C . TYR A 1 203 ? 3.148 -13.383 -15.111 1.00 96.31 203 TYR A C 1
ATOM 1571 O O . TYR A 1 203 ? 4.195 -13.886 -14.711 1.00 96.31 203 TYR A O 1
ATOM 1579 N N . ALA A 1 204 ? 2.060 -14.128 -15.315 1.00 94.31 204 ALA A N 1
ATOM 1580 C CA . ALA A 1 204 ? 2.063 -15.571 -15.068 1.00 94.31 204 ALA A CA 1
ATOM 1581 C C . ALA A 1 204 ? 3.097 -16.307 -15.945 1.00 94.31 204 ALA A C 1
ATOM 1583 O O . ALA A 1 204 ? 3.734 -17.250 -15.485 1.00 94.31 204 ALA A O 1
ATOM 1584 N N . HIS A 1 205 ? 3.310 -15.853 -17.188 1.00 93.56 205 HIS A N 1
ATOM 1585 C CA . HIS A 1 205 ? 4.266 -16.475 -18.110 1.00 93.56 205 HIS A CA 1
ATOM 1586 C C . HIS A 1 205 ? 5.735 -16.243 -17.719 1.00 93.56 205 HIS A C 1
ATOM 1588 O O . HIS A 1 205 ? 6.595 -16.995 -18.168 1.00 93.56 205 HIS A O 1
ATOM 1594 N N . VAL A 1 206 ? 6.024 -15.254 -16.862 1.00 94.06 206 VAL A N 1
ATOM 1595 C CA . VAL A 1 206 ? 7.358 -15.084 -16.260 1.00 94.06 206 VAL A CA 1
ATOM 1596 C C . VAL A 1 206 ? 7.507 -15.815 -14.932 1.00 94.06 206 VAL A C 1
ATOM 1598 O O . VAL A 1 206 ? 8.528 -15.686 -14.275 1.00 94.06 206 VAL A O 1
ATOM 1601 N N . GLY A 1 207 ? 6.510 -16.590 -14.503 1.00 96.12 207 GLY A N 1
ATOM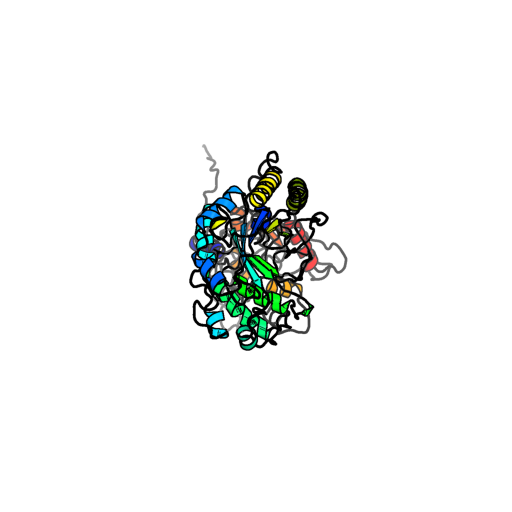 1602 C CA . GLY A 1 207 ? 6.565 -17.311 -13.231 1.00 96.12 207 GLY A CA 1
ATOM 1603 C C . GLY A 1 207 ? 6.233 -16.457 -12.004 1.00 96.12 207 GLY A C 1
ATOM 1604 O O . GLY A 1 207 ? 6.374 -16.944 -10.879 1.00 96.12 207 GLY A O 1
ATOM 1605 N N . PHE A 1 208 ? 5.744 -15.221 -12.186 1.00 97.81 208 PHE A N 1
ATOM 1606 C CA . PHE A 1 208 ? 5.266 -14.402 -11.073 1.00 97.81 208 PHE A CA 1
ATOM 1607 C C . PHE A 1 208 ? 4.111 -15.107 -10.345 1.00 97.81 208 PHE A C 1
ATOM 1609 O O . PHE A 1 208 ? 3.180 -15.622 -10.967 1.00 97.81 208 PHE A O 1
ATOM 1616 N N . ASN A 1 209 ? 4.180 -15.151 -9.014 1.00 97.50 209 ASN A N 1
ATOM 1617 C CA . ASN A 1 209 ? 3.241 -15.891 -8.175 1.00 97.50 209 ASN A CA 1
ATOM 1618 C C . ASN A 1 209 ? 3.086 -15.248 -6.782 1.00 97.50 209 ASN A C 1
ATOM 1620 O O . ASN A 1 209 ? 3.754 -14.270 -6.448 1.00 97.50 209 ASN A O 1
ATOM 1624 N N . GLU A 1 210 ? 2.220 -15.825 -5.944 1.00 97.56 210 GLU A N 1
ATOM 1625 C CA . GLU A 1 210 ? 1.919 -15.330 -4.590 1.00 97.56 210 GLU A CA 1
ATOM 1626 C C . GLU A 1 210 ? 3.142 -15.213 -3.664 1.00 97.56 210 GLU A C 1
ATOM 1628 O O . GLU A 1 210 ? 3.175 -14.338 -2.795 1.00 97.56 210 GLU A O 1
ATOM 1633 N N . ALA A 1 211 ? 4.144 -16.086 -3.807 1.00 97.94 211 ALA A N 1
ATOM 1634 C CA . ALA A 1 211 ? 5.354 -16.016 -2.992 1.00 97.94 211 ALA A CA 1
ATOM 1635 C C . ALA A 1 211 ? 6.227 -14.826 -3.412 1.00 97.94 211 ALA A C 1
ATOM 1637 O O . ALA A 1 211 ? 6.655 -14.049 -2.557 1.00 97.94 211 ALA A O 1
ATOM 1638 N N . ILE A 1 212 ? 6.410 -14.628 -4.721 1.00 98.50 212 ILE A N 1
ATOM 1639 C CA . ILE A 1 212 ? 7.153 -13.487 -5.280 1.00 98.50 212 ILE A CA 1
ATOM 1640 C C . ILE A 1 212 ? 6.457 -12.166 -4.931 1.00 98.50 212 ILE A C 1
ATOM 1642 O O . ILE A 1 212 ? 7.104 -11.251 -4.419 1.00 98.50 212 ILE A O 1
ATOM 1646 N N . GLY A 1 213 ? 5.133 -12.086 -5.106 1.00 98.38 213 GLY A N 1
ATOM 1647 C CA . GLY A 1 213 ? 4.351 -10.909 -4.722 1.00 98.38 213 GLY A CA 1
ATOM 1648 C C . GLY A 1 213 ? 4.520 -10.546 -3.245 1.00 98.38 213 GLY A C 1
ATOM 1649 O O . GLY A 1 213 ? 4.690 -9.375 -2.910 1.00 98.38 213 GLY A O 1
ATOM 1650 N N . ARG A 1 214 ? 4.569 -11.542 -2.348 1.00 98.56 214 ARG A N 1
ATOM 1651 C CA . ARG A 1 214 ? 4.836 -11.313 -0.918 1.00 98.56 214 ARG A CA 1
ATOM 1652 C C . ARG A 1 214 ? 6.244 -10.776 -0.666 1.00 98.56 214 ARG A C 1
ATOM 1654 O O . ARG A 1 214 ? 6.380 -9.800 0.065 1.00 98.56 214 ARG A O 1
ATOM 1661 N N . ILE A 1 215 ? 7.263 -11.367 -1.293 1.00 98.69 215 ILE A N 1
ATOM 1662 C CA . ILE A 1 215 ? 8.664 -10.928 -1.175 1.00 98.69 215 ILE A CA 1
ATOM 1663 C C . ILE A 1 215 ? 8.804 -9.455 -1.592 1.00 98.69 215 ILE A C 1
ATOM 1665 O O . ILE A 1 215 ? 9.408 -8.657 -0.872 1.00 98.69 215 ILE A O 1
ATOM 1669 N N . TYR A 1 216 ? 8.207 -9.069 -2.722 1.00 98.69 216 TYR A N 1
ATOM 1670 C CA . TYR A 1 216 ? 8.261 -7.686 -3.203 1.00 98.69 216 TYR A CA 1
ATOM 1671 C C . TYR A 1 216 ? 7.434 -6.730 -2.349 1.00 98.69 216 TYR A C 1
ATOM 1673 O O . TYR A 1 216 ? 7.898 -5.627 -2.063 1.00 98.69 216 TYR A O 1
ATOM 1681 N N . ALA A 1 217 ? 6.252 -7.139 -1.884 1.00 98.56 217 ALA A N 1
ATOM 1682 C CA . ALA A 1 217 ? 5.435 -6.322 -0.991 1.00 98.56 217 ALA A CA 1
ATOM 1683 C C . ALA A 1 217 ? 6.157 -6.037 0.336 1.00 98.56 217 ALA A C 1
ATOM 1685 O O . ALA A 1 217 ? 6.155 -4.898 0.804 1.00 98.56 217 ALA A O 1
ATOM 1686 N N . GLU A 1 218 ? 6.813 -7.041 0.923 1.00 98.50 218 GLU A N 1
ATOM 1687 C CA . GLU A 1 218 ? 7.630 -6.885 2.131 1.00 98.50 218 GLU A CA 1
ATOM 1688 C C . GLU A 1 218 ? 8.822 -5.948 1.897 1.00 98.50 218 GLU A C 1
ATOM 1690 O O . GLU A 1 218 ? 9.109 -5.089 2.733 1.00 98.50 218 GLU A O 1
ATOM 1695 N N . ALA A 1 219 ? 9.498 -6.065 0.750 1.00 98.56 219 ALA A N 1
ATOM 1696 C CA . ALA A 1 219 ? 10.598 -5.178 0.382 1.00 98.56 219 ALA A CA 1
ATOM 1697 C C . ALA A 1 219 ? 10.134 -3.725 0.193 1.00 98.56 219 ALA A C 1
ATOM 1699 O O . ALA A 1 219 ? 10.731 -2.811 0.760 1.00 98.56 219 ALA A O 1
ATOM 1700 N N . ALA A 1 220 ? 9.039 -3.515 -0.541 1.00 98.56 220 ALA A N 1
ATOM 1701 C CA . ALA A 1 220 ? 8.466 -2.202 -0.832 1.00 98.56 220 ALA A CA 1
ATOM 1702 C C . ALA A 1 220 ? 7.952 -1.485 0.428 1.00 98.56 220 ALA A C 1
ATOM 1704 O O . ALA A 1 220 ? 8.029 -0.258 0.526 1.00 98.56 220 ALA A O 1
ATOM 1705 N N . LYS A 1 221 ? 7.479 -2.244 1.423 1.00 98.19 221 LYS A N 1
ATOM 1706 C CA . LYS A 1 221 ? 6.956 -1.725 2.698 1.00 98.19 221 LYS A CA 1
ATOM 1707 C C . LYS A 1 221 ? 8.001 -1.649 3.813 1.00 98.19 221 LYS A C 1
ATOM 1709 O O . LYS A 1 221 ? 7.668 -1.223 4.917 1.00 98.19 221 LYS A O 1
ATOM 1714 N N . ARG A 1 222 ? 9.260 -2.022 3.555 1.00 96.62 222 ARG A N 1
ATOM 1715 C CA . ARG A 1 222 ? 10.303 -2.088 4.591 1.00 96.62 222 ARG A CA 1
ATOM 1716 C C . ARG A 1 222 ? 10.587 -0.738 5.252 1.00 96.62 222 ARG A C 1
ATOM 1718 O O . ARG A 1 222 ? 10.729 -0.691 6.468 1.00 96.62 222 ARG A O 1
ATOM 1725 N N . GLY A 1 223 ? 10.667 0.344 4.479 1.00 89.44 223 GLY A N 1
ATOM 1726 C CA . GLY A 1 223 ? 10.835 1.696 5.024 1.00 89.44 223 GLY A CA 1
ATOM 1727 C C . GLY A 1 223 ? 9.526 2.383 5.411 1.00 89.44 223 GLY A C 1
ATOM 1728 O O . GLY A 1 223 ? 9.528 3.267 6.261 1.00 89.44 223 GLY A O 1
ATOM 1729 N N . ASN A 1 224 ? 8.402 1.972 4.818 1.00 96.19 224 ASN A N 1
ATOM 1730 C CA . ASN A 1 224 ? 7.076 2.492 5.136 1.00 96.19 224 ASN A CA 1
ATOM 1731 C C . ASN A 1 224 ? 6.038 1.362 5.178 1.00 96.19 224 ASN A C 1
ATOM 1733 O O . ASN A 1 224 ? 5.465 1.018 4.140 1.00 96.19 224 ASN A O 1
ATOM 1737 N N . PRO A 1 225 ? 5.713 0.838 6.373 1.00 93.81 225 PRO A N 1
ATOM 1738 C CA . PRO A 1 225 ? 4.697 -0.203 6.535 1.00 93.81 225 PRO A CA 1
ATOM 1739 C C . PRO A 1 225 ? 3.288 0.208 6.073 1.00 93.81 225 PRO A C 1
ATOM 1741 O O . PRO A 1 225 ? 2.422 -0.650 5.894 1.00 93.81 225 PRO A O 1
ATOM 1744 N N . ARG A 1 226 ? 3.037 1.515 5.890 1.00 94.44 226 ARG A N 1
ATOM 1745 C CA . ARG A 1 226 ? 1.768 2.064 5.388 1.00 94.44 226 ARG A CA 1
ATOM 1746 C C . ARG A 1 226 ? 1.766 2.329 3.882 1.00 94.44 226 ARG A C 1
ATOM 1748 O O . ARG A 1 226 ? 0.728 2.743 3.372 1.00 94.44 226 ARG A O 1
ATOM 1755 N N . ALA A 1 227 ? 2.878 2.115 3.176 1.00 97.56 227 ALA A N 1
ATOM 1756 C CA . ALA A 1 227 ? 2.888 2.226 1.722 1.00 97.56 227 ALA A CA 1
ATOM 1757 C C . ALA A 1 227 ? 1.932 1.190 1.113 1.00 97.56 227 ALA A C 1
ATOM 1759 O O . ALA A 1 227 ? 1.842 0.065 1.606 1.00 97.56 227 ALA A O 1
ATOM 1760 N N . ILE A 1 228 ? 1.220 1.562 0.050 1.00 98.62 228 ILE A N 1
ATOM 1761 C CA . ILE A 1 228 ? 0.368 0.633 -0.708 1.00 98.62 228 ILE A CA 1
ATOM 1762 C C . ILE A 1 228 ? 1.148 0.022 -1.871 1.00 98.62 228 ILE A C 1
ATOM 1764 O O . ILE A 1 228 ? 1.995 0.690 -2.455 1.00 98.62 228 ILE A O 1
ATOM 1768 N N . VAL A 1 229 ? 0.878 -1.230 -2.230 1.00 98.62 229 VAL A N 1
ATOM 1769 C CA . VAL A 1 229 ? 1.584 -1.920 -3.325 1.00 98.62 229 VAL A CA 1
ATOM 1770 C C . VAL A 1 229 ? 0.619 -2.616 -4.277 1.00 98.62 229 VAL A C 1
ATOM 1772 O O . VAL A 1 229 ? -0.433 -3.091 -3.850 1.00 98.62 229 VAL A O 1
ATOM 1775 N N . THR A 1 230 ? 0.982 -2.680 -5.557 1.00 98.62 230 THR A N 1
ATOM 1776 C CA . THR A 1 230 ? 0.307 -3.504 -6.565 1.00 98.62 230 THR A CA 1
ATOM 1777 C C . THR A 1 230 ? 1.292 -4.118 -7.551 1.00 98.62 230 THR A C 1
ATOM 1779 O O . THR A 1 230 ? 2.420 -3.637 -7.672 1.00 98.62 230 THR A O 1
ATOM 1782 N N . PHE A 1 231 ? 0.850 -5.165 -8.246 1.00 98.50 231 PHE A N 1
ATOM 1783 C CA . PHE A 1 231 ? 1.619 -5.911 -9.236 1.00 98.50 231 PHE A CA 1
ATOM 1784 C C . PHE A 1 231 ? 0.780 -6.081 -10.492 1.00 98.50 231 PHE A C 1
ATOM 1786 O O . PHE A 1 231 ? -0.325 -6.616 -10.432 1.00 98.50 231 PHE A O 1
ATOM 1793 N N . ASN A 1 232 ? 1.300 -5.622 -11.620 1.00 98.06 232 ASN A N 1
ATOM 1794 C CA . ASN A 1 232 ? 0.594 -5.604 -12.882 1.00 98.06 232 ASN A CA 1
ATOM 1795 C C . ASN A 1 232 ? 0.667 -6.957 -13.592 1.00 98.06 232 ASN A C 1
ATOM 1797 O O . ASN A 1 232 ? 1.756 -7.377 -13.984 1.00 98.06 232 ASN A O 1
ATOM 1801 N N . PRO A 1 233 ? -0.472 -7.625 -13.827 1.00 96.12 233 PRO A N 1
ATOM 1802 C CA . PRO A 1 233 ? -0.503 -8.872 -14.572 1.00 96.12 233 PRO A CA 1
ATOM 1803 C C . PRO A 1 233 ? -0.744 -8.672 -16.078 1.00 96.12 233 PRO A C 1
ATOM 1805 O O . PRO A 1 233 ? -1.012 -9.661 -16.773 1.00 96.12 233 PRO A O 1
ATOM 1808 N N . GLY A 1 234 ? -0.706 -7.424 -16.556 1.00 95.06 234 GLY A N 1
ATOM 1809 C CA . GLY A 1 234 ? -1.030 -6.974 -17.911 1.00 95.06 234 GLY A CA 1
ATOM 1810 C C . GLY A 1 234 ? -2.367 -6.233 -17.954 1.00 95.06 234 GLY A C 1
ATOM 1811 O O . GLY A 1 234 ? -2.963 -5.970 -16.911 1.00 95.06 234 GLY A O 1
ATOM 1812 N N . VAL A 1 235 ? -2.875 -5.974 -19.164 1.00 95.56 235 VAL A N 1
ATOM 1813 C CA . VAL A 1 235 ? -4.099 -5.188 -19.426 1.00 95.56 235 VAL A CA 1
ATOM 1814 C C . VAL A 1 235 ? -5.366 -5.874 -18.890 1.00 95.56 235 VAL A C 1
ATOM 1816 O O . VAL A 1 235 ? -6.093 -6.552 -19.619 1.00 95.56 235 VAL A O 1
ATOM 1819 N N . LYS A 1 236 ? -5.609 -5.754 -17.584 1.00 92.25 236 LYS A N 1
ATOM 1820 C CA . LYS A 1 236 ? -6.772 -6.288 -16.865 1.00 92.25 236 LYS A CA 1
ATOM 1821 C C . LYS A 1 236 ? -6.933 -5.609 -15.506 1.00 92.25 236 LYS A C 1
ATOM 1823 O O . LYS A 1 236 ? -5.965 -5.219 -14.855 1.00 92.25 236 LYS A O 1
ATOM 1828 N N . LEU A 1 237 ? -8.175 -5.564 -15.028 1.00 94.50 237 LEU A N 1
ATOM 1829 C CA . LEU A 1 237 ? -8.519 -5.035 -13.711 1.00 94.50 237 LEU A CA 1
ATOM 1830 C C . LEU A 1 237 ? -9.005 -6.159 -12.798 1.00 94.50 237 LEU A C 1
ATOM 1832 O O . LEU A 1 237 ? -10.193 -6.455 -12.710 1.00 94.50 237 LEU A O 1
ATOM 1836 N N . VAL A 1 238 ? -8.057 -6.795 -12.121 1.00 95.12 238 VAL A N 1
ATOM 1837 C CA . VAL A 1 238 ? -8.301 -7.905 -11.195 1.00 95.12 238 VAL A CA 1
ATOM 1838 C C . VAL A 1 238 ? -7.466 -7.720 -9.942 1.00 95.12 238 VAL A C 1
ATOM 1840 O O . VAL A 1 238 ? -6.460 -7.007 -9.974 1.00 95.12 238 VAL A O 1
ATOM 1843 N N . ARG A 1 239 ? -7.835 -8.424 -8.870 1.00 95.69 239 ARG A N 1
ATOM 1844 C CA . ARG A 1 239 ? -6.873 -8.694 -7.808 1.00 95.69 239 ARG A CA 1
ATOM 1845 C C . ARG A 1 239 ? -5.866 -9.727 -8.304 1.00 95.69 239 ARG A C 1
ATOM 1847 O O . ARG A 1 239 ? -6.262 -10.859 -8.582 1.00 95.69 239 ARG A O 1
ATOM 1854 N N . HIS A 1 240 ? -4.592 -9.365 -8.438 1.00 95.56 240 HIS A N 1
ATOM 1855 C CA . HIS A 1 240 ? -3.598 -10.288 -8.990 1.00 95.56 240 HIS A CA 1
ATOM 1856 C C . HIS A 1 240 ? -3.008 -11.227 -7.933 1.00 95.56 240 HIS A C 1
ATOM 1858 O O . HIS A 1 240 ? -2.892 -12.428 -8.173 1.00 95.56 240 HIS A O 1
ATOM 1864 N N . THR A 1 241 ? -2.667 -10.692 -6.761 1.00 95.81 241 THR A N 1
ATOM 1865 C CA . THR A 1 241 ? -2.119 -11.454 -5.627 1.00 95.81 241 THR A CA 1
ATOM 1866 C C . THR A 1 241 ? -2.763 -11.029 -4.312 1.00 95.81 241 THR A C 1
ATOM 1868 O O . THR A 1 241 ? -3.339 -9.947 -4.178 1.00 95.81 241 THR A O 1
ATOM 1871 N N . ARG A 1 242 ? -2.656 -11.860 -3.273 1.00 95.25 242 ARG A N 1
ATOM 1872 C CA . ARG A 1 242 ? -3.034 -11.451 -1.916 1.00 95.25 242 ARG A CA 1
ATOM 1873 C C . ARG A 1 242 ? -2.118 -10.385 -1.313 1.00 95.25 242 ARG A C 1
ATOM 1875 O O . ARG A 1 242 ? -2.529 -9.747 -0.345 1.00 95.25 242 ARG A O 1
ATOM 1882 N N . ALA A 1 243 ? -0.917 -10.206 -1.860 1.00 94.12 243 ALA A N 1
ATOM 1883 C CA . ALA A 1 243 ? 0.094 -9.283 -1.352 1.00 94.12 243 ALA A CA 1
ATOM 1884 C C . ALA A 1 243 ? -0.145 -7.809 -1.732 1.00 94.12 243 ALA A C 1
ATOM 1886 O O . ALA A 1 243 ? 0.438 -6.925 -1.103 1.00 94.12 243 ALA A O 1
ATOM 1887 N N . GLU A 1 244 ? -0.990 -7.535 -2.729 1.00 95.75 244 GLU A N 1
ATOM 1888 C CA . GLU A 1 244 ? -1.333 -6.169 -3.136 1.00 95.75 244 GLU A CA 1
ATOM 1889 C C . GLU A 1 244 ? -2.431 -5.542 -2.263 1.00 95.75 244 GLU A C 1
ATOM 1891 O O . GLU A 1 244 ? -3.268 -6.236 -1.678 1.00 95.75 244 GLU A O 1
ATOM 1896 N N . ASP A 1 245 ? -2.441 -4.211 -2.200 1.00 98.19 245 ASP A N 1
ATOM 1897 C CA . ASP A 1 245 ? -3.476 -3.429 -1.516 1.00 98.19 245 ASP A CA 1
ATOM 1898 C C . ASP A 1 245 ? -4.520 -2.853 -2.495 1.00 98.19 245 ASP A C 1
ATOM 1900 O O . ASP A 1 245 ? -5.644 -2.543 -2.094 1.00 98.19 245 ASP A O 1
ATOM 1904 N N . TYR A 1 246 ? -4.162 -2.693 -3.771 1.00 98.56 246 TYR A N 1
ATOM 1905 C CA . TYR A 1 246 ? -4.998 -2.107 -4.823 1.00 98.56 246 TYR A CA 1
ATOM 1906 C C . TYR A 1 246 ? -4.739 -2.796 -6.167 1.00 98.56 246 TYR A C 1
ATOM 1908 O O . TYR A 1 246 ? -3.690 -3.411 -6.344 1.00 98.56 246 TYR A O 1
ATOM 1916 N N . THR A 1 247 ? -5.683 -2.722 -7.105 1.00 98.56 247 THR A N 1
ATOM 1917 C CA . THR A 1 247 ? -5.520 -3.322 -8.439 1.00 98.56 247 THR A CA 1
ATOM 1918 C C . THR A 1 247 ? -4.565 -2.490 -9.294 1.00 98.56 247 THR A C 1
ATOM 1920 O O . THR A 1 247 ? -4.683 -1.264 -9.335 1.00 98.56 247 THR A O 1
ATOM 1923 N N . ALA A 1 248 ? -3.648 -3.134 -10.022 1.00 98.19 248 ALA A N 1
ATOM 1924 C CA . ALA A 1 248 ? -2.740 -2.428 -10.932 1.00 98.19 248 ALA A CA 1
ATOM 1925 C C . ALA A 1 248 ? -3.526 -1.665 -12.002 1.00 98.19 248 ALA A C 1
ATOM 1927 O O . ALA A 1 248 ? -3.274 -0.480 -12.226 1.00 98.19 248 ALA A O 1
ATOM 1928 N N . GLY A 1 249 ? -4.549 -2.336 -12.544 1.00 97.06 249 GLY A N 1
ATOM 1929 C CA . GLY A 1 249 ? -5.629 -1.715 -13.297 1.00 97.06 249 GLY A CA 1
ATOM 1930 C C . GLY A 1 249 ? -5.204 -1.136 -14.632 1.00 97.06 249 GLY A C 1
ATOM 1931 O O . GLY A 1 249 ? -5.789 -0.142 -15.047 1.00 97.06 249 GLY A O 1
ATOM 1932 N N . GLU A 1 250 ? -4.192 -1.713 -15.275 1.00 97.75 250 GLU A N 1
ATOM 1933 C CA . GLU A 1 250 ? -3.769 -1.288 -16.604 1.00 97.75 250 GLU A CA 1
ATOM 1934 C C . GLU A 1 250 ? -4.911 -1.489 -17.611 1.00 97.75 250 GLU A C 1
ATOM 1936 O O . GLU A 1 250 ? -5.418 -2.602 -17.781 1.00 97.75 250 GLU A O 1
ATOM 1941 N N . LEU A 1 251 ? -5.324 -0.408 -18.273 1.00 97.44 251 LEU A N 1
ATOM 1942 C CA . LEU A 1 251 ? -6.386 -0.408 -19.275 1.00 97.44 251 LEU A CA 1
ATOM 1943 C C . LEU A 1 251 ? -5.956 0.403 -20.501 1.00 97.44 251 LEU A C 1
ATOM 1945 O O . LEU A 1 251 ? -5.556 1.559 -20.386 1.00 97.44 251 LEU A O 1
ATOM 1949 N N . ASN A 1 252 ? -6.102 -0.192 -21.687 1.00 95.62 252 ASN A N 1
ATOM 1950 C CA . ASN A 1 252 ? -5.896 0.519 -22.949 1.00 95.62 252 ASN A CA 1
ATOM 1951 C C . ASN A 1 252 ? -7.111 1.383 -23.293 1.00 95.62 252 ASN A C 1
ATOM 1953 O O . ASN A 1 252 ? -6.949 2.570 -23.543 1.00 95.62 252 ASN A O 1
ATOM 1957 N N . ASP A 1 253 ? -8.313 0.808 -23.281 1.00 93.50 253 ASP A N 1
ATOM 1958 C CA . ASP A 1 253 ? -9.580 1.530 -23.407 1.00 93.50 253 ASP A CA 1
ATOM 1959 C C . ASP A 1 253 ? -10.397 1.256 -22.131 1.00 93.50 253 ASP A C 1
ATOM 1961 O O . ASP A 1 253 ? -10.794 0.111 -21.898 1.00 93.50 253 ASP A O 1
ATOM 1965 N N . PRO A 1 254 ? -10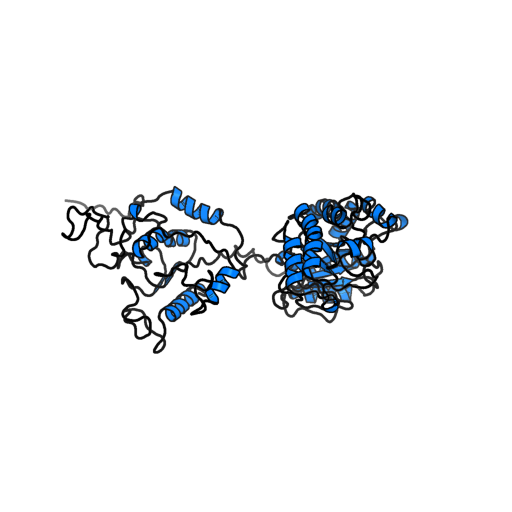.578 2.254 -21.248 1.00 95.81 254 PRO A N 1
ATOM 1966 C CA . PRO A 1 254 ? -11.171 2.015 -19.942 1.00 95.81 254 PRO A CA 1
ATOM 1967 C C . PRO A 1 254 ? -12.680 2.276 -19.887 1.00 95.81 254 PRO A C 1
ATOM 1969 O O . PRO A 1 254 ? -13.280 2.038 -18.840 1.00 95.81 254 PRO A O 1
ATOM 1972 N N . PHE A 1 255 ? -13.302 2.808 -20.944 1.00 96.12 255 PHE A N 1
ATOM 1973 C CA . PHE A 1 255 ? -14.587 3.512 -20.813 1.00 96.12 255 PHE A CA 1
ATOM 1974 C C . PHE A 1 255 ? -15.770 2.606 -20.446 1.00 96.12 255 PHE A C 1
ATOM 1976 O O . PHE A 1 255 ? -16.723 3.087 -19.834 1.00 96.12 255 PHE A O 1
ATOM 1983 N N . ASP A 1 256 ? -15.665 1.305 -20.722 1.00 91.94 256 ASP A N 1
ATOM 1984 C CA . ASP A 1 256 ? -16.659 0.294 -20.336 1.00 91.94 256 ASP A CA 1
ATOM 1985 C C . ASP A 1 256 ? -16.335 -0.398 -18.996 1.00 91.94 256 ASP A C 1
ATOM 1987 O O . ASP A 1 256 ? -17.096 -1.235 -18.507 1.00 91.94 256 ASP A O 1
ATOM 1991 N N . VAL A 1 257 ? -15.209 -0.051 -18.363 1.00 95.06 257 VAL A N 1
ATOM 1992 C CA . VAL A 1 257 ? -14.740 -0.663 -17.116 1.00 95.06 257 VAL A CA 1
ATOM 1993 C C . VAL A 1 257 ? -15.080 0.240 -15.936 1.00 95.06 257 VAL A C 1
ATOM 1995 O O . VAL A 1 257 ? -14.445 1.270 -15.703 1.00 95.06 257 VAL A O 1
ATOM 1998 N N . LEU A 1 258 ? -16.066 -0.181 -15.143 1.00 93.25 258 LEU A N 1
ATOM 1999 C CA . LEU A 1 258 ? -16.487 0.512 -13.927 1.00 93.25 258 LEU A CA 1
ATOM 2000 C C . LEU A 1 258 ? -16.440 -0.423 -12.712 1.00 93.25 258 LEU A C 1
ATOM 2002 O O . LEU A 1 258 ? -16.754 -1.608 -12.833 1.00 93.25 258 LEU A O 1
ATOM 2006 N N . PRO A 1 259 ? -16.118 0.096 -11.512 1.00 92.06 259 PRO A N 1
ATOM 2007 C CA . PRO A 1 259 ? -16.260 -0.683 -10.293 1.00 92.06 259 PRO A CA 1
ATOM 2008 C C . PRO A 1 259 ? -17.732 -1.044 -10.046 1.00 92.06 259 PRO A C 1
ATOM 2010 O O . PRO A 1 259 ? -18.636 -0.257 -10.340 1.00 92.06 259 PRO A O 1
ATOM 2013 N N . ALA A 1 260 ? -17.992 -2.198 -9.430 1.00 89.75 260 ALA A N 1
ATOM 2014 C CA . ALA A 1 260 ? -19.261 -2.438 -8.731 1.00 89.75 260 ALA A CA 1
ATOM 2015 C C . ALA A 1 260 ? -19.261 -1.745 -7.357 1.00 89.75 260 ALA A C 1
ATOM 2017 O O . ALA A 1 260 ? -20.276 -1.227 -6.902 1.00 89.75 260 ALA A O 1
ATOM 2018 N N . SER A 1 261 ? -18.089 -1.698 -6.725 1.00 91.31 261 SER A N 1
ATOM 2019 C CA . SER A 1 261 ? -17.804 -0.977 -5.490 1.00 91.31 261 SER A CA 1
ATOM 2020 C C . SER A 1 261 ? -16.323 -0.597 -5.461 1.00 91.31 261 SER A C 1
ATOM 2022 O O . SER A 1 261 ? -15.558 -0.976 -6.347 1.00 91.31 261 SER A O 1
ATOM 2024 N N . ARG A 1 262 ? -15.893 0.058 -4.385 1.00 93.69 262 ARG A N 1
ATOM 2025 C CA . ARG A 1 262 ? -14.485 0.328 -4.079 1.00 93.69 262 ARG A CA 1
ATOM 2026 C C . ARG A 1 262 ? -13.594 -0.925 -4.063 1.00 93.69 262 ARG A C 1
ATOM 2028 O O . ARG A 1 262 ? -12.377 -0.784 -4.121 1.00 93.69 262 ARG A O 1
ATOM 2035 N N . TRP A 1 263 ? -14.160 -2.125 -3.946 1.00 95.25 263 TRP A N 1
ATOM 2036 C CA . TRP A 1 263 ? -13.413 -3.362 -3.733 1.00 95.25 263 TRP A CA 1
ATOM 2037 C C . TRP A 1 263 ? -13.448 -4.299 -4.940 1.00 95.25 263 TRP A C 1
ATOM 2039 O O . TRP A 1 263 ? -14.507 -4.547 -5.514 1.00 95.25 263 TRP A O 1
ATOM 2049 N N . VAL A 1 264 ? -12.287 -4.885 -5.238 1.00 92.62 264 VAL A N 1
ATOM 2050 C CA . VAL A 1 264 ? -12.108 -6.047 -6.119 1.00 92.62 264 VAL A CA 1
ATOM 2051 C C . VAL A 1 264 ? -11.402 -7.115 -5.303 1.00 92.62 264 VAL A C 1
ATOM 2053 O O . VAL A 1 264 ? -10.224 -6.977 -4.980 1.00 92.62 264 VAL A O 1
ATOM 2056 N N . ASP A 1 265 ? -12.151 -8.125 -4.866 1.00 91.31 265 ASP A N 1
ATOM 2057 C CA . ASP A 1 265 ? -11.651 -9.227 -4.035 1.00 91.31 265 ASP A CA 1
ATOM 2058 C C . ASP A 1 265 ? -10.825 -8.779 -2.818 1.00 91.31 265 ASP A C 1
ATOM 2060 O O . ASP A 1 265 ? -9.901 -9.466 -2.395 1.00 91.31 265 ASP A O 1
ATOM 2064 N N . GLY A 1 266 ? -11.139 -7.620 -2.231 1.00 89.81 266 GLY A N 1
ATOM 2065 C CA . GLY A 1 266 ? -10.441 -7.050 -1.072 1.00 89.81 266 GLY A CA 1
ATOM 2066 C C . GLY A 1 266 ? -9.322 -6.050 -1.392 1.00 89.81 266 GLY A C 1
ATOM 2067 O O . GLY A 1 266 ? -8.872 -5.372 -0.467 1.00 89.81 266 GLY A O 1
ATOM 2068 N N . SER A 1 267 ? -8.930 -5.903 -2.659 1.00 95.62 267 SER A N 1
ATOM 2069 C CA . SER A 1 267 ? -8.061 -4.823 -3.144 1.00 95.62 267 SER A CA 1
ATOM 2070 C C . SER A 1 267 ? -8.886 -3.572 -3.454 1.00 95.62 267 SER A C 1
ATOM 2072 O O . SER A 1 267 ? -10.017 -3.671 -3.937 1.00 95.62 267 SER A O 1
ATOM 2074 N N . GLN A 1 268 ? -8.338 -2.385 -3.190 1.00 97.81 268 GLN A N 1
ATOM 2075 C CA . GLN A 1 268 ? -8.909 -1.124 -3.675 1.00 97.81 268 GLN A CA 1
ATOM 2076 C C . GLN A 1 268 ? -8.971 -1.145 -5.208 1.00 97.81 268 GLN A C 1
ATOM 2078 O O . GLN A 1 268 ? -7.953 -1.363 -5.861 1.00 97.81 268 GLN A O 1
ATOM 2083 N N . TRP A 1 269 ? -10.141 -0.858 -5.775 1.00 98.38 269 TRP A N 1
ATOM 2084 C CA . TRP A 1 269 ? -10.306 -0.663 -7.210 1.00 98.38 269 TRP A CA 1
ATOM 2085 C C . TRP A 1 269 ? -9.509 0.564 -7.642 1.00 98.38 269 TRP A C 1
ATOM 2087 O O . TRP A 1 269 ? -9.732 1.676 -7.150 1.00 98.38 269 TRP A O 1
ATOM 2097 N N . HIS A 1 270 ? -8.583 0.360 -8.558 1.00 98.69 270 HIS A N 1
ATOM 2098 C CA . HIS A 1 270 ? -7.778 1.398 -9.172 1.00 98.69 270 HIS A CA 1
ATOM 2099 C C . HIS A 1 270 ? -7.592 1.065 -10.650 1.00 98.69 270 HIS A C 1
ATOM 2101 O O . HIS A 1 270 ? -7.376 -0.100 -10.991 1.00 98.69 270 HIS A O 1
ATOM 2107 N N . ALA A 1 271 ? -7.676 2.085 -11.499 1.00 98.56 271 ALA A N 1
ATOM 2108 C CA . ALA A 1 271 ? -7.410 1.993 -12.927 1.00 98.56 271 ALA A CA 1
ATOM 2109 C C . ALA A 1 271 ? -6.292 2.960 -13.328 1.00 98.56 271 ALA A C 1
ATOM 2111 O O . ALA A 1 271 ? -6.287 4.116 -12.905 1.00 98.56 271 ALA A O 1
ATOM 2112 N N . LEU A 1 272 ? -5.391 2.488 -14.184 1.00 98.69 272 LEU A N 1
ATOM 2113 C CA . LEU A 1 272 ? -4.311 3.239 -14.807 1.00 98.69 272 LEU A CA 1
ATOM 2114 C C . LEU A 1 272 ? -4.469 3.153 -16.328 1.00 98.69 272 LEU A C 1
ATOM 2116 O O . LEU A 1 272 ? -4.574 2.069 -16.897 1.00 98.69 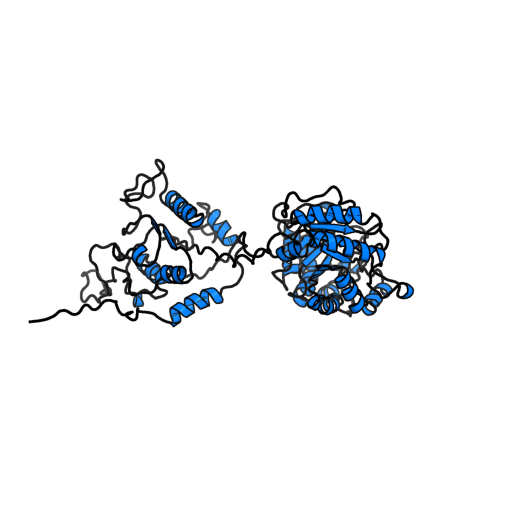272 LEU A O 1
ATOM 2120 N N . THR A 1 273 ? -4.473 4.305 -16.985 1.00 98.56 273 THR A N 1
ATOM 2121 C CA . THR A 1 273 ? -4.609 4.434 -18.443 1.00 98.56 273 THR A CA 1
ATOM 2122 C C . THR A 1 273 ? -3.834 5.660 -18.923 1.00 98.56 273 THR A C 1
ATOM 2124 O O . THR A 1 273 ? -3.533 6.544 -18.128 1.00 98.56 273 THR A O 1
ATOM 2127 N N . PHE A 1 274 ? -3.544 5.760 -20.217 1.00 98.12 274 PHE A N 1
ATOM 2128 C CA . PHE A 1 274 ? -2.799 6.873 -20.822 1.00 98.12 274 PHE A CA 1
ATOM 2129 C C . PHE A 1 274 ? -3.702 7.876 -21.551 1.00 98.12 274 PHE A C 1
ATOM 2131 O O . PHE A 1 274 ? -4.719 7.499 -22.141 1.00 98.12 274 PHE A O 1
ATOM 2138 N N . LEU A 1 275 ? -3.346 9.164 -21.519 1.00 97.75 275 LEU A N 1
ATOM 2139 C CA . LEU A 1 275 ? -4.079 10.218 -22.240 1.00 97.75 275 LEU A CA 1
ATOM 2140 C C . LEU A 1 275 ? -3.665 10.359 -23.706 1.00 97.75 275 LEU A C 1
ATOM 2142 O O . LEU A 1 275 ? -4.487 10.780 -24.522 1.00 97.75 275 LEU A O 1
ATOM 2146 N N . GLY A 1 276 ? -2.415 10.028 -24.031 1.00 97.31 276 GLY A N 1
ATOM 2147 C CA . GLY A 1 276 ? -1.886 10.093 -25.393 1.00 97.31 276 GLY A CA 1
ATOM 2148 C C . GLY A 1 276 ? -2.312 8.935 -26.280 1.00 97.31 276 GLY A C 1
ATOM 2149 O O . GLY A 1 276 ? -3.134 8.107 -25.898 1.00 97.31 276 GLY A O 1
ATOM 2150 N N . SER A 1 277 ? -1.748 8.862 -27.481 1.00 96.56 277 SER A N 1
ATOM 2151 C CA . SER A 1 277 ? -1.953 7.723 -28.395 1.00 96.56 277 SER A CA 1
ATOM 2152 C C . SER A 1 277 ? -1.361 6.412 -27.867 1.00 96.56 277 SER A C 1
ATOM 2154 O O . SER A 1 277 ? -1.827 5.336 -28.234 1.00 96.56 277 SER A O 1
ATOM 2156 N N . ALA A 1 278 ? -0.364 6.502 -26.989 1.00 97.12 278 ALA A N 1
ATOM 2157 C CA . ALA A 1 278 ? 0.238 5.398 -26.250 1.00 97.12 278 ALA A CA 1
ATOM 2158 C C . ALA A 1 278 ? 0.781 5.912 -24.903 1.00 97.12 278 ALA A C 1
ATOM 2160 O O . ALA A 1 278 ? 0.809 7.125 -24.664 1.00 97.12 278 ALA A O 1
ATOM 2161 N N . TRP A 1 279 ? 1.247 5.000 -24.048 1.00 97.12 279 TRP A N 1
ATOM 2162 C CA . TRP A 1 279 ? 1.992 5.335 -22.831 1.00 97.12 279 TRP A CA 1
ATOM 2163 C C . TRP A 1 279 ? 3.132 6.322 -23.121 1.00 97.12 279 TRP A C 1
ATOM 2165 O O . TRP A 1 279 ? 3.824 6.206 -24.138 1.00 97.12 279 TRP A O 1
ATOM 2175 N N . ALA A 1 280 ? 3.327 7.293 -22.229 1.00 96.44 280 ALA A N 1
ATOM 2176 C CA . ALA A 1 280 ? 4.336 8.352 -22.308 1.00 96.44 280 ALA A CA 1
ATOM 2177 C C . ALA A 1 280 ? 4.190 9.335 -23.488 1.00 96.44 280 ALA A C 1
ATOM 2179 O O . ALA A 1 280 ? 5.041 10.214 -23.666 1.00 96.44 280 ALA A O 1
ATOM 2180 N N . ARG A 1 281 ? 3.159 9.208 -24.333 1.00 97.56 281 ARG A N 1
ATOM 2181 C CA . ARG A 1 281 ? 2.947 10.131 -25.457 1.00 97.56 281 ARG A CA 1
ATOM 2182 C C . ARG A 1 281 ? 2.268 11.415 -24.982 1.00 97.56 281 ARG A C 1
ATOM 2184 O O . ARG A 1 281 ? 1.491 11.405 -24.033 1.00 97.56 281 ARG A O 1
ATOM 2191 N N . ARG A 1 282 ? 2.604 12.528 -25.639 1.00 96.88 282 ARG A N 1
ATOM 2192 C CA . ARG A 1 282 ? 2.213 13.900 -25.256 1.00 96.88 282 ARG A CA 1
ATOM 2193 C C . ARG A 1 282 ? 0.927 14.400 -25.913 1.00 96.88 282 ARG A C 1
ATOM 2195 O O . ARG A 1 282 ? 0.419 15.448 -25.540 1.00 96.88 282 ARG A O 1
ATOM 2202 N N . ASP A 1 283 ? 0.443 13.691 -26.923 1.00 96.94 283 ASP A N 1
ATOM 2203 C CA . ASP A 1 283 ? -0.807 13.997 -27.608 1.00 96.94 283 ASP A CA 1
ATOM 2204 C C . ASP A 1 283 ? -2.029 13.650 -26.736 1.00 96.94 283 ASP A C 1
ATOM 2206 O O . ASP A 1 283 ? -1.898 13.210 -25.594 1.00 96.94 283 ASP A O 1
ATOM 2210 N N . VAL A 1 284 ? -3.235 13.861 -27.264 1.00 97.25 284 VAL A N 1
ATOM 2211 C CA . VAL A 1 284 ? -4.495 13.454 -26.626 1.00 97.25 284 VAL A CA 1
ATOM 2212 C C . VAL A 1 284 ? -5.280 12.561 -27.583 1.00 97.25 284 VAL A C 1
ATOM 2214 O O . VAL A 1 284 ? -5.457 12.916 -28.747 1.00 97.25 284 VAL A O 1
ATOM 2217 N N . ARG A 1 285 ? -5.759 11.402 -27.117 1.00 97.06 285 ARG A N 1
ATOM 2218 C CA . ARG A 1 285 ? -6.476 10.434 -27.980 1.00 97.06 285 ARG A CA 1
ATOM 2219 C C . ARG A 1 285 ? -8.002 10.493 -27.904 1.00 97.06 285 ARG A C 1
ATOM 2221 O O . ARG A 1 285 ? -8.678 9.984 -28.794 1.00 97.06 285 ARG A O 1
ATOM 2228 N N . HIS A 1 286 ? -8.560 11.086 -26.849 1.00 97.19 286 HIS A N 1
ATOM 2229 C CA . HIS A 1 286 ? -10.007 11.187 -26.645 1.00 97.19 286 HIS A CA 1
ATOM 2230 C C . HIS A 1 286 ? -10.413 12.582 -26.164 1.00 97.19 286 HIS A C 1
ATOM 2232 O O . HIS A 1 286 ? -9.612 13.255 -25.504 1.00 97.19 286 HIS A O 1
ATOM 2238 N N . PRO A 1 287 ? -11.649 13.013 -26.477 1.00 95.94 287 PRO A N 1
ATOM 2239 C CA . PRO A 1 287 ? -12.193 14.270 -25.983 1.00 95.94 287 PRO A CA 1
ATOM 2240 C C . PRO A 1 287 ? -12.378 14.227 -24.458 1.00 95.94 287 PRO A C 1
ATOM 2242 O O . PRO A 1 287 ? -12.604 13.166 -23.865 1.00 95.94 287 PRO A O 1
ATOM 2245 N N . VAL A 1 288 ? -12.261 15.391 -23.817 1.00 97.38 288 VAL A N 1
ATOM 2246 C CA . VAL A 1 288 ? -12.207 15.520 -22.352 1.00 97.38 288 VAL A CA 1
ATOM 2247 C C . VAL A 1 288 ? -13.489 15.052 -21.666 1.00 97.38 288 VAL A C 1
ATOM 2249 O O . VAL A 1 288 ? -13.440 14.479 -20.580 1.00 97.38 288 VAL A O 1
ATOM 2252 N N . GLU A 1 289 ? -14.631 15.210 -22.327 1.00 96.50 289 GLU A N 1
ATOM 2253 C CA . GLU A 1 289 ? -15.954 14.813 -21.853 1.00 96.50 289 GLU A CA 1
ATOM 2254 C C . GLU A 1 289 ? -16.020 13.303 -21.600 1.00 96.50 289 GLU A C 1
ATOM 2256 O O . GLU A 1 289 ? -16.631 12.859 -20.626 1.00 96.50 289 GLU A O 1
ATOM 2261 N N . ARG A 1 290 ? -15.332 12.509 -22.434 1.00 97.12 290 ARG A N 1
ATOM 2262 C CA . ARG A 1 290 ? -15.280 11.048 -22.294 1.00 97.12 290 ARG A CA 1
ATOM 2263 C C . ARG A 1 290 ? -14.511 10.646 -21.033 1.00 97.12 290 ARG A C 1
ATOM 2265 O O . ARG A 1 290 ? -14.968 9.788 -20.279 1.00 97.12 290 ARG A O 1
ATOM 2272 N N . TRP A 1 291 ? -13.384 11.309 -20.766 1.00 97.88 291 TRP A N 1
ATOM 2273 C CA . TRP A 1 291 ? -12.601 11.108 -19.543 1.00 97.88 291 TRP A CA 1
ATOM 2274 C C . TRP A 1 291 ? -13.355 11.554 -18.297 1.00 97.88 291 TRP A C 1
ATOM 2276 O O . TRP A 1 291 ? -13.376 10.829 -17.304 1.00 97.88 291 TRP A O 1
ATOM 2286 N N . VAL A 1 292 ? -14.004 12.719 -18.362 1.00 98.00 292 VAL A N 1
ATOM 2287 C CA . VAL A 1 292 ? -14.827 13.263 -17.279 1.00 98.00 292 VAL A CA 1
ATOM 2288 C C . VAL A 1 292 ? -15.931 12.277 -16.909 1.00 98.00 292 VAL A C 1
ATOM 2290 O O . VAL A 1 292 ? -16.043 11.921 -15.735 1.00 98.00 292 VAL A O 1
ATOM 2293 N N . ALA A 1 293 ? -16.701 11.791 -17.885 1.00 96.50 293 ALA A N 1
ATOM 2294 C CA . ALA A 1 293 ? -17.805 10.867 -17.643 1.00 96.50 293 ALA A CA 1
ATOM 2295 C C . ALA A 1 293 ? -17.334 9.575 -16.957 1.00 96.50 293 ALA A C 1
ATOM 2297 O O . ALA A 1 293 ? -17.863 9.199 -15.907 1.00 96.50 293 ALA A O 1
ATOM 2298 N N . TRP A 1 294 ? -16.299 8.933 -17.504 1.00 98.06 294 TRP A N 1
ATOM 2299 C CA . TRP A 1 294 ? -15.775 7.679 -16.965 1.00 98.06 294 TRP A CA 1
ATOM 2300 C C . TRP A 1 294 ? -15.147 7.844 -15.577 1.00 98.06 294 TRP A C 1
ATOM 2302 O O . TRP A 1 294 ? -15.514 7.124 -14.647 1.00 98.06 294 TRP A O 1
ATOM 2312 N N . ALA A 1 295 ? -14.254 8.819 -15.395 1.00 98.00 295 ALA A N 1
ATOM 2313 C CA . ALA A 1 295 ? -13.595 9.037 -14.109 1.00 98.00 295 ALA A CA 1
ATOM 2314 C C . ALA A 1 295 ? -14.597 9.438 -13.015 1.00 98.00 295 ALA A C 1
ATOM 2316 O O . ALA A 1 295 ? -14.469 9.000 -11.869 1.00 98.00 295 ALA A O 1
ATOM 2317 N N . SER A 1 296 ? -15.633 10.210 -13.356 1.00 96.94 296 SER A N 1
ATOM 2318 C CA . SER A 1 296 ? -16.716 10.549 -12.423 1.00 96.94 296 SER A CA 1
ATOM 2319 C C . SER A 1 296 ? -17.500 9.306 -12.011 1.00 96.94 296 SER A C 1
ATOM 2321 O O . SER A 1 296 ? -17.690 9.068 -10.819 1.00 96.94 296 SER A O 1
ATOM 2323 N N . ALA A 1 297 ? -17.884 8.461 -12.970 1.00 95.50 297 ALA A N 1
ATOM 2324 C CA . ALA A 1 297 ? -18.598 7.218 -12.693 1.00 95.50 297 ALA A CA 1
ATOM 2325 C C . ALA A 1 297 ? -17.766 6.226 -11.856 1.00 95.50 297 ALA A C 1
ATOM 2327 O O . ALA A 1 297 ? -18.294 5.604 -10.930 1.00 95.50 297 ALA A O 1
ATOM 2328 N N . ALA A 1 298 ? -16.467 6.094 -12.138 1.00 96.38 298 ALA A N 1
ATOM 2329 C CA . ALA A 1 298 ? -15.579 5.201 -11.399 1.00 96.38 298 ALA A CA 1
ATOM 2330 C C . ALA A 1 298 ? -15.347 5.684 -9.957 1.00 96.38 298 ALA A C 1
ATOM 2332 O O . ALA A 1 298 ? -15.467 4.913 -8.999 1.00 96.38 298 ALA A O 1
ATOM 2333 N N . THR A 1 299 ? -15.066 6.976 -9.780 1.00 96.25 299 THR A N 1
ATOM 2334 C CA . THR A 1 299 ? -14.766 7.555 -8.460 1.00 96.25 299 THR A CA 1
ATOM 2335 C C . THR A 1 299 ? -16.007 7.701 -7.579 1.00 96.25 299 THR A C 1
ATOM 2337 O O . THR A 1 299 ? -15.904 7.531 -6.364 1.00 96.25 299 THR A O 1
ATOM 2340 N N . ALA A 1 300 ? -17.199 7.892 -8.160 1.00 94.19 300 ALA A N 1
ATOM 2341 C CA . ALA A 1 300 ? -18.471 7.880 -7.428 1.00 94.19 300 ALA A CA 1
ATOM 2342 C C . ALA A 1 300 ? -18.732 6.547 -6.705 1.00 94.19 300 ALA A C 1
ATOM 2344 O O . ALA A 1 300 ? -19.380 6.518 -5.661 1.00 94.19 300 ALA A O 1
ATOM 2345 N N . LYS A 1 301 ? -18.179 5.443 -7.218 1.00 93.50 301 LYS A N 1
ATOM 2346 C CA . LYS A 1 301 ? -18.256 4.114 -6.592 1.00 93.50 301 LYS A CA 1
ATOM 2347 C C . LYS A 1 301 ? -17.048 3.797 -5.703 1.00 93.50 301 LYS A C 1
ATOM 2349 O O . LYS A 1 301 ? -16.858 2.652 -5.299 1.00 93.50 301 LYS A O 1
ATOM 2354 N N . GLY A 1 302 ? -16.230 4.803 -5.387 1.00 93.62 302 GLY A N 1
ATOM 2355 C CA . GLY A 1 302 ? -15.056 4.691 -4.523 1.00 93.62 302 GLY A CA 1
ATOM 2356 C C . GLY A 1 302 ? -13.800 4.148 -5.209 1.00 93.62 302 GLY A C 1
ATOM 2357 O O . GLY A 1 302 ? -12.857 3.778 -4.508 1.00 93.62 302 GLY A O 1
ATOM 2358 N N . GLY A 1 303 ? -13.775 4.080 -6.544 1.00 96.25 303 GLY A N 1
ATOM 2359 C CA . GLY A 1 303 ? -12.566 3.786 -7.311 1.00 96.25 303 GLY A CA 1
ATOM 2360 C C . GLY A 1 303 ? -11.572 4.953 -7.317 1.00 96.25 303 GLY A C 1
ATOM 2361 O O . GLY A 1 303 ? -11.934 6.093 -7.023 1.00 96.25 303 GLY A O 1
ATOM 2362 N N . ALA A 1 304 ? -10.322 4.665 -7.674 1.00 98.06 304 ALA A N 1
ATOM 2363 C CA . ALA A 1 304 ? -9.299 5.669 -7.961 1.00 98.06 304 ALA A CA 1
ATOM 2364 C C . ALA A 1 304 ? -8.819 5.538 -9.412 1.00 98.06 304 ALA A C 1
ATOM 2366 O O . ALA A 1 304 ? -8.710 4.430 -9.936 1.00 98.06 304 ALA A O 1
ATOM 2367 N N . VAL A 1 305 ? -8.534 6.661 -10.059 1.00 98.50 305 VAL A N 1
ATOM 2368 C CA . VAL A 1 305 ? -8.068 6.717 -11.448 1.00 98.50 305 VAL A CA 1
ATOM 2369 C C . VAL A 1 305 ? -6.696 7.375 -11.495 1.00 98.50 305 VAL A C 1
ATOM 2371 O O . VAL A 1 305 ? -6.481 8.404 -10.853 1.00 98.50 305 VAL A O 1
ATOM 2374 N N . THR A 1 306 ? -5.791 6.811 -12.282 1.00 98.81 306 THR A N 1
ATOM 2375 C CA . THR A 1 306 ? -4.506 7.415 -12.627 1.00 98.81 306 THR A CA 1
ATOM 2376 C C . THR A 1 306 ? -4.415 7.597 -14.134 1.00 98.81 306 THR A C 1
ATOM 2378 O O . THR A 1 306 ? -4.707 6.675 -14.898 1.00 98.81 306 THR A O 1
ATOM 2381 N N . LEU A 1 307 ? -4.002 8.789 -14.558 1.00 98.75 307 LEU A N 1
ATOM 2382 C CA . LEU A 1 307 ? -3.810 9.132 -15.963 1.00 98.75 307 LEU A CA 1
ATOM 2383 C C . LEU A 1 307 ? -2.317 9.289 -16.253 1.00 98.75 307 LEU A C 1
ATOM 2385 O O . LEU A 1 307 ? -1.649 10.090 -15.603 1.00 98.75 307 LEU A O 1
ATOM 2389 N N . ASP A 1 308 ? -1.800 8.527 -17.211 1.00 98.75 308 ASP A N 1
ATOM 2390 C CA . ASP A 1 308 ? -0.434 8.655 -17.716 1.00 98.75 308 ASP A CA 1
ATOM 2391 C C . ASP A 1 308 ? -0.325 9.769 -18.759 1.00 98.75 308 ASP A C 1
ATOM 2393 O O . ASP A 1 308 ? -1.149 9.873 -19.679 1.00 98.75 308 ASP A O 1
ATOM 2397 N N . LEU A 1 309 ? 0.692 10.608 -18.567 1.00 98.62 309 LEU A N 1
ATOM 2398 C CA . LEU A 1 309 ? 1.006 11.771 -19.387 1.00 98.62 309 LEU A CA 1
ATOM 2399 C C . LEU A 1 309 ? 2.464 11.716 -19.855 1.00 98.62 309 LEU A C 1
ATOM 2401 O O . LEU A 1 309 ? 3.358 11.232 -19.155 1.00 98.62 309 LEU A O 1
ATOM 2405 N N . GLY A 1 310 ? 2.713 12.274 -21.039 1.00 97.94 310 GLY A N 1
ATOM 2406 C CA . GLY A 1 310 ? 4.037 12.288 -21.649 1.00 97.94 310 GLY A CA 1
ATOM 2407 C C . GLY A 1 310 ? 4.930 13.414 -21.118 1.00 97.94 310 GLY A C 1
ATOM 2408 O O . GLY A 1 310 ? 4.540 14.580 -21.214 1.00 97.94 310 GLY A O 1
ATOM 2409 N N . PRO A 1 311 ? 6.146 13.122 -20.616 1.00 98.12 311 PRO A N 1
ATOM 2410 C CA . PRO A 1 311 ? 7.063 14.159 -20.152 1.00 98.12 311 PRO A CA 1
ATOM 2411 C C . PRO A 1 311 ? 7.790 14.881 -21.296 1.00 98.12 311 PRO A C 1
ATOM 2413 O O . PRO A 1 311 ? 7.958 14.360 -22.403 1.00 98.12 311 PRO A O 1
ATOM 2416 N N . THR A 1 312 ? 8.273 16.093 -21.024 1.00 98.19 312 THR A N 1
ATOM 2417 C CA . THR A 1 312 ? 9.193 16.828 -21.903 1.00 98.19 312 THR A CA 1
ATOM 2418 C C . THR A 1 312 ? 10.602 16.252 -21.798 1.00 98.19 312 THR A C 1
ATOM 2420 O O . THR A 1 312 ? 11.183 16.224 -20.715 1.00 98.19 312 THR A O 1
ATOM 2423 N N . TRP A 1 313 ? 11.168 15.832 -22.932 1.00 96.75 313 TRP A N 1
ATOM 2424 C CA . TRP A 1 313 ? 12.565 15.386 -23.054 1.00 96.75 313 TRP A CA 1
ATOM 2425 C C . TRP A 1 313 ? 13.464 16.398 -23.776 1.00 96.75 313 TRP A C 1
ATOM 2427 O O . TRP A 1 313 ? 14.691 16.300 -23.705 1.00 96.75 313 TRP A O 1
ATOM 2437 N N . ASP A 1 314 ? 12.866 17.367 -24.467 1.00 94.12 314 ASP A N 1
ATOM 2438 C CA . ASP A 1 314 ? 13.555 18.388 -25.252 1.00 94.12 314 ASP A CA 1
ATOM 2439 C C . ASP A 1 314 ? 13.310 19.769 -24.639 1.00 94.12 314 ASP A C 1
ATOM 2441 O O . ASP A 1 314 ? 12.192 20.282 -24.693 1.00 94.12 314 ASP A O 1
ATOM 2445 N N . GLU A 1 315 ? 14.368 20.371 -24.092 1.00 92.56 315 GLU A N 1
ATOM 2446 C CA . GLU A 1 315 ? 14.349 21.689 -23.437 1.00 92.56 315 GLU A CA 1
ATOM 2447 C C . GLU A 1 315 ? 13.818 22.800 -24.348 1.00 92.56 315 GLU A C 1
ATOM 2449 O O . GLU A 1 315 ? 13.252 23.782 -23.872 1.00 92.56 315 GLU A O 1
ATOM 2454 N N . ARG A 1 316 ? 13.922 22.629 -25.672 1.00 93.25 316 ARG A N 1
ATOM 2455 C CA . ARG A 1 316 ? 13.381 23.580 -26.656 1.00 93.25 316 ARG A CA 1
ATOM 2456 C C . ARG A 1 316 ? 11.854 23.614 -26.663 1.00 93.25 316 ARG A C 1
ATOM 2458 O O . ARG A 1 316 ? 11.266 24.584 -27.127 1.00 93.25 316 ARG A O 1
ATOM 2465 N N . THR A 1 317 ? 11.221 22.542 -26.191 1.00 91.12 317 THR A N 1
ATOM 2466 C CA . THR A 1 317 ? 9.760 22.371 -26.162 1.00 91.12 317 THR A CA 1
ATOM 2467 C C . THR A 1 317 ? 9.156 22.604 -24.776 1.00 91.12 317 THR A C 1
ATOM 2469 O O . THR A 1 317 ? 7.937 22.554 -24.625 1.00 91.12 317 THR A O 1
ATOM 2472 N N . GLY A 1 318 ? 9.993 22.880 -23.772 1.00 95.06 318 GLY A N 1
ATOM 2473 C CA . GLY A 1 318 ? 9.596 23.168 -22.396 1.00 95.06 318 GLY A CA 1
ATOM 2474 C C . GLY A 1 318 ? 10.592 22.609 -21.372 1.00 95.06 318 GLY A C 1
ATOM 2475 O O . GLY A 1 318 ? 11.502 21.865 -21.740 1.00 95.06 318 GLY A O 1
ATOM 2476 N N . PRO A 1 319 ? 10.427 22.927 -20.077 1.00 98.06 319 PRO A N 1
ATOM 2477 C CA . PRO A 1 319 ? 11.300 22.400 -19.031 1.00 98.06 319 PRO A CA 1
ATOM 2478 C C . PRO A 1 319 ? 11.238 20.869 -18.956 1.00 98.06 319 PRO A C 1
ATOM 2480 O O . PRO A 1 319 ? 10.156 20.285 -19.076 1.00 98.06 319 PRO A O 1
ATOM 2483 N N . ILE A 1 320 ? 12.376 20.201 -18.750 1.00 98.50 320 ILE A N 1
ATOM 2484 C CA . ILE A 1 320 ? 12.437 18.732 -18.714 1.00 98.50 320 ILE A CA 1
ATOM 2485 C C . ILE A 1 320 ? 11.513 18.178 -17.628 1.00 98.50 320 ILE A C 1
ATOM 2487 O O . ILE A 1 320 ? 11.500 18.662 -16.499 1.00 98.50 320 ILE A O 1
ATOM 2491 N N . GLY A 1 321 ? 10.748 17.145 -17.979 1.00 98.12 321 GLY A N 1
ATOM 2492 C CA . GLY A 1 321 ? 9.785 16.501 -17.088 1.00 98.12 321 GLY A CA 1
ATOM 2493 C C . GLY A 1 321 ? 8.385 17.116 -17.108 1.00 98.12 321 GLY A C 1
ATOM 2494 O O . GLY A 1 321 ? 7.446 16.450 -16.697 1.00 98.12 321 GLY A O 1
ATOM 2495 N N . THR A 1 322 ? 8.192 18.333 -17.619 1.00 98.62 322 THR A N 1
ATOM 2496 C CA . THR A 1 322 ? 6.848 18.946 -17.694 1.00 98.62 322 THR A CA 1
ATOM 2497 C C . THR A 1 322 ? 5.914 18.215 -18.661 1.00 98.62 322 THR A C 1
ATOM 2499 O O . THR A 1 322 ? 6.352 17.460 -19.529 1.00 98.62 322 THR A O 1
ATOM 2502 N N . PHE A 1 323 ? 4.615 18.452 -18.516 1.00 98.50 323 PHE A N 1
ATOM 2503 C CA . PHE A 1 323 ? 3.559 17.862 -19.332 1.00 98.50 323 PHE A CA 1
ATOM 2504 C C . PHE A 1 323 ? 3.050 18.820 -20.407 1.00 98.50 323 PHE A C 1
ATOM 2506 O O . PHE A 1 323 ? 3.155 20.044 -20.277 1.00 98.50 323 PHE A O 1
ATOM 2513 N N . ASP A 1 324 ? 2.442 18.249 -21.447 1.00 97.75 324 ASP A N 1
ATOM 2514 C CA . ASP A 1 324 ? 1.755 19.011 -22.485 1.00 97.75 324 ASP A CA 1
ATOM 2515 C C . ASP A 1 324 ? 0.527 19.761 -21.938 1.00 97.75 324 ASP A C 1
ATOM 2517 O O . ASP A 1 324 ? -0.225 19.241 -21.107 1.00 97.75 324 ASP A O 1
ATOM 2521 N N . ALA A 1 325 ? 0.300 20.983 -22.426 1.00 97.44 325 ALA A N 1
ATOM 2522 C CA . ALA A 1 325 ? -0.793 21.835 -21.966 1.00 97.44 325 ALA A CA 1
ATOM 2523 C C . ALA A 1 325 ? -2.178 21.224 -22.241 1.00 97.44 325 ALA A C 1
ATOM 2525 O O . ALA A 1 325 ? -3.084 21.375 -21.417 1.00 97.44 325 ALA A O 1
ATOM 2526 N N . ALA A 1 326 ? -2.349 20.502 -23.354 1.00 98.00 326 ALA A N 1
ATOM 2527 C CA . ALA A 1 326 ? -3.615 19.852 -23.683 1.00 98.00 326 ALA A CA 1
ATOM 2528 C C . ALA A 1 326 ? -3.911 18.693 -22.721 1.00 98.00 326 ALA A C 1
ATOM 2530 O O . ALA A 1 326 ? -5.034 18.567 -22.230 1.00 98.00 326 ALA A O 1
ATOM 2531 N N . GLN A 1 327 ? -2.900 17.886 -22.390 1.00 98.38 327 GLN A N 1
ATOM 2532 C CA . GLN A 1 327 ? -3.037 16.817 -21.398 1.00 98.38 327 GLN A CA 1
ATOM 2533 C C . GLN A 1 327 ? -3.332 17.383 -20.005 1.00 98.38 327 GLN A C 1
ATOM 2535 O O . GLN A 1 327 ? -4.258 16.921 -19.333 1.00 98.38 327 GLN A O 1
ATOM 2540 N N . ALA A 1 328 ? -2.611 18.432 -19.598 1.00 98.44 328 ALA A N 1
ATOM 2541 C CA . ALA A 1 328 ? -2.838 19.089 -18.316 1.00 98.44 328 ALA A CA 1
ATOM 2542 C C . ALA A 1 328 ? -4.256 19.673 -18.200 1.00 98.44 328 ALA A C 1
ATOM 2544 O O . ALA A 1 328 ? -4.909 19.533 -17.162 1.00 98.44 328 ALA A O 1
ATOM 2545 N N . ALA A 1 329 ? -4.778 20.261 -19.282 1.00 98.44 329 ALA A N 1
ATOM 2546 C CA . ALA A 1 329 ? -6.154 20.744 -19.342 1.00 98.44 329 ALA A CA 1
ATOM 2547 C C . ALA A 1 329 ? -7.181 19.611 -19.159 1.00 98.44 329 ALA A C 1
ATOM 2549 O O . ALA A 1 329 ? -8.161 19.797 -18.433 1.00 98.44 329 ALA A O 1
ATOM 2550 N N . GLN A 1 330 ? -6.947 18.427 -19.742 1.00 98.56 330 GLN A N 1
ATOM 2551 C CA . GLN A 1 330 ? -7.830 17.272 -19.545 1.00 98.56 330 GLN A CA 1
ATOM 2552 C C . GLN A 1 330 ? -7.827 16.783 -18.093 1.00 98.56 330 GLN A C 1
ATOM 2554 O O . GLN A 1 330 ? -8.900 16.603 -17.517 1.00 98.56 330 GLN A O 1
ATOM 2559 N N . VAL A 1 331 ? -6.655 16.632 -17.465 1.00 98.50 331 VAL A N 1
ATOM 2560 C CA . VAL A 1 331 ? -6.564 16.234 -16.045 1.00 98.50 331 VAL A CA 1
ATOM 2561 C C . VAL A 1 331 ? -7.287 17.243 -15.154 1.00 98.50 331 VAL A C 1
ATOM 2563 O O . VAL A 1 331 ? -8.062 16.849 -14.283 1.00 98.50 331 VAL A O 1
ATOM 2566 N N . LYS A 1 332 ? -7.100 18.543 -15.405 1.00 98.06 332 LYS A N 1
ATOM 2567 C CA . LYS A 1 332 ? -7.762 19.617 -14.654 1.00 98.06 332 LYS A CA 1
ATOM 2568 C C . LYS A 1 332 ? -9.288 19.565 -14.783 1.00 98.06 332 LYS A C 1
ATOM 2570 O O . LYS A 1 332 ? -9.994 19.721 -13.786 1.00 98.06 332 LYS A O 1
ATOM 2575 N N . ALA A 1 333 ? -9.807 19.311 -15.983 1.00 97.62 333 ALA A N 1
ATOM 2576 C CA . ALA A 1 333 ? -11.243 19.155 -16.212 1.00 97.62 333 ALA A CA 1
ATOM 2577 C C . ALA A 1 333 ? -11.807 17.910 -15.507 1.00 97.62 333 ALA A C 1
ATOM 2579 O O . ALA A 1 333 ? -12.839 17.993 -14.836 1.00 97.62 333 ALA A O 1
ATOM 2580 N N . VAL A 1 334 ? -11.097 16.777 -15.575 1.00 97.94 334 VAL A N 1
ATOM 2581 C CA . VAL A 1 334 ? -11.454 15.564 -14.824 1.00 97.94 334 VAL A CA 1
ATOM 2582 C C . VAL A 1 334 ? -11.467 15.852 -13.325 1.00 97.94 334 VAL A C 1
ATOM 2584 O O . VAL A 1 334 ? -12.439 15.514 -12.651 1.00 97.94 334 VAL A O 1
ATOM 2587 N N . ARG A 1 335 ? -10.447 16.541 -12.798 1.00 96.31 335 ARG A N 1
ATOM 2588 C CA . ARG A 1 335 ? -10.372 16.926 -11.384 1.00 96.31 335 ARG A CA 1
ATOM 2589 C C . ARG A 1 335 ? -11.568 17.773 -10.952 1.00 96.31 335 ARG A C 1
ATOM 2591 O O . ARG A 1 335 ? -12.134 17.518 -9.888 1.00 96.31 335 ARG A O 1
ATOM 2598 N N . ALA A 1 336 ? -11.957 18.758 -11.758 1.00 94.00 336 ALA A N 1
ATOM 2599 C CA . ALA A 1 336 ? -13.109 19.609 -11.472 1.00 94.00 336 ALA A CA 1
ATOM 2600 C C . ALA A 1 336 ? -14.411 18.793 -11.376 1.00 94.00 336 ALA A C 1
ATOM 2602 O O . ALA A 1 336 ? -15.203 18.996 -10.454 1.00 94.00 336 ALA A O 1
ATOM 2603 N N . ALA A 1 337 ? -14.608 17.814 -12.261 1.00 92.38 337 ALA A N 1
ATOM 2604 C CA . ALA A 1 337 ? -15.787 16.950 -12.241 1.00 92.38 337 ALA A CA 1
ATOM 2605 C C . ALA A 1 337 ? -15.790 15.963 -11.059 1.00 92.38 337 ALA A C 1
ATOM 2607 O O . ALA A 1 337 ? -16.772 15.873 -10.321 1.00 92.38 337 ALA A O 1
ATOM 2608 N N . VAL A 1 338 ? -14.671 15.278 -10.796 1.00 88.62 338 VAL A N 1
ATOM 2609 C CA . VAL A 1 338 ? -14.598 14.328 -9.670 1.00 88.62 338 VAL A CA 1
ATOM 2610 C C . VAL A 1 338 ? -14.576 15.033 -8.310 1.00 88.62 338 VAL A C 1
ATOM 2612 O O . VAL A 1 338 ? -14.866 14.397 -7.301 1.00 88.62 338 VAL A O 1
ATOM 2615 N N . GLY A 1 339 ? -14.254 16.331 -8.252 1.00 68.88 339 GLY A N 1
ATOM 2616 C CA . GLY A 1 339 ? -14.298 17.158 -7.040 1.00 68.88 339 GLY A CA 1
ATOM 2617 C C . GLY A 1 339 ? -15.673 17.769 -6.722 1.00 68.88 339 GLY A C 1
ATOM 2618 O O . GLY A 1 339 ? -15.964 18.021 -5.555 1.00 68.88 339 GLY A O 1
ATOM 2619 N N . THR A 1 340 ? -16.538 17.971 -7.724 1.00 50.69 340 THR A N 1
ATOM 2620 C CA . THR A 1 340 ? -17.852 18.642 -7.582 1.00 50.69 340 THR A CA 1
ATOM 2621 C C . THR A 1 340 ? -18.991 17.716 -7.147 1.00 50.69 340 THR A C 1
ATOM 2623 O O . THR A 1 340 ? -20.004 18.198 -6.641 1.00 50.69 340 THR A O 1
ATOM 2626 N N . ALA A 1 341 ? -18.808 16.392 -7.197 1.00 45.56 341 ALA A N 1
ATOM 2627 C CA . ALA A 1 341 ? -19.794 15.401 -6.740 1.00 45.56 341 ALA A CA 1
ATOM 2628 C C . ALA A 1 341 ? -20.053 15.383 -5.208 1.00 45.56 341 ALA A C 1
ATOM 2630 O O . ALA A 1 341 ? -20.662 14.450 -4.693 1.00 45.56 341 ALA A O 1
ATOM 2631 N N . SER A 1 342 ? -19.594 16.387 -4.450 1.00 38.84 342 SER A N 1
ATOM 2632 C CA . SER A 1 342 ? -19.827 16.500 -3.002 1.00 38.84 342 SER A CA 1
ATOM 2633 C C . SER A 1 342 ? -19.900 17.955 -2.516 1.00 38.84 342 SER A C 1
ATOM 2635 O O . SER A 1 342 ? -19.307 18.292 -1.494 1.00 38.84 342 SER A O 1
ATOM 2637 N N . ALA A 1 343 ? -20.607 18.833 -3.234 1.00 36.62 343 ALA A N 1
ATOM 2638 C CA . ALA A 1 343 ? -20.835 20.208 -2.769 1.00 36.62 343 ALA A CA 1
ATOM 2639 C C . ALA A 1 343 ? -22.136 20.402 -1.956 1.00 36.62 343 ALA A C 1
ATOM 2641 O O . ALA A 1 343 ? -22.259 21.420 -1.290 1.00 36.62 343 ALA A O 1
ATOM 2642 N N . ASN A 1 344 ? -23.072 19.437 -1.956 1.00 34.19 344 ASN A N 1
ATOM 2643 C CA . ASN A 1 344 ? -24.360 19.549 -1.238 1.00 34.19 344 ASN A CA 1
ATOM 2644 C C . ASN A 1 344 ? -24.747 18.335 -0.373 1.00 34.19 344 ASN A C 1
ATOM 2646 O O . ASN A 1 344 ? -25.850 18.291 0.166 1.00 34.19 344 ASN A O 1
ATOM 2650 N N . ALA A 1 345 ? -23.850 17.369 -0.183 1.00 36.47 345 ALA A N 1
ATOM 2651 C CA . ALA A 1 345 ? -23.968 16.485 0.970 1.00 36.47 345 ALA A CA 1
ATOM 2652 C C . ALA A 1 345 ? -23.333 17.222 2.159 1.00 36.47 345 ALA A C 1
ATOM 2654 O O . ALA A 1 345 ? -22.228 17.752 1.982 1.00 36.47 345 ALA A O 1
ATOM 2655 N N . PRO A 1 346 ? -23.971 17.291 3.345 1.00 31.23 346 PRO A N 1
ATOM 2656 C CA . PRO A 1 346 ? -23.269 17.752 4.533 1.00 31.23 346 PRO A CA 1
ATOM 2657 C C . PRO A 1 346 ? -21.957 16.973 4.600 1.00 31.23 346 PRO A C 1
ATOM 2659 O O . PRO A 1 346 ? -21.967 15.744 4.478 1.00 31.23 346 PRO A O 1
ATOM 2662 N N . ARG A 1 347 ? -20.824 17.686 4.725 1.00 34.12 347 ARG A N 1
ATOM 2663 C CA . ARG A 1 347 ? -19.554 17.054 5.106 1.00 34.12 347 ARG A CA 1
ATOM 2664 C C . ARG A 1 347 ? -19.920 16.064 6.207 1.00 34.12 347 ARG A C 1
ATOM 2666 O O . ARG A 1 347 ? -20.517 16.523 7.186 1.00 34.12 347 ARG A O 1
ATOM 2673 N N . PRO A 1 348 ? -19.614 14.759 6.087 1.00 34.66 348 PRO A N 1
ATOM 2674 C CA . PRO A 1 348 ? -19.639 13.936 7.268 1.00 34.66 348 PRO A CA 1
ATOM 2675 C C . PRO A 1 348 ? -18.636 14.622 8.182 1.00 34.66 348 PRO A C 1
ATOM 2677 O O . PRO A 1 348 ? -17.434 14.640 7.908 1.00 34.66 348 PRO A O 1
ATOM 2680 N N . GLN A 1 349 ? -19.152 15.303 9.207 1.00 31.86 349 GLN A N 1
ATOM 2681 C CA . GLN A 1 349 ? -18.405 15.567 10.415 1.00 31.86 349 GLN A CA 1
ATOM 2682 C C . GLN A 1 349 ? -17.729 14.238 10.685 1.00 31.86 349 GLN A C 1
ATOM 2684 O O . GLN A 1 349 ? -18.450 13.248 10.804 1.00 31.86 349 GLN A O 1
ATOM 2689 N N . ALA A 1 350 ? -16.393 14.195 10.571 1.00 34.94 350 ALA A N 1
ATOM 2690 C CA . ALA A 1 350 ? -15.639 12.961 10.709 1.00 34.94 350 ALA A CA 1
ATOM 2691 C C . ALA A 1 350 ? -16.245 12.248 11.909 1.00 34.94 350 ALA A C 1
ATOM 2693 O O . ALA A 1 350 ? -16.209 12.808 13.009 1.00 34.94 350 ALA A O 1
ATOM 2694 N N . ALA A 1 351 ? -16.942 11.130 11.661 1.00 38.88 351 ALA A N 1
ATOM 2695 C CA . ALA A 1 351 ? -17.573 10.399 12.738 1.00 38.88 351 ALA A CA 1
ATOM 2696 C C . ALA A 1 351 ? -16.432 10.167 13.714 1.00 38.88 351 ALA A C 1
ATOM 2698 O O . ALA A 1 351 ? -15.386 9.657 13.296 1.00 38.88 351 ALA A O 1
ATOM 2699 N N . ALA A 1 352 ? -16.568 10.695 14.937 1.00 42.03 352 ALA A N 1
ATOM 2700 C CA . ALA A 1 352 ? -15.524 10.570 15.938 1.00 42.03 352 ALA A CA 1
ATOM 2701 C C . ALA A 1 352 ? -15.077 9.105 15.897 1.00 42.03 352 ALA A C 1
ATOM 2703 O O . ALA A 1 352 ? -15.967 8.246 15.896 1.00 42.03 352 ALA A O 1
ATOM 2704 N N . PRO A 1 353 ? -13.771 8.828 15.714 1.00 46.25 353 PRO A N 1
ATOM 2705 C CA . PRO A 1 353 ? -13.292 7.494 15.379 1.00 46.25 353 PRO A CA 1
ATOM 2706 C C . PRO A 1 353 ? -13.993 6.496 16.289 1.00 46.25 353 PRO A C 1
ATOM 2708 O O . PRO A 1 353 ? -13.923 6.641 17.514 1.00 46.25 353 PRO A O 1
ATOM 2711 N N . ARG A 1 354 ? -14.769 5.574 15.694 1.00 61.84 354 ARG A N 1
ATOM 2712 C CA . ARG A 1 354 ? -15.541 4.603 16.472 1.00 61.84 354 ARG A CA 1
ATOM 2713 C C . ARG A 1 354 ? -14.539 3.891 17.363 1.00 61.84 354 ARG A C 1
ATOM 2715 O O . ARG A 1 354 ? -13.588 3.282 16.877 1.00 61.84 354 ARG A O 1
ATOM 2722 N N . LYS A 1 355 ? -14.714 4.056 18.672 1.00 75.50 355 LYS A N 1
ATOM 2723 C CA . LYS A 1 355 ? -13.839 3.446 19.664 1.00 75.50 355 LYS A CA 1
ATOM 2724 C C . LYS A 1 355 ? -13.820 1.930 19.411 1.00 75.50 355 LYS A C 1
ATOM 2726 O O . LYS A 1 355 ? -14.891 1.359 19.199 1.00 75.50 355 LYS A O 1
ATOM 2731 N N . PRO A 1 356 ? -12.645 1.281 19.361 1.00 85.75 356 PRO A N 1
ATOM 2732 C CA . PRO A 1 356 ? -12.565 -0.137 19.033 1.00 85.75 356 PRO A CA 1
ATOM 2733 C C . PRO A 1 356 ? -13.216 -0.983 20.126 1.00 85.75 356 PRO A C 1
ATOM 2735 O O . PRO A 1 356 ? -13.009 -0.732 21.309 1.00 85.75 356 PRO A O 1
ATOM 2738 N N . ASN A 1 357 ? -13.938 -2.037 19.746 1.00 89.62 357 ASN A N 1
ATOM 2739 C CA . ASN A 1 357 ? -14.411 -3.021 20.717 1.00 89.62 357 ASN A CA 1
ATOM 2740 C C . ASN A 1 357 ? -13.213 -3.749 21.344 1.00 89.62 357 ASN A C 1
ATOM 2742 O O . ASN A 1 357 ? -12.357 -4.281 20.633 1.00 89.62 357 ASN A O 1
ATOM 2746 N N . VAL A 1 358 ? -13.166 -3.797 22.675 1.00 93.06 358 VAL A N 1
ATOM 2747 C CA . VAL A 1 358 ? -12.144 -4.534 23.426 1.00 93.06 358 VAL A CA 1
ATOM 2748 C C . VAL A 1 358 ? -12.727 -5.884 23.832 1.00 93.06 358 VAL A C 1
ATOM 2750 O O . VAL A 1 358 ? -13.610 -5.948 24.680 1.00 93.06 358 VAL A O 1
ATOM 2753 N N . VAL A 1 359 ? -12.229 -6.968 23.234 1.00 93.50 359 VAL A N 1
ATOM 2754 C CA . VAL A 1 359 ? -12.659 -8.339 23.550 1.00 93.50 359 VAL A CA 1
ATOM 2755 C C . VAL A 1 359 ? -11.526 -9.069 24.263 1.00 93.50 359 VAL A C 1
ATOM 2757 O O . VAL A 1 359 ? -10.448 -9.254 23.697 1.00 93.50 359 VAL A O 1
ATOM 2760 N N . PHE A 1 360 ? -11.773 -9.499 25.500 1.00 94.19 360 PHE A N 1
ATOM 2761 C CA . PHE A 1 360 ? -10.826 -10.272 26.300 1.00 94.19 360 PHE A CA 1
ATOM 2762 C C . PHE A 1 360 ? -11.336 -11.705 26.482 1.00 94.19 360 PHE A C 1
ATOM 2764 O O . PHE A 1 360 ? -12.371 -11.923 27.107 1.00 94.19 360 PHE A O 1
ATOM 2771 N N . ILE A 1 361 ? -10.609 -12.680 25.931 1.00 93.19 361 ILE A N 1
ATOM 2772 C CA . ILE A 1 361 ? -10.952 -14.105 26.016 1.00 93.19 361 ILE A CA 1
ATOM 2773 C C . ILE A 1 361 ? -9.999 -14.769 27.006 1.00 93.19 361 ILE A C 1
ATOM 2775 O O . ILE A 1 361 ? -8.784 -14.752 26.806 1.00 93.19 361 ILE A O 1
ATOM 2779 N N . LEU A 1 362 ? -10.555 -15.376 28.053 1.00 92.38 362 LEU A N 1
ATOM 2780 C CA . LEU A 1 362 ? -9.814 -16.135 29.055 1.00 92.38 362 LEU A CA 1
ATOM 2781 C C . LEU A 1 362 ? -10.321 -17.575 29.083 1.00 92.38 362 LEU A C 1
ATOM 2783 O O . LEU A 1 362 ? -11.503 -17.803 29.333 1.00 92.38 362 LEU A O 1
ATOM 2787 N N . ALA A 1 363 ? -9.414 -18.525 28.870 1.00 90.75 363 ALA A N 1
ATOM 2788 C CA . ALA A 1 363 ? -9.679 -19.950 29.010 1.00 90.75 363 ALA A CA 1
ATOM 2789 C C . ALA A 1 363 ? -8.962 -20.482 30.258 1.00 90.75 363 ALA A C 1
ATOM 2791 O O . ALA A 1 363 ? -7.756 -20.278 30.411 1.00 90.75 363 ALA A O 1
ATOM 2792 N N . ASP A 1 364 ? -9.711 -21.143 31.140 1.00 88.94 364 ASP A N 1
ATOM 2793 C CA . ASP A 1 364 ? -9.137 -21.909 32.248 1.00 88.94 364 ASP A CA 1
ATOM 2794 C C . ASP A 1 364 ? -8.542 -23.217 31.682 1.00 88.94 364 ASP A C 1
ATOM 2796 O O . ASP A 1 364 ? -9.012 -23.724 30.663 1.00 88.94 364 ASP A O 1
ATOM 2800 N N . ASP A 1 365 ? -7.489 -23.735 32.319 1.00 86.94 365 ASP A N 1
ATOM 2801 C CA . ASP A 1 365 ? -6.828 -25.007 31.974 1.00 86.94 365 ASP A CA 1
ATOM 2802 C C . ASP A 1 365 ? -6.323 -25.133 30.519 1.00 86.94 365 ASP A C 1
ATOM 2804 O O . ASP A 1 365 ? -6.099 -26.235 30.025 1.00 86.94 365 ASP A O 1
ATOM 2808 N N . LEU A 1 366 ? -6.085 -24.005 29.835 1.00 88.81 366 LEU A N 1
ATOM 2809 C CA . LEU A 1 366 ? -5.478 -23.977 28.502 1.00 88.81 366 LEU A CA 1
ATOM 2810 C C . LEU A 1 366 ? -3.950 -23.859 28.596 1.00 88.81 366 LEU A C 1
ATOM 2812 O O . LEU A 1 366 ? -3.394 -22.773 28.785 1.00 88.81 366 LEU A O 1
ATOM 2816 N N . GLY A 1 367 ? -3.258 -24.980 28.433 1.00 86.50 367 GLY A N 1
ATOM 2817 C CA . GLY A 1 367 ? -1.806 -25.055 28.402 1.00 86.50 367 GLY A CA 1
ATOM 2818 C C . GLY A 1 367 ? -1.197 -24.634 27.062 1.00 86.50 367 GLY A C 1
ATOM 2819 O O . GLY A 1 367 ? -1.816 -24.655 25.998 1.00 86.50 367 GLY A O 1
ATOM 2820 N N . TRP A 1 368 ? 0.097 -24.303 27.092 1.00 86.44 368 TRP A N 1
ATOM 2821 C CA . TRP A 1 368 ? 0.861 -23.920 25.896 1.00 86.44 368 TRP A CA 1
ATOM 2822 C C . TRP A 1 368 ? 0.920 -25.023 24.820 1.00 86.44 368 TRP A C 1
ATOM 2824 O O . TRP A 1 368 ? 1.196 -24.736 23.659 1.00 86.44 368 TRP A O 1
ATOM 2834 N N . ALA A 1 369 ? 0.691 -26.286 25.191 1.00 89.00 369 ALA A N 1
ATOM 2835 C CA . ALA A 1 369 ? 0.701 -27.417 24.269 1.00 89.00 369 ALA A CA 1
ATOM 2836 C C . ALA A 1 369 ? -0.683 -27.722 23.664 1.00 89.00 369 ALA A C 1
ATOM 2838 O O . ALA A 1 369 ? -0.772 -28.516 22.725 1.00 89.00 369 ALA A O 1
ATOM 2839 N N . ASP A 1 370 ? -1.738 -27.061 24.148 1.00 90.12 370 ASP A N 1
ATOM 2840 C CA . ASP A 1 370 ? -3.121 -27.484 23.924 1.00 90.12 370 ASP A CA 1
ATOM 2841 C C . ASP A 1 370 ? -3.767 -26.837 22.695 1.00 90.12 370 ASP A C 1
ATOM 2843 O O . ASP A 1 370 ? -4.955 -27.020 22.456 1.00 90.12 370 ASP A O 1
ATOM 2847 N N . THR A 1 371 ? -3.002 -26.110 21.876 1.00 91.50 371 THR A N 1
ATOM 2848 C CA . THR A 1 371 ? -3.468 -25.518 20.610 1.00 91.50 371 THR A CA 1
ATOM 2849 C C . THR A 1 371 ? -2.522 -25.863 19.462 1.00 91.50 371 THR A C 1
ATOM 2851 O O . THR A 1 371 ? -1.328 -26.110 19.668 1.00 91.50 371 THR A O 1
ATOM 2854 N N . THR A 1 372 ? -3.025 -25.842 18.222 1.00 90.81 372 THR A N 1
ATOM 2855 C CA . THR A 1 372 ? -2.180 -26.086 17.037 1.00 90.81 372 THR A CA 1
ATOM 2856 C C . THR A 1 372 ? -1.140 -24.988 16.805 1.00 90.81 372 THR A C 1
ATOM 2858 O O . THR A 1 372 ? -0.149 -25.233 16.118 1.00 90.81 372 THR A O 1
ATOM 2861 N N . LEU A 1 373 ? -1.304 -23.823 17.442 1.00 88.31 373 LEU A N 1
ATOM 2862 C CA . LEU A 1 373 ? -0.442 -22.647 17.307 1.00 88.31 373 LEU A CA 1
ATOM 2863 C C . LEU A 1 373 ? 1.041 -22.935 17.582 1.00 88.31 373 LEU A C 1
ATOM 2865 O O . LEU A 1 373 ? 1.909 -22.425 16.877 1.00 88.31 373 LEU A O 1
ATOM 2869 N N . TYR A 1 374 ? 1.338 -23.767 18.583 1.00 87.25 374 TYR A N 1
ATOM 2870 C CA . TYR A 1 374 ? 2.714 -24.063 19.005 1.00 87.25 374 TYR A CA 1
ATOM 2871 C C . TYR A 1 374 ? 3.247 -25.396 18.462 1.00 87.25 374 TYR A C 1
ATOM 2873 O O . TYR A 1 374 ? 4.324 -25.845 18.861 1.00 87.25 374 TYR A O 1
ATOM 2881 N N . GLY A 1 375 ? 2.499 -26.051 17.565 1.00 86.19 375 GLY A N 1
ATOM 2882 C CA . GLY A 1 375 ? 2.912 -27.291 16.899 1.00 86.19 375 GLY A CA 1
ATOM 2883 C C . GLY A 1 375 ? 3.093 -28.497 17.829 1.00 86.19 375 GLY A C 1
ATOM 2884 O O . GLY A 1 375 ? 3.756 -29.461 17.446 1.00 86.19 375 GLY A O 1
ATOM 2885 N N . ARG A 1 376 ? 2.546 -28.448 19.052 1.00 89.38 376 ARG A N 1
ATOM 2886 C CA . ARG A 1 376 ? 2.703 -29.502 20.073 1.00 89.38 376 ARG A CA 1
ATOM 2887 C C . ARG A 1 376 ? 1.613 -30.559 20.045 1.00 89.38 376 ARG A C 1
ATOM 2889 O O . ARG A 1 376 ? 1.894 -31.706 20.373 1.00 89.38 376 ARG A O 1
ATOM 2896 N N . THR A 1 377 ? 0.419 -30.205 19.585 1.00 89.00 377 THR A N 1
ATOM 2897 C CA . THR A 1 377 ? -0.664 -31.158 19.343 1.00 89.00 377 THR A CA 1
ATOM 2898 C C . THR A 1 377 ? -0.940 -31.297 17.848 1.00 89.00 377 THR A C 1
ATOM 2900 O O . THR A 1 377 ? -0.903 -30.327 17.089 1.00 89.00 377 THR A O 1
ATOM 2903 N N . LYS A 1 378 ? -1.205 -32.535 17.424 1.00 88.56 378 LYS A N 1
ATOM 2904 C CA . LYS A 1 378 ? -1.746 -32.883 16.098 1.00 88.56 378 LYS A CA 1
ATOM 2905 C C . LYS A 1 378 ? -3.083 -33.629 16.208 1.00 88.56 378 LYS A C 1
ATOM 2907 O O . LYS A 1 378 ? -3.624 -34.040 15.187 1.00 88.56 378 LYS A O 1
ATOM 2912 N N . PHE A 1 379 ? -3.580 -33.838 17.432 1.00 92.69 379 PHE A N 1
ATOM 2913 C CA . PHE A 1 379 ? -4.754 -34.668 17.709 1.00 92.69 379 PHE A CA 1
ATOM 2914 C C . PHE A 1 379 ? -6.063 -33.968 17.313 1.00 92.69 379 PHE A C 1
ATOM 2916 O O . PHE A 1 379 ? -6.945 -34.587 16.728 1.00 92.69 379 PHE A O 1
ATOM 2923 N N . TYR A 1 380 ? -6.157 -32.658 17.542 1.00 91.94 380 TYR A N 1
ATOM 2924 C CA . TYR A 1 380 ? -7.279 -31.810 17.132 1.00 91.94 380 TYR A CA 1
ATOM 2925 C C . TYR A 1 380 ? -6.770 -30.539 16.443 1.00 91.94 380 TYR A C 1
ATOM 2927 O O . TYR A 1 380 ? -5.575 -30.237 16.450 1.00 91.94 380 TYR A O 1
ATOM 2935 N N . ARG A 1 381 ? -7.682 -29.796 15.807 1.00 90.69 381 ARG A N 1
ATOM 2936 C CA . ARG A 1 381 ? -7.374 -28.574 15.052 1.00 90.69 381 ARG A CA 1
ATOM 2937 C C . ARG A 1 381 ? -7.986 -27.364 15.744 1.00 90.69 381 ARG A C 1
ATOM 2939 O O . ARG A 1 381 ? -9.160 -27.407 16.094 1.00 90.69 381 ARG A O 1
ATOM 2946 N N . THR A 1 382 ? -7.242 -26.262 15.846 1.00 93.06 382 THR A N 1
ATOM 2947 C CA . THR A 1 382 ? -7.759 -24.987 16.378 1.00 93.06 382 THR A CA 1
ATOM 2948 C C . THR A 1 382 ? -7.731 -23.883 15.310 1.00 93.06 382 THR A C 1
ATOM 2950 O O . THR A 1 382 ? -7.062 -22.865 15.486 1.00 93.06 382 THR A O 1
ATOM 2953 N N . PRO A 1 383 ? -8.459 -24.035 14.181 1.00 92.56 383 PRO A N 1
ATOM 2954 C CA . PRO A 1 383 ? -8.308 -23.163 13.011 1.00 92.56 383 PRO A CA 1
ATOM 2955 C C . PRO A 1 383 ? -8.673 -21.699 13.288 1.00 92.56 383 PRO A C 1
ATOM 2957 O O . PRO A 1 383 ? -8.094 -20.796 12.682 1.00 92.56 383 PRO A O 1
ATOM 2960 N N . ASN A 1 384 ? -9.608 -21.449 14.211 1.00 91.75 384 ASN A N 1
ATOM 2961 C CA . ASN A 1 384 ? -9.992 -20.099 14.621 1.00 91.75 384 ASN A CA 1
ATOM 2962 C C . ASN A 1 384 ? -8.915 -19.425 15.480 1.00 91.75 384 ASN A C 1
ATOM 2964 O O . ASN A 1 384 ? -8.634 -18.248 15.257 1.00 91.75 384 ASN A O 1
ATOM 2968 N N . VAL A 1 385 ? -8.268 -20.172 16.382 1.00 91.44 385 VAL A N 1
ATOM 2969 C CA . VAL A 1 385 ? -7.123 -19.689 17.172 1.00 91.44 385 VAL A CA 1
ATOM 2970 C C . VAL A 1 385 ? -5.935 -19.415 16.252 1.00 91.44 385 VAL A C 1
ATOM 2972 O O . VAL A 1 385 ? -5.357 -18.333 16.309 1.00 91.44 385 VAL A O 1
ATOM 2975 N N . ASP A 1 386 ? -5.640 -20.317 15.311 1.00 89.75 386 ASP A N 1
ATOM 2976 C CA . ASP A 1 386 ? -4.572 -20.101 14.329 1.00 89.75 386 ASP A CA 1
ATOM 2977 C C . ASP A 1 386 ? -4.856 -18.878 13.445 1.00 89.75 386 ASP A C 1
ATOM 2979 O O . ASP A 1 386 ? -3.953 -18.120 13.086 1.00 89.75 386 ASP A O 1
ATOM 2983 N N . ARG A 1 387 ? -6.123 -18.672 13.061 1.00 91.25 387 ARG A N 1
ATOM 2984 C CA . ARG A 1 387 ? -6.546 -17.496 12.293 1.00 91.25 387 ARG A CA 1
ATOM 2985 C C . ARG A 1 387 ? -6.378 -16.218 13.107 1.00 91.25 387 ARG A C 1
ATOM 2987 O O . ARG A 1 387 ? -5.939 -15.227 12.529 1.00 91.25 387 ARG A O 1
ATOM 2994 N N . LEU A 1 388 ? -6.712 -16.236 14.398 1.00 90.94 388 LEU A N 1
ATOM 2995 C CA . LEU A 1 388 ? -6.513 -15.102 15.298 1.00 90.94 388 LEU A CA 1
ATOM 2996 C C . LEU A 1 388 ? -5.021 -14.778 15.441 1.00 90.94 388 LEU A C 1
ATOM 2998 O O . LEU A 1 388 ? -4.633 -13.632 15.245 1.00 90.94 388 LEU A O 1
ATOM 3002 N N . ALA A 1 389 ? -4.182 -15.793 15.657 1.00 90.38 389 ALA A N 1
ATOM 3003 C CA . ALA A 1 389 ? -2.736 -15.635 15.770 1.00 90.38 389 ALA A CA 1
ATOM 3004 C C . ALA A 1 389 ? -2.090 -15.103 14.479 1.00 90.38 389 ALA A C 1
ATOM 3006 O O . ALA A 1 389 ? -1.287 -14.179 14.539 1.00 90.38 389 ALA A O 1
ATOM 3007 N N . ARG A 1 390 ? -2.479 -15.609 13.295 1.00 89.06 390 ARG A N 1
ATOM 3008 C CA . ARG A 1 390 ? -1.986 -15.107 11.989 1.00 89.06 390 ARG A CA 1
ATOM 3009 C C . ARG A 1 390 ? -2.402 -13.671 11.689 1.00 89.06 390 ARG A C 1
ATOM 3011 O O . ARG A 1 390 ? -1.729 -12.976 10.938 1.00 89.06 390 ARG A O 1
ATOM 3018 N N . ARG A 1 391 ? -3.554 -13.261 12.213 1.00 89.25 391 ARG A N 1
ATOM 3019 C CA . ARG A 1 391 ? -4.074 -11.896 12.104 1.00 89.25 391 ARG A CA 1
ATOM 3020 C C . ARG A 1 391 ? -3.553 -11.003 13.222 1.00 89.25 391 ARG A C 1
ATOM 3022 O O . ARG A 1 391 ? -3.966 -9.854 13.299 1.00 89.25 391 ARG A O 1
ATOM 3029 N N . GLY A 1 392 ? -2.700 -11.513 14.099 1.00 86.31 392 GLY A N 1
ATOM 3030 C CA . GLY A 1 392 ? -2.304 -10.798 15.286 1.00 86.31 392 GLY A CA 1
ATOM 3031 C C . GLY A 1 392 ? -0.848 -10.988 15.671 1.00 86.31 392 GLY A C 1
ATOM 3032 O O . GLY A 1 392 ? -0.005 -11.374 14.868 1.00 86.31 392 GLY A O 1
ATOM 3033 N N . MET A 1 393 ? -0.569 -10.681 16.932 1.00 89.06 393 MET A N 1
ATOM 3034 C CA . MET A 1 393 ? 0.732 -10.812 17.557 1.00 89.06 393 MET A CA 1
ATOM 3035 C C . MET A 1 393 ? 0.625 -11.901 18.614 1.00 89.06 393 MET A C 1
ATOM 3037 O O . MET A 1 393 ? -0.298 -11.910 19.426 1.00 89.06 393 MET A O 1
ATOM 3041 N N . THR A 1 394 ? 1.565 -12.839 18.574 1.00 89.12 394 THR A N 1
ATOM 3042 C CA . THR A 1 394 ? 1.635 -13.951 19.522 1.00 89.12 394 THR A CA 1
ATOM 3043 C C . THR A 1 394 ? 2.776 -13.698 20.493 1.00 89.12 394 THR A C 1
ATOM 3045 O O . THR A 1 394 ? 3.902 -13.437 20.074 1.00 89.12 394 THR A O 1
ATOM 3048 N N . PHE A 1 395 ? 2.498 -13.817 21.789 1.00 86.12 395 PHE A N 1
ATOM 3049 C CA . PHE A 1 395 ? 3.513 -13.727 22.830 1.00 86.12 395 PHE A CA 1
ATOM 3050 C C . PHE A 1 395 ? 3.890 -15.130 23.296 1.00 86.12 395 PHE A C 1
ATOM 3052 O O . PHE A 1 395 ? 3.070 -15.847 23.857 1.00 86.12 395 PHE A O 1
ATOM 3059 N N . THR A 1 396 ? 5.151 -15.515 23.113 1.00 85.94 396 THR A N 1
ATOM 3060 C CA . THR A 1 396 ? 5.685 -16.799 23.610 1.00 85.94 396 THR A CA 1
ATOM 3061 C C . THR A 1 396 ? 6.074 -16.750 25.090 1.00 85.94 396 THR A C 1
ATOM 3063 O O . THR A 1 396 ? 6.446 -17.764 25.675 1.00 85.94 396 THR A O 1
ATOM 3066 N N . ARG A 1 397 ? 5.991 -15.561 25.700 1.00 86.25 397 ARG A N 1
ATOM 3067 C CA . ARG A 1 397 ? 6.237 -15.291 27.120 1.00 86.25 397 ARG A CA 1
ATOM 3068 C C . ARG A 1 397 ? 5.072 -14.483 27.692 1.00 86.25 397 ARG A C 1
ATOM 3070 O O . ARG A 1 397 ? 5.166 -13.267 27.825 1.00 86.25 397 ARG A O 1
ATOM 3077 N N . ALA A 1 398 ? 3.973 -15.168 27.988 1.00 84.00 398 ALA A N 1
ATOM 3078 C CA . ALA A 1 398 ? 2.785 -14.599 28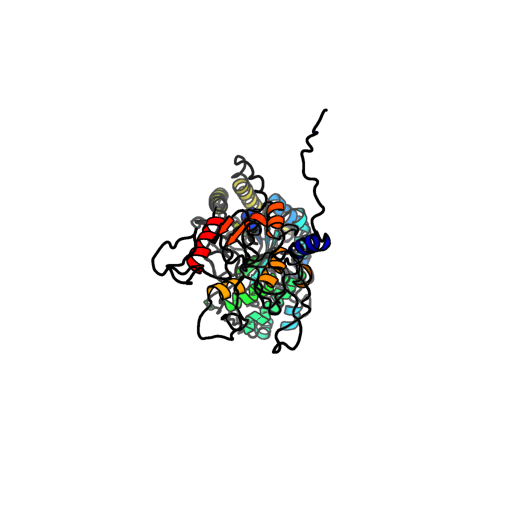.615 1.00 84.00 398 ALA A CA 1
ATOM 3079 C C . ALA A 1 398 ? 2.503 -15.364 29.913 1.00 84.00 398 ALA A C 1
ATOM 3081 O O . ALA A 1 398 ? 2.164 -16.544 29.876 1.00 84.00 398 ALA A O 1
ATOM 3082 N N . TYR A 1 399 ? 2.697 -14.706 31.054 1.00 86.88 399 TYR A N 1
ATOM 3083 C CA . TYR A 1 399 ? 2.558 -15.325 32.370 1.00 86.88 399 TYR A CA 1
ATOM 3084 C C . TYR A 1 399 ? 1.283 -14.827 33.042 1.00 86.88 399 TYR A C 1
ATOM 3086 O O . TYR A 1 399 ? 1.059 -13.619 33.131 1.00 86.88 399 TYR A O 1
ATOM 3094 N N . SER A 1 400 ? 0.460 -15.750 33.535 1.00 90.06 400 SER A N 1
ATOM 3095 C CA . SER A 1 400 ? -0.622 -15.404 34.449 1.00 90.06 400 SER A CA 1
ATOM 3096 C C . SER A 1 400 ? -0.040 -15.004 35.806 1.00 90.06 400 SER A C 1
ATOM 3098 O O . SER A 1 400 ? 1.014 -15.485 36.222 1.00 90.06 400 SER A O 1
ATOM 3100 N N . ALA A 1 401 ? -0.736 -14.124 36.526 1.00 93.25 401 ALA A N 1
ATOM 3101 C CA . ALA A 1 401 ? -0.310 -13.723 37.868 1.00 93.25 401 ALA A CA 1
ATOM 3102 C C . ALA A 1 401 ? -0.387 -14.880 38.887 1.00 93.25 401 ALA A C 1
ATOM 3104 O O . ALA A 1 401 ? 0.196 -14.796 39.967 1.00 93.25 401 ALA A O 1
ATOM 3105 N N . SER A 1 402 ? -1.118 -15.947 38.551 1.00 93.62 402 SER A N 1
ATOM 3106 C CA . SER A 1 402 ? -1.252 -17.178 39.324 1.00 93.62 402 SER A CA 1
ATOM 3107 C C . SER A 1 402 ? -1.596 -18.354 38.400 1.00 93.62 402 SER A C 1
ATOM 3109 O O . SER A 1 402 ? -2.249 -18.152 37.376 1.00 93.62 402 SER A O 1
ATOM 3111 N N . PRO A 1 403 ? -1.228 -19.598 38.738 1.00 91.12 403 PRO A N 1
ATOM 3112 C CA . PRO A 1 403 ? -1.736 -20.776 38.035 1.00 91.12 403 PRO A CA 1
ATOM 3113 C C . PRO A 1 403 ? -3.213 -21.089 38.350 1.00 91.12 403 PRO A C 1
ATOM 3115 O O . PRO A 1 403 ? -3.758 -22.034 37.797 1.00 91.12 403 PRO A O 1
ATOM 3118 N N . LEU A 1 404 ? -3.867 -20.335 39.244 1.00 92.81 404 LEU A N 1
ATOM 3119 C CA . LEU A 1 404 ? -5.239 -20.586 39.701 1.00 92.81 404 LEU A CA 1
ATOM 3120 C C . LEU A 1 404 ? -6.217 -19.521 39.176 1.00 92.81 404 LEU A C 1
ATOM 3122 O O . LEU A 1 404 ? -5.858 -18.350 39.006 1.00 92.81 404 LEU A O 1
ATOM 3126 N N . CYS A 1 405 ? -7.475 -19.919 38.962 1.00 92.81 405 CYS A N 1
ATOM 3127 C CA . CYS A 1 405 ? -8.488 -19.117 38.270 1.00 92.81 405 CYS A CA 1
ATOM 3128 C C . CYS A 1 405 ? -8.904 -17.834 39.019 1.00 92.81 405 CYS A C 1
ATOM 3130 O O . CYS 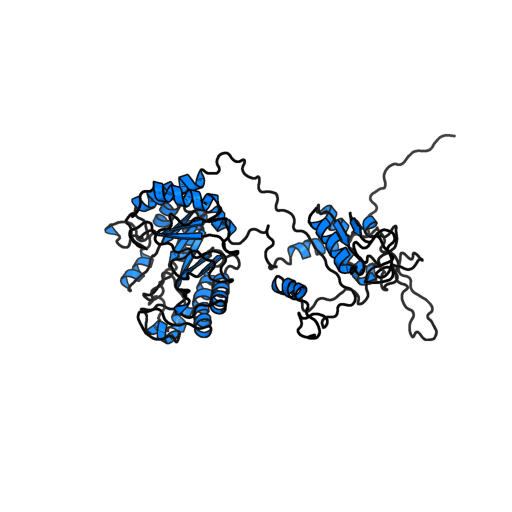A 1 405 ? -8.744 -16.751 38.457 1.00 92.81 405 CYS A O 1
ATOM 3132 N N . SER A 1 406 ? -9.387 -17.903 40.272 1.00 95.56 406 SER A N 1
ATOM 3133 C CA . SER A 1 406 ? -9.816 -16.694 41.012 1.00 95.56 406 SER A CA 1
ATOM 3134 C C . SER A 1 406 ? -8.682 -15.676 41.199 1.00 95.56 406 SER A C 1
ATOM 3136 O O . SER A 1 406 ? -8.897 -14.506 40.888 1.00 95.56 406 SER A O 1
ATOM 3138 N N . PRO A 1 407 ? -7.458 -16.068 41.611 1.00 96.19 407 PRO A N 1
ATOM 3139 C CA . PRO A 1 407 ? -6.344 -15.124 41.706 1.00 96.19 407 PRO A CA 1
ATOM 3140 C C . PRO A 1 407 ? -6.011 -14.443 40.370 1.00 96.19 407 PRO A C 1
ATOM 3142 O O . PRO A 1 407 ? -5.822 -13.229 40.329 1.00 96.19 407 PRO A O 1
ATOM 3145 N N . THR A 1 408 ? -5.997 -15.194 39.261 1.00 95.56 408 THR A N 1
ATOM 3146 C CA . THR A 1 408 ? -5.744 -14.637 37.922 1.00 95.56 408 THR A CA 1
ATOM 3147 C C . THR A 1 408 ? -6.831 -13.658 37.496 1.00 95.56 408 THR A C 1
ATOM 3149 O O . THR A 1 408 ? -6.515 -12.561 37.037 1.00 95.56 408 THR A O 1
ATOM 3152 N N . ARG A 1 409 ? -8.108 -14.003 37.696 1.00 96.31 409 ARG A N 1
ATOM 3153 C CA . ARG A 1 409 ? -9.242 -13.120 37.380 1.00 96.31 409 ARG A CA 1
ATOM 3154 C C . ARG A 1 409 ? -9.200 -11.840 38.214 1.00 96.31 409 ARG A C 1
ATOM 3156 O O . ARG A 1 409 ? -9.337 -10.756 37.655 1.00 96.31 409 ARG A O 1
ATOM 3163 N N . ALA A 1 410 ? -8.911 -11.940 39.512 1.00 97.06 410 ALA A N 1
ATOM 3164 C CA . ALA A 1 410 ? -8.753 -10.778 40.386 1.00 97.06 410 ALA A CA 1
ATOM 3165 C C . ALA A 1 410 ? -7.622 -9.859 39.900 1.00 97.06 410 ALA A C 1
ATOM 3167 O O . ALA A 1 410 ? -7.781 -8.637 39.862 1.00 97.06 410 ALA A O 1
ATOM 3168 N N . SER A 1 411 ? -6.497 -10.439 39.478 1.00 96.62 411 SER A N 1
ATOM 3169 C CA . SER A 1 411 ? -5.380 -9.686 38.909 1.00 96.62 411 SER A CA 1
ATOM 3170 C C . SER A 1 411 ? -5.714 -9.020 37.579 1.00 96.62 411 SER A C 1
ATOM 3172 O O . SER A 1 411 ? -5.334 -7.870 37.386 1.00 96.62 411 SER A O 1
ATOM 3174 N N . ILE A 1 412 ? -6.447 -9.683 36.683 1.00 96.12 412 ILE A N 1
ATOM 3175 C CA . ILE A 1 412 ? -6.884 -9.087 35.410 1.00 96.12 412 ILE A CA 1
ATOM 3176 C C . ILE A 1 412 ? -7.842 -7.920 35.668 1.00 96.12 412 ILE A C 1
ATOM 3178 O O . ILE A 1 412 ? -7.700 -6.865 35.057 1.00 96.12 412 ILE A O 1
ATOM 3182 N N . MET A 1 413 ? -8.790 -8.086 36.595 1.00 96.75 413 MET A N 1
ATOM 3183 C CA . MET A 1 413 ? -9.756 -7.037 36.919 1.00 96.75 413 MET A CA 1
ATOM 3184 C C . MET A 1 413 ? -9.099 -5.823 37.571 1.00 96.75 413 MET A C 1
ATOM 3186 O O . MET A 1 413 ? -9.509 -4.711 37.284 1.00 96.75 413 MET A O 1
ATOM 3190 N N . THR A 1 414 ? -8.092 -6.001 38.425 1.00 95.69 414 THR A N 1
ATOM 3191 C CA . THR A 1 414 ? -7.548 -4.899 39.247 1.00 95.69 414 THR A CA 1
ATOM 3192 C C . THR A 1 414 ? -6.175 -4.386 38.807 1.00 95.69 414 THR A C 1
ATOM 3194 O O . THR A 1 414 ? -5.735 -3.329 39.257 1.00 95.69 414 THR A O 1
ATOM 3197 N N . GLY A 1 415 ? -5.448 -5.146 37.985 1.00 93.44 415 GLY A N 1
ATOM 3198 C CA . GLY A 1 415 ? -4.030 -4.911 37.696 1.00 93.44 415 GLY A CA 1
ATOM 3199 C C . GLY A 1 415 ? -3.091 -5.174 38.885 1.00 93.44 415 GLY A C 1
ATOM 3200 O O . GLY A 1 415 ? -1.923 -4.787 38.840 1.00 93.44 415 GLY A O 1
ATOM 3201 N N . LEU A 1 416 ? -3.575 -5.793 39.969 1.00 94.12 416 LEU A N 1
ATOM 3202 C CA . LEU A 1 416 ? -2.812 -6.055 41.192 1.00 94.12 416 LEU A CA 1
ATOM 3203 C C . LEU A 1 416 ? -2.413 -7.531 41.300 1.00 94.12 416 LEU A C 1
ATOM 3205 O O . LEU A 1 416 ? -3.127 -8.418 40.844 1.00 94.12 416 LEU A O 1
ATOM 3209 N N . SER A 1 417 ? -1.280 -7.821 41.945 1.00 95.94 417 SER A N 1
ATOM 3210 C CA . SER A 1 417 ? -0.875 -9.207 42.203 1.00 95.94 417 SER A CA 1
ATOM 3211 C C . SER A 1 417 ? -1.817 -9.897 43.207 1.00 95.94 417 SER A C 1
ATOM 3213 O O . SER A 1 417 ? -2.401 -9.212 44.053 1.00 95.94 417 SER A O 1
ATOM 3215 N N . PRO A 1 418 ? -1.911 -11.242 43.194 1.00 95.38 418 PRO A N 1
ATOM 3216 C CA . PRO A 1 418 ? -2.694 -12.013 44.167 1.00 95.38 418 PRO A CA 1
ATOM 3217 C C . PRO A 1 418 ? -2.394 -11.654 45.627 1.00 95.38 418 PRO A C 1
ATOM 3219 O O . PRO A 1 418 ? -3.288 -11.591 46.463 1.00 95.38 418 PRO A O 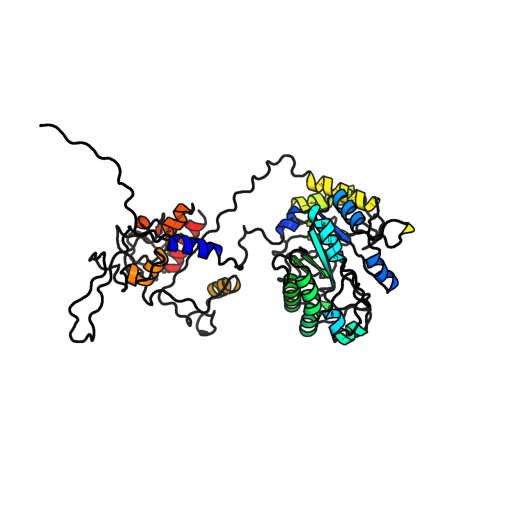1
ATOM 3222 N N . ALA A 1 419 ? -1.130 -11.338 45.928 1.00 92.62 419 ALA A N 1
ATOM 3223 C CA . ALA A 1 419 ? -0.710 -10.909 47.260 1.00 92.62 419 ALA A CA 1
ATOM 3224 C C . ALA A 1 419 ? -1.335 -9.570 47.693 1.00 92.62 419 ALA A C 1
ATOM 3226 O O . ALA A 1 419 ? -1.530 -9.345 48.881 1.00 92.62 419 ALA A O 1
ATOM 3227 N N . ARG A 1 420 ? -1.649 -8.670 46.749 1.00 93.81 420 ARG A N 1
ATOM 3228 C CA . ARG A 1 420 ? -2.288 -7.378 47.046 1.00 93.81 420 ARG A CA 1
ATOM 3229 C C . ARG A 1 420 ? -3.803 -7.473 47.115 1.00 93.81 420 ARG A C 1
ATOM 3231 O O . ARG A 1 420 ? -4.398 -6.748 47.902 1.00 93.81 420 ARG A O 1
ATOM 3238 N N . THR A 1 421 ? -4.414 -8.322 46.291 1.00 95.12 421 THR A N 1
ATOM 3239 C CA . THR A 1 421 ? -5.865 -8.553 46.347 1.00 95.12 421 THR A CA 1
ATOM 3240 C C . THR A 1 421 ? -6.253 -9.444 47.525 1.00 95.12 421 THR A C 1
ATOM 3242 O O . THR A 1 421 ? -7.397 -9.394 47.961 1.00 95.12 421 THR A O 1
ATOM 3245 N N . GLY A 1 422 ? -5.318 -10.254 48.035 1.00 95.06 422 GLY A N 1
ATOM 3246 C CA . GLY A 1 422 ? -5.566 -11.264 49.063 1.00 95.06 422 GLY A CA 1
ATOM 3247 C C . GLY A 1 422 ? -6.221 -12.538 48.517 1.00 95.06 422 GLY A C 1
ATOM 3248 O O . GLY A 1 422 ? -6.432 -13.489 49.265 1.00 95.06 422 GLY A O 1
ATOM 3249 N N . ILE A 1 423 ? -6.530 -12.584 47.219 1.00 96.62 423 ILE A N 1
ATOM 3250 C CA . ILE A 1 423 ? -7.126 -13.750 46.565 1.00 96.62 423 ILE A CA 1
ATOM 3251 C C . ILE A 1 423 ? -5.984 -14.622 46.050 1.00 96.62 423 ILE A C 1
ATOM 3253 O O . ILE A 1 423 ? -5.424 -14.364 44.987 1.00 96.62 423 ILE A O 1
ATOM 3257 N N . THR A 1 424 ? -5.619 -15.645 46.818 1.00 94.62 424 THR A N 1
ATOM 3258 C CA . THR A 1 424 ? -4.479 -16.542 46.561 1.00 94.62 424 THR A CA 1
ATOM 3259 C C . THR A 1 424 ? -4.902 -17.972 46.219 1.00 94.62 424 THR A C 1
ATOM 3261 O O . THR A 1 424 ? -4.087 -18.737 45.705 1.00 94.62 424 THR A O 1
ATOM 3264 N N . ALA A 1 425 ? -6.178 -18.317 46.414 1.00 93.62 425 ALA A N 1
ATOM 3265 C CA . ALA A 1 425 ? -6.762 -19.623 46.111 1.00 93.62 425 ALA A CA 1
ATOM 3266 C C . ALA A 1 425 ? -8.109 -19.481 45.361 1.00 93.62 425 ALA A C 1
ATOM 3268 O O . ALA A 1 425 ? -8.756 -18.436 45.452 1.00 93.62 425 ALA A O 1
ATOM 3269 N N . PRO A 1 426 ? -8.577 -20.511 44.623 1.00 93.56 426 PRO A N 1
ATOM 3270 C CA . PRO A 1 426 ? -9.805 -20.471 43.816 1.00 93.56 426 PRO A CA 1
ATOM 3271 C C . PRO A 1 426 ? -11.089 -20.648 44.653 1.00 93.56 426 PRO A C 1
ATOM 3273 O O . PRO A 1 426 ? -12.007 -21.391 44.297 1.00 93.56 426 PRO A O 1
ATOM 3276 N N . VAL A 1 427 ? -11.156 -19.982 45.804 1.00 94.06 427 VAL A N 1
ATOM 3277 C CA . VAL A 1 427 ? -12.183 -20.193 46.837 1.00 94.06 427 VAL A CA 1
ATOM 3278 C C . VAL A 1 427 ? -13.309 -19.166 46.790 1.00 94.06 427 VAL A C 1
ATOM 3280 O O . VAL A 1 427 ? -14.186 -19.188 47.639 1.00 94.06 427 VAL A O 1
ATOM 3283 N N . CYS A 1 428 ? -13.368 -18.286 45.790 1.00 95.00 428 CYS A N 1
ATOM 3284 C CA . CYS A 1 428 ? -14.347 -17.194 45.807 1.00 95.00 428 CYS A CA 1
ATOM 3285 C C . CYS A 1 428 ? -15.821 -17.615 45.634 1.00 95.00 428 CYS A C 1
ATOM 3287 O O . CYS A 1 428 ? -16.723 -16.797 45.765 1.00 95.00 428 CYS A O 1
ATOM 3289 N N . HIS A 1 429 ? -16.070 -18.892 45.355 1.00 92.62 429 HIS A N 1
ATOM 3290 C CA . HIS A 1 429 ? -17.404 -19.486 45.264 1.00 92.62 429 HIS A CA 1
ATOM 3291 C C . HIS A 1 429 ? -17.920 -20.029 46.606 1.00 92.62 429 HIS A C 1
ATOM 3293 O O . HIS A 1 429 ? -19.085 -20.413 46.694 1.00 92.62 429 HIS A O 1
ATOM 3299 N N . VAL A 1 430 ? -17.066 -20.119 47.635 1.00 93.50 430 VAL A N 1
ATOM 3300 C CA . VAL A 1 430 ? -17.468 -20.690 48.926 1.00 93.50 430 VAL A CA 1
ATOM 3301 C C . VAL A 1 430 ? -18.474 -19.773 49.638 1.00 93.50 430 VAL A C 1
ATOM 3303 O O . VAL A 1 430 ? -18.396 -18.546 49.482 1.00 93.50 430 VAL A O 1
ATOM 3306 N N . PRO A 1 431 ? -19.408 -20.334 50.434 1.00 90.19 431 PRO A N 1
ATOM 3307 C CA . PRO A 1 431 ? -20.457 -19.548 51.084 1.00 90.19 431 PRO A CA 1
ATOM 3308 C C . PRO A 1 431 ? -19.918 -18.485 52.043 1.00 90.19 431 PRO A C 1
ATOM 3310 O O . PRO A 1 431 ? -20.435 -17.371 52.087 1.00 90.19 431 PRO A O 1
ATOM 3313 N N . GLU A 1 432 ? -18.854 -18.810 52.776 1.00 93.06 432 GLU A N 1
ATOM 3314 C CA . GLU A 1 432 ? -18.238 -17.894 53.730 1.00 93.06 432 GLU A CA 1
ATOM 3315 C C . GLU A 1 432 ? -17.613 -16.687 53.024 1.00 93.06 432 GLU A C 1
ATOM 3317 O O . GLU A 1 432 ? -16.889 -16.835 52.038 1.00 93.06 432 GLU A O 1
ATOM 3322 N N . ALA A 1 433 ? -17.903 -15.491 53.538 1.00 93.94 433 ALA A N 1
ATOM 3323 C CA . ALA A 1 433 ? -17.375 -14.231 53.036 1.00 93.94 433 ALA A CA 1
ATOM 3324 C C . ALA A 1 433 ? -16.210 -13.753 53.912 1.00 93.94 433 ALA A C 1
ATOM 3326 O O . ALA A 1 433 ? -16.387 -13.053 54.904 1.00 93.94 433 ALA A O 1
ATOM 3327 N N . LEU A 1 434 ? -15.002 -14.118 53.507 1.00 93.81 434 LEU A N 1
ATOM 3328 C CA . LEU A 1 434 ? -13.748 -13.556 53.993 1.00 93.81 434 LEU A CA 1
ATOM 3329 C C . LEU A 1 434 ? -13.248 -12.484 53.011 1.00 93.81 434 LEU A C 1
ATOM 3331 O O . LEU A 1 434 ? -12.957 -12.806 51.856 1.00 93.81 434 LEU A O 1
ATOM 3335 N N . LEU A 1 435 ? -13.174 -11.225 53.452 1.00 94.25 435 LEU A N 1
ATOM 3336 C CA . LEU A 1 435 ? -12.833 -10.075 52.595 1.00 94.25 435 LEU A CA 1
ATOM 3337 C C . LEU A 1 435 ? -11.334 -9.772 52.536 1.00 94.25 435 LEU A C 1
ATOM 3339 O O . LEU A 1 435 ? -10.859 -9.193 51.563 1.00 94.25 435 LEU A O 1
ATOM 3343 N N . GLU A 1 436 ? -10.591 -10.177 53.562 1.00 92.50 436 GLU A N 1
ATOM 3344 C CA . GLU A 1 436 ? -9.146 -9.999 53.642 1.00 92.50 436 GLU A CA 1
ATOM 3345 C C . GLU A 1 436 ? -8.483 -11.345 53.903 1.00 92.50 436 GLU A C 1
ATOM 3347 O O . GLU A 1 436 ? -9.013 -12.187 54.627 1.00 92.50 436 GLU A O 1
ATOM 3352 N N . ALA A 1 437 ? -7.328 -11.560 53.280 1.00 92.38 437 ALA A N 1
ATOM 3353 C CA . ALA A 1 437 ? -6.579 -12.784 53.486 1.00 92.38 437 ALA A CA 1
ATOM 3354 C C . ALA A 1 437 ? -6.090 -12.865 54.938 1.00 92.38 437 ALA A C 1
ATOM 3356 O O . ALA A 1 437 ? -5.624 -11.869 55.494 1.00 92.38 437 ALA A O 1
ATOM 3357 N N . ALA A 1 438 ? -6.161 -14.050 55.534 1.00 89.62 438 ALA A N 1
ATOM 3358 C CA . ALA A 1 438 ? -5.743 -14.277 56.911 1.00 89.62 438 ALA A CA 1
ATOM 3359 C C . ALA A 1 438 ? -4.599 -15.293 56.969 1.00 89.62 438 ALA A C 1
ATOM 3361 O O . ALA A 1 438 ? -4.525 -16.223 56.163 1.00 89.62 438 ALA A O 1
ATOM 3362 N N . ALA A 1 439 ? -3.679 -15.113 57.913 1.00 87.06 439 ALA A N 1
ATOM 3363 C CA . ALA A 1 439 ? -2.672 -16.125 58.199 1.00 87.06 439 ALA A CA 1
ATOM 3364 C C . ALA A 1 439 ? -3.311 -17.246 59.025 1.00 87.06 439 ALA A C 1
ATOM 3366 O O . ALA A 1 439 ? -3.933 -16.971 60.049 1.00 87.06 439 ALA A O 1
ATOM 3367 N N . GLU A 1 440 ? -3.136 -18.496 58.601 1.00 84.94 440 GLU A N 1
ATOM 3368 C CA . GLU A 1 440 ? -3.500 -19.644 59.428 1.00 84.94 440 GLU A CA 1
ATOM 3369 C C . GLU A 1 440 ? -2.378 -19.950 60.419 1.00 84.94 440 GLU A C 1
ATOM 3371 O O . GLU A 1 440 ? -1.193 -19.973 60.064 1.00 84.94 440 GLU A O 1
ATOM 3376 N N . THR A 1 441 ? -2.754 -20.202 61.670 1.00 85.94 441 THR A N 1
ATOM 3377 C CA . THR A 1 441 ? -1.824 -20.584 62.745 1.00 85.94 441 THR A CA 1
ATOM 3378 C C . THR A 1 441 ? -1.706 -22.096 62.906 1.00 85.94 441 THR A C 1
ATOM 3380 O O . THR A 1 441 ? -0.811 -22.568 63.604 1.00 85.94 441 THR A O 1
ATOM 3383 N N . THR A 1 442 ? -2.576 -22.865 62.245 1.00 87.56 442 THR A N 1
ATOM 3384 C CA . THR A 1 442 ? -2.580 -24.331 62.279 1.00 87.56 442 THR A CA 1
ATOM 3385 C C . THR A 1 442 ? -2.779 -24.904 60.877 1.00 87.56 442 THR A C 1
ATOM 3387 O O . THR A 1 442 ? -3.278 -24.231 59.978 1.00 87.56 442 THR A O 1
ATOM 3390 N N . ALA A 1 443 ? -2.340 -26.143 60.673 1.00 86.62 443 ALA A N 1
ATOM 3391 C CA . ALA A 1 443 ? -2.553 -26.900 59.446 1.00 86.62 443 ALA A CA 1
ATOM 3392 C C . ALA A 1 443 ? -2.849 -28.367 59.803 1.00 86.62 443 ALA A C 1
ATOM 3394 O O . ALA A 1 443 ? -2.474 -28.804 60.896 1.00 86.62 443 ALA A O 1
ATOM 3395 N N . PRO A 1 444 ? -3.502 -29.133 58.910 1.00 89.00 444 PRO A N 1
ATOM 3396 C CA . PRO A 1 444 ? -3.646 -30.576 59.070 1.00 89.00 444 PRO A CA 1
ATOM 3397 C C . PRO A 1 444 ? -2.296 -31.278 59.328 1.00 89.00 444 PRO A C 1
ATOM 3399 O O . PRO A 1 444 ? -1.277 -30.815 58.810 1.00 89.00 444 PRO A O 1
ATOM 3402 N N . PRO A 1 445 ? -2.254 -32.392 60.090 1.00 91.00 445 PRO A N 1
ATOM 3403 C CA . PRO A 1 445 ? -0.999 -33.081 60.426 1.00 91.00 445 PRO A CA 1
ATOM 3404 C C . PRO A 1 445 ? -0.170 -33.546 59.217 1.00 91.00 445 PRO A C 1
ATOM 3406 O O . PRO A 1 445 ? 1.032 -33.767 59.340 1.00 91.00 445 PRO A O 1
ATOM 3409 N N . ASP A 1 446 ? -0.801 -33.706 58.056 1.00 92.94 446 ASP A N 1
ATOM 3410 C CA . ASP A 1 446 ? -0.184 -34.079 56.781 1.00 92.94 446 ASP A CA 1
ATOM 3411 C C . ASP A 1 446 ? 0.317 -32.873 55.956 1.00 92.94 446 ASP A C 1
ATOM 3413 O O . ASP A 1 446 ? 0.970 -33.050 54.925 1.00 92.94 446 ASP A O 1
ATOM 3417 N N . CYS A 1 447 ? 0.089 -31.640 56.418 1.00 86.62 447 CYS A N 1
ATOM 3418 C CA . CYS A 1 447 ? 0.547 -30.410 55.774 1.00 86.62 447 CYS A CA 1
ATOM 3419 C C . CYS A 1 447 ? 1.845 -29.885 56.413 1.00 86.62 447 CYS A C 1
ATOM 3421 O O . CYS A 1 447 ? 1.899 -29.564 57.597 1.00 86.62 447 CYS A O 1
ATOM 3423 N N . LYS A 1 448 ? 2.905 -29.717 55.608 1.00 88.06 448 LYS A N 1
ATOM 3424 C CA . LYS A 1 448 ? 4.234 -29.258 56.078 1.00 88.06 448 LYS A CA 1
ATOM 3425 C C . LYS A 1 448 ? 4.329 -27.760 56.405 1.00 88.06 448 LYS A C 1
ATOM 3427 O O . LYS A 1 448 ? 5.365 -27.317 56.893 1.00 88.06 448 LYS A O 1
ATOM 3432 N N . ALA A 1 449 ? 3.305 -26.977 56.082 1.00 88.00 449 ALA A N 1
ATOM 3433 C CA . ALA A 1 449 ? 3.256 -25.538 56.314 1.00 88.00 449 ALA A CA 1
ATOM 3434 C C . ALA A 1 449 ? 1.806 -25.089 56.504 1.00 88.00 449 ALA A C 1
ATOM 3436 O O . ALA A 1 449 ? 0.890 -25.684 55.930 1.00 88.00 449 ALA A O 1
ATOM 3437 N N . THR A 1 450 ? 1.607 -24.014 57.267 1.00 88.44 450 THR A N 1
ATOM 3438 C CA . THR A 1 450 ? 0.333 -23.296 57.251 1.00 88.44 450 THR A CA 1
ATOM 3439 C C . THR A 1 450 ? 0.195 -22.536 55.936 1.00 88.44 450 THR A C 1
ATOM 3441 O O . THR A 1 450 ? 1.178 -22.073 55.350 1.00 88.44 450 THR A O 1
ATOM 3444 N N . VAL A 1 451 ? -1.033 -22.446 55.433 1.00 82.88 451 VAL A N 1
ATOM 3445 C CA . VAL A 1 451 ? -1.343 -21.731 54.193 1.00 82.88 451 VAL A CA 1
ATOM 3446 C C . VAL A 1 451 ? -2.126 -20.475 54.520 1.00 82.88 451 VAL A C 1
ATOM 3448 O O . VAL A 1 451 ? -2.939 -20.453 55.436 1.00 82.88 451 VAL A O 1
ATOM 3451 N N . CYS A 1 452 ? -1.884 -19.403 53.774 1.00 86.50 452 CYS A N 1
ATOM 3452 C CA . CYS A 1 452 ? -2.706 -18.213 53.904 1.00 86.50 452 CYS A CA 1
ATOM 3453 C C . CYS A 1 452 ? -4.138 -18.541 53.469 1.00 86.50 452 CYS A C 1
ATOM 3455 O O . CYS A 1 452 ? -4.369 -19.029 52.358 1.00 86.50 452 CYS A O 1
ATOM 3457 N N . ARG A 1 453 ? -5.097 -18.244 54.341 1.00 91.38 453 ARG A N 1
ATOM 3458 C CA . ARG A 1 453 ? -6.513 -18.311 54.027 1.00 91.38 453 ARG A CA 1
ATOM 3459 C C . ARG A 1 453 ? -6.843 -17.189 53.051 1.00 91.38 453 ARG A C 1
ATOM 3461 O O . ARG A 1 453 ? -6.848 -16.015 53.413 1.00 91.38 453 ARG A O 1
ATOM 3468 N N . SER A 1 454 ? -7.075 -17.563 51.798 1.00 95.06 454 SER A N 1
ATOM 3469 C CA . SER A 1 454 ? -7.390 -16.630 50.716 1.00 95.06 454 SER A CA 1
ATOM 3470 C C . SER A 1 454 ? -8.673 -15.857 51.002 1.00 95.06 454 SER A C 1
ATOM 3472 O O . SER A 1 454 ? -9.671 -16.446 51.419 1.00 95.06 454 SER A O 1
ATOM 3474 N N . ALA A 1 455 ? -8.687 -14.570 50.652 1.00 96.44 455 ALA A N 1
ATOM 3475 C CA . ALA A 1 455 ? -9.932 -13.833 50.501 1.00 96.44 455 ALA A CA 1
ATOM 3476 C C . ALA A 1 455 ? -10.855 -14.569 49.513 1.00 96.44 455 ALA A C 1
ATOM 3478 O O . ALA A 1 455 ? -10.414 -15.196 48.543 1.00 96.44 455 ALA A O 1
ATOM 3479 N N . THR A 1 456 ? -12.148 -14.498 49.790 1.00 96.56 456 THR A N 1
ATOM 3480 C CA . THR A 1 456 ? -13.213 -15.226 49.082 1.00 96.56 456 THR A CA 1
ATOM 3481 C C . THR A 1 456 ? -14.098 -14.290 48.265 1.00 96.56 456 THR A C 1
ATOM 3483 O O . THR A 1 456 ? -14.992 -14.752 47.564 1.00 96.56 456 THR A O 1
ATOM 3486 N N . ARG A 1 457 ? -13.866 -12.978 48.330 1.00 96.31 457 ARG A N 1
ATOM 3487 C CA . ARG A 1 457 ? -14.582 -11.964 47.554 1.00 96.31 457 ARG A CA 1
ATOM 3488 C C . ARG A 1 457 ? -13.577 -10.977 46.985 1.00 96.31 457 ARG A C 1
ATOM 3490 O O . ARG A 1 457 ? -12.661 -10.565 47.696 1.00 96.31 457 ARG A O 1
ATOM 3497 N N . LEU A 1 458 ? -13.762 -10.564 45.737 1.00 96.25 458 LEU A N 1
ATOM 3498 C CA . LEU A 1 458 ? -13.169 -9.316 45.279 1.00 96.25 458 LEU A CA 1
ATOM 3499 C C . LEU A 1 458 ? -14.008 -8.180 45.868 1.00 96.25 458 LEU A C 1
ATOM 3501 O O . LEU A 1 458 ? -15.172 -8.035 45.535 1.00 96.25 458 LEU A O 1
ATOM 3505 N N . VAL A 1 459 ? -13.450 -7.399 46.789 1.00 92.69 459 VAL A N 1
ATOM 3506 C CA . VAL A 1 459 ? -14.179 -6.260 47.366 1.00 92.69 459 VAL A CA 1
ATOM 3507 C C . VAL A 1 459 ? -14.375 -5.146 46.329 1.00 92.69 459 VAL A C 1
ATOM 3509 O O . VAL A 1 459 ? -13.483 -4.884 45.520 1.00 92.69 459 VAL A O 1
ATOM 3512 N N . ALA A 1 460 ? -15.523 -4.464 46.366 1.00 87.75 460 ALA A N 1
ATOM 3513 C CA . ALA A 1 460 ? -15.889 -3.399 45.419 1.00 87.75 460 ALA A CA 1
ATOM 3514 C C . ALA A 1 460 ? -15.035 -2.112 45.541 1.00 87.75 460 ALA A C 1
ATOM 3516 O O . ALA A 1 460 ? -15.125 -1.212 44.710 1.00 87.75 460 ALA A O 1
ATOM 3517 N N . ASP A 1 461 ? -14.165 -2.028 46.552 1.00 87.12 461 ASP A N 1
ATOM 3518 C CA . ASP A 1 461 ? -13.250 -0.898 46.768 1.00 87.12 461 ASP A CA 1
ATOM 3519 C C . ASP A 1 461 ? -12.149 -0.783 45.701 1.00 87.12 461 ASP A C 1
ATOM 3521 O O . ASP A 1 461 ? -11.503 0.268 45.587 1.00 87.12 461 ASP A O 1
ATOM 3525 N N . TYR A 1 462 ? -11.892 -1.853 44.945 1.00 89.94 462 TYR A N 1
ATOM 3526 C CA . TYR A 1 462 ? -10.941 -1.828 43.839 1.00 89.94 462 TYR A CA 1
ATOM 3527 C C . TYR A 1 462 ? -11.551 -1.150 42.616 1.00 89.94 462 TYR A C 1
ATOM 3529 O O . TYR A 1 462 ? -12.695 -1.406 42.266 1.00 89.94 462 TYR A O 1
ATOM 3537 N N . PHE A 1 463 ? -10.754 -0.318 41.943 1.00 91.31 463 PHE A N 1
ATOM 3538 C CA . PHE A 1 463 ? -11.102 0.164 40.611 1.00 91.31 463 PHE A CA 1
ATOM 3539 C C . PHE A 1 463 ? -10.764 -0.916 39.585 1.00 91.31 463 PHE A C 1
ATOM 3541 O O . PHE A 1 463 ? -9.616 -1.367 39.519 1.00 91.31 463 PHE A O 1
ATOM 3548 N N . THR A 1 464 ? -11.761 -1.350 38.827 1.00 95.69 464 THR A N 1
ATOM 3549 C CA . THR A 1 464 ? -11.666 -2.525 37.960 1.00 95.69 464 THR A CA 1
ATOM 3550 C C . THR A 1 464 ? -11.519 -2.174 36.479 1.00 95.69 464 THR A C 1
ATOM 3552 O O . THR A 1 464 ? -11.784 -1.052 36.048 1.00 95.69 464 THR A O 1
ATOM 3555 N N . LEU A 1 465 ? -11.116 -3.157 35.669 1.00 95.56 465 LEU A N 1
ATOM 3556 C CA . LEU A 1 465 ? -11.006 -3.041 34.216 1.00 95.56 465 LEU A CA 1
ATOM 3557 C C . LEU A 1 465 ? -12.337 -2.629 33.570 1.00 95.56 465 LEU A C 1
ATOM 3559 O O . LEU A 1 465 ? -12.337 -1.786 32.675 1.00 95.56 465 LEU A O 1
ATOM 3563 N N . ALA A 1 466 ? -13.458 -3.189 34.031 1.00 95.88 466 ALA A N 1
ATOM 3564 C CA . ALA A 1 466 ? -14.778 -2.832 33.519 1.00 95.88 466 ALA A CA 1
ATOM 3565 C C . ALA A 1 466 ? -15.137 -1.382 33.868 1.00 95.88 466 ALA A C 1
ATOM 3567 O O . ALA A 1 466 ? -15.510 -0.622 32.980 1.00 95.88 466 ALA A O 1
ATOM 3568 N N . GLU A 1 467 ? -14.914 -0.942 35.110 1.00 93.81 467 GLU A N 1
ATOM 3569 C CA . GLU A 1 467 ? -15.121 0.462 35.493 1.00 93.81 467 GLU A CA 1
ATOM 3570 C C . GLU A 1 467 ? -14.218 1.425 34.703 1.00 93.81 467 GLU A C 1
ATOM 3572 O O . GLU A 1 467 ? -14.661 2.507 34.314 1.00 93.81 467 GLU A O 1
ATOM 3577 N N . ALA A 1 468 ? -12.973 1.034 34.408 1.00 93.62 468 ALA A N 1
ATOM 3578 C CA . ALA A 1 468 ? -12.061 1.815 33.575 1.00 93.62 468 ALA A CA 1
ATOM 3579 C C . ALA A 1 468 ? -12.564 1.953 32.128 1.00 93.62 468 ALA A C 1
ATOM 3581 O O . ALA A 1 468 ? -12.562 3.056 31.575 1.00 93.62 468 ALA A O 1
ATOM 3582 N N . LEU A 1 469 ? -13.028 0.857 31.518 1.00 94.31 469 LEU A N 1
ATOM 3583 C CA . LEU A 1 469 ? -13.616 0.869 30.175 1.00 94.31 469 LEU A CA 1
ATOM 3584 C C . LEU A 1 469 ? -14.920 1.677 30.149 1.00 94.31 469 LEU A C 1
ATOM 3586 O O . LEU A 1 469 ? -15.120 2.509 29.262 1.00 94.31 469 LEU A O 1
ATOM 3590 N N . LYS A 1 470 ? -15.766 1.524 31.165 1.00 92.19 470 LYS A N 1
ATOM 3591 C CA . LYS A 1 470 ? -17.005 2.287 31.308 1.00 92.19 470 LYS A CA 1
ATOM 3592 C C . LYS A 1 470 ? -16.747 3.786 31.463 1.00 92.19 470 LYS A C 1
ATOM 3594 O O . LYS A 1 470 ? -17.377 4.587 30.777 1.00 92.19 470 LYS A O 1
ATOM 3599 N N . ALA A 1 471 ? -15.756 4.183 32.266 1.00 89.62 471 ALA A N 1
ATOM 3600 C CA . ALA A 1 471 ? -15.318 5.579 32.378 1.00 89.62 471 ALA A CA 1
ATOM 3601 C C . ALA A 1 471 ? -14.783 6.140 31.046 1.00 89.62 471 ALA A C 1
ATOM 3603 O O . ALA A 1 471 ? -14.942 7.327 30.761 1.00 89.62 471 ALA A O 1
ATOM 3604 N N . ALA A 1 472 ? -14.198 5.288 30.200 1.00 88.94 472 ALA A N 1
ATOM 3605 C CA . ALA A 1 472 ? -13.800 5.635 28.838 1.00 88.94 472 ALA A CA 1
ATOM 3606 C C . ALA A 1 472 ? -14.968 5.614 27.829 1.00 88.94 472 ALA A C 1
ATOM 3608 O O . ALA A 1 472 ? -14.748 5.882 26.645 1.00 88.94 472 ALA A O 1
ATOM 3609 N N . GLY A 1 473 ? -16.203 5.355 28.265 1.00 90.94 473 GLY A N 1
ATOM 3610 C CA . GLY A 1 473 ? -17.421 5.399 27.453 1.00 90.94 473 GLY A CA 1
ATOM 3611 C C . GLY A 1 473 ? -17.709 4.128 26.655 1.00 90.94 473 GLY A C 1
ATOM 3612 O O . GLY A 1 473 ? -18.355 4.224 25.614 1.00 90.94 473 GLY A O 1
ATOM 3613 N N . TYR A 1 474 ? -17.205 2.972 27.092 1.00 93.88 474 TYR A N 1
ATOM 3614 C CA . TYR A 1 474 ? -17.576 1.671 26.531 1.00 93.88 474 TYR A CA 1
ATOM 3615 C C . TYR A 1 474 ? -18.770 1.068 27.276 1.00 93.88 474 TYR A C 1
ATOM 3617 O O . TYR A 1 474 ? -18.847 1.170 28.499 1.00 93.88 474 TYR A O 1
ATOM 3625 N N . ALA A 1 475 ? -19.651 0.387 26.542 1.00 95.44 475 ALA A N 1
ATOM 3626 C CA . ALA A 1 475 ? -20.534 -0.613 27.133 1.00 95.44 475 ALA A CA 1
ATOM 3627 C C . ALA A 1 475 ? -19.701 -1.836 27.547 1.00 95.44 475 ALA A C 1
ATOM 3629 O O . ALA A 1 475 ? -18.734 -2.199 26.868 1.00 95.44 475 ALA A O 1
ATOM 3630 N N . THR A 1 476 ? -20.054 -2.464 28.662 1.00 97.19 476 THR A N 1
ATOM 3631 C CA . THR A 1 476 ? -19.261 -3.542 29.266 1.00 97.19 476 THR A CA 1
ATOM 3632 C C . THR A 1 476 ? -20.101 -4.792 29.497 1.00 97.19 476 THR A C 1
ATOM 3634 O O . THR A 1 476 ? -21.167 -4.737 30.100 1.00 97.19 476 THR A O 1
ATOM 3637 N N . GLY A 1 477 ? -19.611 -5.944 29.039 1.00 97.06 477 GLY A N 1
ATOM 3638 C CA . GLY A 1 477 ? -20.294 -7.226 29.207 1.00 97.06 477 GLY A CA 1
ATOM 3639 C C . GLY A 1 477 ? -19.352 -8.313 29.711 1.00 97.06 477 GLY A C 1
ATOM 3640 O O . GLY A 1 477 ? -18.212 -8.419 29.254 1.00 97.06 477 GLY A O 1
ATOM 3641 N N . HIS A 1 478 ? -19.832 -9.112 30.658 1.00 96.81 478 HIS A N 1
ATOM 3642 C CA . HIS A 1 478 ? -19.190 -10.317 31.158 1.00 96.81 478 HIS A CA 1
ATOM 3643 C C . HIS A 1 478 ? -19.960 -11.544 30.665 1.00 96.81 478 HIS A C 1
ATOM 3645 O O . HIS A 1 478 ? -21.171 -11.659 30.861 1.00 96.81 478 HIS A O 1
ATOM 3651 N N . PHE A 1 479 ? -19.230 -12.467 30.038 1.00 95.75 479 PHE A N 1
ATOM 3652 C CA . PHE A 1 479 ? -19.773 -13.705 29.495 1.00 95.75 479 PHE A CA 1
ATOM 3653 C C . PHE A 1 479 ? -18.952 -14.892 30.008 1.00 95.75 479 PHE A C 1
ATOM 3655 O O . PHE A 1 479 ? -17.813 -15.090 29.583 1.00 95.75 479 PHE A O 1
ATOM 3662 N N . GLY A 1 480 ? -19.511 -15.674 30.932 1.00 93.19 480 GLY A N 1
ATOM 3663 C CA . GLY A 1 480 ? -18.915 -16.910 31.432 1.00 93.19 480 GLY A CA 1
ATOM 3664 C C . GLY A 1 480 ? -18.715 -16.942 32.939 1.00 93.19 480 GLY A C 1
ATOM 3665 O O . GLY A 1 480 ? -19.581 -16.575 33.725 1.00 93.19 480 GLY A O 1
ATOM 3666 N N . LYS A 1 481 ? -17.574 -17.487 33.356 1.00 92.75 481 LYS A N 1
ATOM 3667 C CA . LYS A 1 481 ? -17.265 -17.760 34.760 1.00 92.75 481 LYS A CA 1
ATOM 3668 C C . LYS A 1 481 ? -16.707 -16.515 35.450 1.00 92.75 481 LYS A C 1
ATOM 3670 O O . LYS A 1 481 ? -15.572 -16.123 35.184 1.00 92.75 481 LYS A O 1
ATOM 3675 N N . TRP A 1 482 ? -17.442 -15.967 36.414 1.00 93.94 482 TRP A N 1
ATOM 3676 C CA . TRP A 1 482 ? -16.949 -14.852 37.226 1.00 93.94 482 TRP A CA 1
ATOM 3677 C C . TRP A 1 482 ? -15.917 -15.302 38.268 1.00 93.94 482 TRP A C 1
ATOM 3679 O O . TRP A 1 482 ? -14.765 -14.879 38.248 1.00 93.94 482 TRP A O 1
ATOM 3689 N N . HIS A 1 483 ? -16.322 -16.213 39.160 1.00 94.06 483 HIS A N 1
ATOM 3690 C CA . HIS A 1 483 ? -15.490 -16.841 40.199 1.00 94.06 483 HIS A CA 1
ATOM 3691 C C . HIS A 1 483 ? -14.672 -15.870 41.071 1.00 94.06 483 HIS A C 1
ATOM 3693 O O . HIS A 1 483 ? -13.567 -16.206 41.502 1.00 94.06 483 HIS A O 1
ATOM 3699 N N . LEU A 1 484 ? -15.235 -14.690 41.354 1.00 96.44 484 LEU A N 1
ATOM 3700 C CA . LEU A 1 484 ? -14.697 -13.692 42.292 1.00 96.44 484 LEU A CA 1
ATOM 3701 C C . LEU A 1 484 ? -15.675 -13.320 43.421 1.00 96.44 484 LEU A C 1
ATOM 3703 O O . LEU A 1 484 ? -15.333 -12.523 44.291 1.00 96.44 484 LEU A O 1
ATOM 3707 N N . GLY A 1 485 ? -16.846 -13.957 43.458 1.00 94.62 485 GLY A N 1
ATOM 3708 C CA . GLY A 1 485 ? -17.822 -13.841 44.538 1.00 94.62 485 GLY A CA 1
ATOM 3709 C C . GLY A 1 485 ? -19.264 -14.019 44.044 1.00 94.62 485 GLY A C 1
ATOM 3710 O O . GLY A 1 485 ? -19.542 -13.758 42.874 1.00 94.62 485 GLY A O 1
ATOM 3711 N N . PRO A 1 486 ? -20.196 -14.476 44.898 1.00 92.69 486 PRO A N 1
ATOM 3712 C CA . PRO A 1 486 ? -21.625 -14.255 44.697 1.00 92.69 486 PRO A CA 1
ATOM 3713 C C . PRO A 1 486 ? -21.993 -12.793 44.938 1.00 92.69 486 PRO A C 1
ATOM 3715 O O . PRO A 1 486 ? -21.196 -12.037 45.495 1.00 92.69 486 PRO A O 1
ATOM 3718 N N . GLN A 1 487 ? -23.217 -12.407 44.572 1.00 90.62 487 GLN A N 1
ATOM 3719 C CA . GLN A 1 487 ? -23.775 -11.119 44.987 1.00 90.62 487 GLN A CA 1
ATOM 3720 C C . GLN A 1 487 ? -23.580 -10.899 46.502 1.00 90.62 487 GLN A C 1
ATOM 3722 O O . GLN A 1 487 ? -23.759 -11.844 47.280 1.00 90.62 487 GLN A O 1
ATOM 3727 N N . PRO A 1 488 ? -23.193 -9.683 46.934 1.00 92.75 488 PRO A N 1
ATOM 3728 C CA . PRO A 1 488 ? -23.070 -8.439 46.155 1.00 92.75 488 PRO A CA 1
ATOM 3729 C C . PRO A 1 488 ? -21.671 -8.200 45.533 1.00 92.75 488 PRO A C 1
ATOM 3731 O O . PRO A 1 488 ? -21.222 -7.064 45.436 1.00 92.75 488 PRO A O 1
ATOM 3734 N N . TYR A 1 489 ? -20.942 -9.254 45.161 1.00 95.19 489 TYR A N 1
ATOM 3735 C CA . TYR A 1 489 ? -19.593 -9.190 44.573 1.00 95.19 489 TYR A CA 1
ATOM 3736 C C . TYR A 1 489 ? -19.552 -9.812 43.169 1.00 95.19 489 TYR A C 1
ATOM 3738 O O . TYR A 1 489 ? -18.576 -10.469 42.800 1.00 95.19 489 TYR A O 1
ATOM 3746 N N . SER A 1 490 ? -20.642 -9.696 42.412 1.00 95.12 490 SER A N 1
ATOM 3747 C CA . SER A 1 490 ? -20.784 -10.214 41.048 1.00 95.12 490 SER A CA 1
ATOM 3748 C C . SER A 1 490 ? -20.177 -9.243 40.018 1.00 95.12 490 SER A C 1
ATOM 3750 O O . SER A 1 490 ? -19.801 -8.125 40.376 1.00 95.12 490 SER A O 1
ATOM 3752 N N . PRO A 1 491 ? -20.090 -9.609 38.725 1.00 96.31 491 PRO A N 1
ATOM 3753 C CA . PRO A 1 491 ? -19.595 -8.709 37.681 1.00 96.31 491 PRO A CA 1
ATOM 3754 C C . PRO A 1 491 ? -20.306 -7.348 37.658 1.00 96.31 491 PRO A C 1
ATOM 3756 O O . PRO A 1 491 ? -19.662 -6.328 37.414 1.00 96.31 491 PRO A O 1
ATOM 3759 N N . ILE A 1 492 ? -21.608 -7.313 37.961 1.00 95.44 492 ILE A N 1
ATOM 3760 C CA . ILE A 1 492 ? -22.403 -6.078 37.948 1.00 95.44 492 ILE A CA 1
ATOM 3761 C C . ILE A 1 492 ? -21.907 -5.086 39.006 1.00 95.44 492 ILE A C 1
ATOM 3763 O O . ILE A 1 492 ? -21.702 -3.909 38.705 1.00 95.44 492 ILE A O 1
ATOM 3767 N N . GLU A 1 493 ? -21.623 -5.547 40.229 1.00 94.81 493 GLU A N 1
ATOM 3768 C CA . GLU A 1 493 ? -21.050 -4.685 41.274 1.00 94.81 493 GLU A CA 1
ATOM 3769 C C . GLU A 1 493 ? -19.591 -4.286 40.991 1.00 94.81 493 GLU A C 1
ATOM 3771 O O . GLU A 1 493 ? -19.070 -3.359 41.609 1.00 94.81 493 GLU A O 1
ATOM 3776 N N . HIS A 1 494 ? -18.956 -4.930 40.009 1.00 95.25 494 HIS A N 1
ATOM 3777 C CA . HIS A 1 494 ? -17.628 -4.602 39.494 1.00 95.25 494 HIS A CA 1
ATOM 3778 C C . HIS A 1 494 ? -17.665 -3.889 38.137 1.00 95.25 494 HIS A C 1
ATOM 3780 O O . HIS A 1 494 ? -16.685 -3.903 37.398 1.00 95.25 494 HIS A O 1
ATOM 3786 N N . GLY A 1 495 ? -18.775 -3.221 37.821 1.00 94.31 495 GLY A N 1
ATOM 3787 C CA . GLY A 1 495 ? -18.849 -2.243 36.739 1.00 94.31 495 GLY A CA 1
ATOM 3788 C C . GLY A 1 495 ? -19.246 -2.789 35.373 1.00 94.31 495 GLY A C 1
ATOM 3789 O O . GLY A 1 495 ? -19.314 -1.984 34.446 1.00 94.31 495 GLY A O 1
ATOM 3790 N N . PHE A 1 496 ? -19.537 -4.087 35.245 1.00 96.94 496 PHE A N 1
ATOM 3791 C CA . PHE A 1 496 ? -20.131 -4.639 34.026 1.00 96.94 496 PHE A CA 1
ATOM 3792 C C . PHE A 1 496 ? -21.612 -4.243 33.900 1.00 96.94 496 PHE A C 1
ATOM 3794 O O . PHE A 1 496 ? -22.347 -4.247 34.885 1.00 96.94 496 PHE A O 1
ATOM 3801 N N . ASP A 1 497 ? -22.063 -3.920 32.686 1.00 96.69 497 ASP A N 1
ATOM 3802 C CA . ASP A 1 497 ? -23.473 -3.623 32.386 1.00 96.69 497 ASP A CA 1
ATOM 3803 C C . ASP A 1 497 ? -24.293 -4.901 32.161 1.00 96.69 497 ASP A C 1
ATOM 3805 O O . ASP A 1 497 ? -25.485 -4.945 32.463 1.00 96.69 497 ASP A O 1
ATOM 3809 N N . VAL A 1 498 ? -23.646 -5.945 31.635 1.00 96.50 498 VAL A N 1
ATOM 3810 C CA . VAL A 1 498 ? -24.248 -7.250 31.333 1.00 96.50 498 VAL A CA 1
ATOM 3811 C C . VAL A 1 498 ? -23.434 -8.360 31.993 1.00 96.50 498 VAL A C 1
ATOM 3813 O O . VAL A 1 498 ? -22.208 -8.355 31.918 1.00 96.50 498 VAL A O 1
ATOM 3816 N N . ASP A 1 499 ? -24.116 -9.329 32.606 1.00 95.12 499 ASP A N 1
ATOM 3817 C CA . ASP A 1 499 ? -23.516 -10.530 33.190 1.00 95.12 499 ASP A CA 1
ATOM 3818 C C . ASP A 1 499 ? -24.322 -11.778 32.820 1.00 95.12 499 ASP A C 1
ATOM 3820 O O . ASP A 1 499 ? -25.471 -11.947 33.240 1.00 95.12 499 ASP A O 1
ATOM 3824 N N . VAL A 1 500 ? -23.714 -12.659 32.027 1.00 93.56 500 VAL A N 1
ATOM 3825 C CA . VAL A 1 500 ? -24.330 -13.908 31.578 1.00 93.56 500 VAL A CA 1
ATOM 3826 C C . VAL A 1 500 ? -23.312 -15.051 31.679 1.00 93.56 500 VAL A C 1
ATOM 3828 O O . VAL A 1 500 ? -22.185 -14.883 31.241 1.00 93.56 500 VAL A O 1
ATOM 3831 N N . PRO A 1 501 ? -23.669 -16.243 32.185 1.00 92.12 501 PRO A N 1
ATOM 3832 C CA . PRO A 1 501 ? -24.760 -16.452 33.117 1.00 92.12 501 PRO A CA 1
ATOM 3833 C C . PRO A 1 501 ? -24.423 -15.769 34.446 1.00 92.12 501 PRO A C 1
ATOM 3835 O O . PRO A 1 501 ? -23.300 -15.865 34.934 1.00 92.12 501 PRO A O 1
ATOM 3838 N N . HIS A 1 502 ? -25.422 -15.164 35.080 1.00 91.94 502 HIS A N 1
ATOM 3839 C CA . HIS A 1 502 ? -25.276 -14.650 36.436 1.00 91.94 502 HIS A CA 1
ATOM 3840 C C . HIS A 1 502 ? -25.150 -15.814 37.438 1.00 91.94 502 HIS A C 1
ATOM 3842 O O . HIS A 1 502 ? -26.143 -16.308 37.981 1.00 91.94 502 HIS A O 1
ATOM 3848 N N . TRP A 1 503 ? -23.926 -16.326 37.611 1.00 91.31 503 TRP A N 1
ATOM 3849 C CA . TRP A 1 503 ? -23.631 -17.557 38.347 1.00 91.31 503 TRP A CA 1
ATOM 3850 C C . TRP A 1 503 ? -22.298 -17.474 39.115 1.00 91.31 503 TRP A C 1
ATOM 3852 O O . TRP A 1 503 ? -21.244 -17.267 38.509 1.00 91.31 503 TRP A O 1
ATOM 3862 N N . PRO A 1 504 ? -22.294 -17.705 40.444 1.00 88.31 504 PRO A N 1
ATOM 3863 C CA . PRO A 1 504 ? -21.085 -17.584 41.265 1.00 88.31 504 PRO A CA 1
ATOM 3864 C C . PRO A 1 504 ? -20.208 -18.841 41.285 1.00 88.31 504 PRO A C 1
ATOM 3866 O O . PRO A 1 504 ? -19.112 -18.825 41.853 1.00 88.31 504 PRO A O 1
ATOM 3869 N N . GLY A 1 505 ? -20.702 -19.951 40.733 1.00 87.00 505 GLY A N 1
ATOM 3870 C CA . GLY A 1 505 ? -20.036 -21.241 40.837 1.00 87.00 505 GLY A CA 1
ATOM 3871 C C . GLY A 1 505 ? -18.731 -21.325 40.033 1.00 87.00 505 GLY A C 1
ATOM 3872 O O . GLY A 1 505 ? -18.469 -20.517 39.140 1.00 87.00 505 GLY A O 1
ATOM 3873 N N . PRO A 1 506 ? -17.894 -22.334 40.328 1.00 85.69 506 PRO A N 1
ATOM 3874 C CA . PRO A 1 506 ? -16.549 -22.471 39.767 1.00 85.69 506 PRO A CA 1
ATOM 3875 C C . PRO A 1 506 ? -16.517 -23.004 38.323 1.00 85.69 506 PRO A C 1
ATOM 3877 O O . PRO A 1 506 ? -15.436 -23.243 37.787 1.00 85.69 506 PRO A O 1
ATOM 3880 N N . GLY A 1 507 ? -17.667 -23.209 37.689 1.00 85.00 507 GLY A N 1
ATOM 3881 C CA . GLY A 1 507 ? -17.792 -23.819 36.370 1.00 85.00 507 GLY A CA 1
ATOM 3882 C C . GLY A 1 507 ? -19.254 -23.878 35.928 1.00 85.00 507 GLY A C 1
ATOM 3883 O O . GLY A 1 507 ? -20.117 -23.302 36.609 1.00 85.00 507 GLY A O 1
ATOM 3884 N N . PRO A 1 508 ? -19.547 -24.563 34.810 1.00 87.25 508 PRO A N 1
ATOM 3885 C CA . PRO A 1 508 ? -20.913 -24.714 34.347 1.00 87.25 508 PRO A CA 1
ATOM 3886 C C . PRO A 1 508 ? -21.773 -25.402 35.403 1.00 87.25 508 PRO A C 1
ATOM 3888 O O . PRO A 1 508 ? -21.341 -26.331 36.087 1.00 87.25 508 PRO A O 1
ATOM 3891 N N . ALA A 1 509 ? -23.011 -24.939 35.550 1.00 87.62 509 ALA A N 1
ATOM 3892 C CA . ALA A 1 509 ? -23.954 -25.576 36.449 1.00 87.62 509 ALA A CA 1
ATOM 3893 C C . ALA A 1 509 ? -24.351 -26.951 35.873 1.00 87.62 509 ALA A C 1
ATOM 3895 O O . ALA A 1 509 ? -25.204 -27.050 34.995 1.00 87.62 509 ALA A O 1
ATOM 3896 N N . GLY A 1 510 ? -23.728 -28.025 36.359 1.00 88.31 510 GLY A N 1
ATOM 3897 C CA . GLY A 1 510 ? -24.010 -29.402 35.942 1.00 88.31 510 GLY A CA 1
ATOM 3898 C C . GLY A 1 510 ? -23.103 -29.913 34.820 1.00 88.31 510 GLY A C 1
ATOM 3899 O O . GLY A 1 510 ? -22.184 -30.674 35.099 1.00 88.31 510 GLY A O 1
ATOM 3900 N N . SER A 1 511 ? -23.383 -29.542 33.569 1.00 89.69 511 SER A N 1
ATOM 3901 C CA . SER A 1 511 ? -22.735 -30.089 32.364 1.00 89.69 511 SER A CA 1
ATOM 3902 C C . SER A 1 511 ? -22.351 -28.977 31.384 1.00 89.69 511 SER A C 1
ATOM 3904 O O . SER A 1 511 ? -22.982 -27.921 31.375 1.00 89.69 511 SER A O 1
ATOM 3906 N N . TYR A 1 512 ? -21.340 -29.229 30.547 1.00 90.94 512 TYR A N 1
ATOM 3907 C CA . TYR A 1 512 ? -20.991 -28.378 29.400 1.00 90.94 512 TYR A CA 1
ATOM 3908 C C . TYR A 1 512 ? -21.967 -28.538 28.226 1.00 90.94 512 TYR A C 1
ATOM 3910 O O . TYR A 1 512 ? -22.140 -27.621 27.431 1.00 90.94 512 TYR A O 1
ATOM 3918 N N . VAL A 1 513 ? -22.631 -29.691 28.141 1.00 95.06 513 VAL A N 1
ATOM 3919 C CA . VAL A 1 513 ? -23.621 -30.011 27.108 1.00 95.06 513 VAL A CA 1
ATOM 3920 C C . VAL A 1 513 ? -25.012 -29.993 27.731 1.00 95.06 513 VAL A C 1
ATOM 3922 O O . VAL A 1 513 ? -25.219 -30.601 28.787 1.00 95.06 513 VAL A O 1
ATOM 3925 N N . ALA A 1 514 ? -25.947 -29.296 27.088 1.00 92.38 514 ALA A N 1
ATOM 3926 C CA . ALA A 1 514 ? -27.320 -29.143 27.544 1.00 92.38 514 ALA A CA 1
ATOM 3927 C C . ALA A 1 514 ? -28.012 -30.503 27.788 1.00 92.38 514 ALA A C 1
ATOM 3929 O O . ALA A 1 514 ? -27.823 -31.436 26.999 1.00 92.38 514 ALA A O 1
ATOM 3930 N N . PRO A 1 515 ? -28.859 -30.619 28.828 1.00 91.44 515 PRO A N 1
ATOM 3931 C CA . PRO A 1 515 ? -29.325 -29.530 29.690 1.00 91.44 515 PRO A CA 1
ATOM 3932 C C . PRO A 1 515 ? -28.348 -29.201 30.831 1.00 91.44 515 PRO A C 1
ATOM 3934 O O . PRO A 1 515 ? -27.951 -30.066 31.618 1.00 91.44 515 PRO A O 1
ATOM 3937 N N . TRP A 1 516 ? -28.014 -27.918 30.969 1.00 92.38 516 TRP A N 1
ATOM 3938 C CA . TRP A 1 516 ? -27.304 -27.379 32.132 1.00 92.38 516 TRP A CA 1
ATOM 3939 C C . TRP A 1 516 ? -28.292 -26.786 33.148 1.00 92.38 516 TRP A C 1
ATOM 3941 O O . TRP A 1 516 ? -29.493 -26.664 32.913 1.00 92.38 516 TRP A O 1
ATOM 3951 N N . ARG A 1 517 ? -27.794 -26.425 34.329 1.00 91.81 517 ARG A N 1
ATOM 3952 C CA . ARG A 1 517 ? -28.597 -26.088 35.516 1.00 91.81 517 ARG A CA 1
ATOM 3953 C C . ARG A 1 517 ? -28.420 -24.643 35.981 1.00 91.81 517 ARG A C 1
ATOM 3955 O O . ARG A 1 517 ? -28.514 -24.370 37.174 1.00 91.81 517 ARG A O 1
ATOM 3962 N N . PHE A 1 518 ? -28.151 -23.713 35.065 1.00 91.56 518 PHE A N 1
ATOM 3963 C CA . PHE A 1 518 ? -28.118 -22.296 35.425 1.00 91.56 518 PHE A CA 1
ATOM 3964 C C . PHE A 1 518 ? -29.535 -21.804 35.778 1.00 91.56 518 PHE A C 1
ATOM 3966 O O . PHE A 1 518 ? -30.482 -22.130 35.056 1.00 91.56 518 PHE A O 1
ATOM 3973 N N . PRO A 1 519 ? -29.708 -21.013 36.856 1.00 87.25 519 PRO A N 1
ATOM 3974 C CA . PRO A 1 519 ? -31.026 -20.516 37.258 1.00 87.25 519 PRO A CA 1
ATOM 3975 C C . PRO A 1 519 ? -31.672 -19.583 36.225 1.00 87.25 519 PRO A C 1
ATOM 3977 O O . PRO A 1 519 ? -32.862 -19.698 35.948 1.00 87.25 519 PRO A O 1
ATOM 3980 N N . SER A 1 520 ? -30.880 -18.681 35.642 1.00 85.19 520 SER A N 1
ATOM 3981 C CA . SER A 1 520 ? -31.338 -17.582 34.781 1.00 85.19 520 SER A CA 1
ATOM 3982 C C . SER A 1 520 ? -30.874 -17.701 33.325 1.00 85.19 520 SER A C 1
ATOM 3984 O O . SER A 1 520 ? -31.012 -16.755 32.556 1.00 85.19 520 SER A O 1
ATOM 3986 N N . PHE A 1 521 ? -30.324 -18.853 32.925 1.00 91.38 521 PHE A N 1
ATOM 3987 C CA . PHE A 1 521 ? -29.779 -19.050 31.583 1.00 91.38 521 PHE A CA 1
ATOM 3988 C C . PHE A 1 521 ? -30.126 -20.430 31.026 1.00 91.38 521 PHE A C 1
ATOM 3990 O O . PHE A 1 521 ? -29.831 -21.453 31.645 1.00 91.38 521 PHE A O 1
ATOM 3997 N N . LYS A 1 522 ? -30.762 -20.459 29.851 1.00 90.75 522 LYS A N 1
ATOM 3998 C CA . LYS A 1 522 ? -31.296 -21.675 29.228 1.00 90.75 522 LYS A CA 1
ATOM 3999 C C . LYS A 1 522 ? -30.711 -21.927 27.845 1.00 90.75 522 LYS A C 1
ATOM 4001 O O . LYS A 1 522 ? -30.375 -20.994 27.106 1.00 90.75 522 LYS A O 1
ATOM 4006 N N . GLU A 1 523 ? -30.601 -23.209 27.538 1.00 92.38 523 GLU A N 1
ATOM 4007 C CA . GLU A 1 523 ? -30.300 -23.752 26.223 1.00 92.38 523 GLU A CA 1
ATOM 4008 C C . GLU A 1 523 ? -31.384 -23.375 25.207 1.00 92.38 523 GLU A C 1
ATOM 4010 O O . GLU A 1 523 ? -32.566 -23.254 25.537 1.00 92.38 523 GLU A O 1
ATOM 4015 N N . ARG A 1 524 ? -30.972 -23.165 23.958 1.00 92.44 524 ARG A N 1
ATOM 4016 C CA . ARG A 1 524 ? -31.854 -22.937 22.807 1.00 92.44 524 ARG A CA 1
ATOM 4017 C C . ARG A 1 524 ? -32.255 -24.249 22.141 1.00 92.44 524 ARG A C 1
ATOM 4019 O O . ARG A 1 524 ? -33.309 -24.313 21.514 1.00 92.44 524 ARG A O 1
ATOM 4026 N N . ALA A 1 525 ? -31.416 -25.276 22.259 1.00 91.81 525 ALA A N 1
ATOM 4027 C CA . ALA A 1 525 ? -31.636 -26.584 21.660 1.00 91.81 525 ALA A CA 1
ATOM 4028 C C . ALA A 1 525 ? -31.055 -27.715 22.532 1.00 91.81 525 ALA A C 1
ATOM 4030 O O . ALA A 1 525 ? -30.117 -27.486 23.301 1.00 91.81 525 ALA A O 1
ATOM 4031 N N . PRO A 1 526 ? -31.570 -28.952 22.405 1.00 91.50 526 PRO A N 1
ATOM 4032 C CA . PRO A 1 526 ? -30.968 -30.121 23.040 1.00 91.50 526 PRO A CA 1
ATOM 4033 C C . PRO A 1 526 ? -29.506 -30.306 22.617 1.00 91.50 526 PRO A C 1
ATOM 4035 O O . PRO A 1 526 ? -29.165 -30.077 21.458 1.00 91.50 526 PRO A O 1
ATOM 4038 N N . ALA A 1 527 ? -28.664 -30.763 23.548 1.00 92.31 527 ALA A N 1
ATOM 4039 C CA . ALA A 1 527 ? -27.235 -31.009 23.336 1.00 92.31 527 ALA A CA 1
ATOM 4040 C C . ALA A 1 527 ? -26.408 -29.797 22.851 1.00 92.31 527 ALA A C 1
ATOM 4042 O O . ALA A 1 527 ? -25.282 -29.969 22.386 1.00 92.31 527 ALA A O 1
ATOM 4043 N N . GLU A 1 528 ? -26.929 -28.573 22.982 1.00 94.50 528 GLU A N 1
ATOM 4044 C CA . GLU A 1 528 ? -26.147 -27.353 22.777 1.00 94.50 528 GLU A CA 1
ATOM 4045 C C . GLU A 1 528 ? -24.951 -27.326 23.742 1.00 94.50 528 GLU A C 1
ATOM 4047 O O . GLU A 1 528 ? -25.061 -27.767 24.887 1.00 94.50 528 GLU A O 1
ATOM 4052 N N . HIS A 1 529 ? -23.805 -26.823 23.286 1.00 95.19 529 HIS A N 1
ATOM 4053 C CA . HIS A 1 529 ? -22.625 -26.639 24.126 1.00 95.19 529 HIS A CA 1
ATOM 4054 C C . HIS A 1 529 ? -22.671 -25.244 24.770 1.00 95.19 529 HIS A C 1
ATOM 4056 O O . HIS A 1 529 ? -22.973 -24.255 24.094 1.00 95.19 529 HIS A O 1
ATOM 4062 N N . ILE A 1 530 ? -22.383 -25.131 26.070 1.00 92.94 530 ILE A N 1
ATOM 4063 C CA . ILE A 1 530 ? -22.535 -23.865 26.805 1.00 92.94 530 ILE A CA 1
ATOM 4064 C C . ILE A 1 530 ? -21.643 -22.749 26.238 1.00 92.94 530 ILE A C 1
ATOM 4066 O O . ILE A 1 530 ? -22.053 -21.594 26.196 1.00 92.94 530 ILE A O 1
ATOM 4070 N N . GLU A 1 531 ? -20.460 -23.085 25.739 1.00 90.38 531 GLU A N 1
ATOM 4071 C CA . GLU A 1 531 ? -19.504 -22.180 25.102 1.00 90.38 531 GLU A CA 1
ATOM 4072 C C . GLU A 1 531 ? -20.059 -21.587 23.805 1.00 90.38 531 GLU A C 1
ATOM 4074 O O . GLU A 1 531 ? -19.906 -20.387 23.584 1.00 90.38 531 GLU A O 1
ATOM 4079 N N . ASP A 1 532 ? -20.752 -22.380 22.981 1.00 92.50 532 ASP A N 1
ATOM 4080 C CA . ASP A 1 532 ? -21.396 -21.885 21.758 1.00 92.50 532 ASP A CA 1
ATOM 4081 C C . ASP A 1 532 ? -22.555 -20.949 22.110 1.00 92.50 532 ASP A C 1
ATOM 4083 O O . ASP A 1 532 ? -22.678 -19.846 21.563 1.00 92.50 532 ASP A O 1
ATOM 4087 N N . ARG A 1 533 ? -23.366 -21.350 23.098 1.00 93.19 533 ARG A N 1
ATOM 4088 C CA . ARG A 1 533 ? -24.459 -20.535 23.636 1.00 93.19 533 ARG A CA 1
ATOM 4089 C C . ARG A 1 533 ? -23.942 -19.195 24.168 1.00 93.19 533 ARG A C 1
ATOM 4091 O O . ARG A 1 533 ? -24.552 -18.160 23.902 1.00 93.19 533 ARG A O 1
ATOM 4098 N N . MET A 1 534 ? -22.839 -19.219 24.914 1.00 92.25 534 MET A N 1
ATOM 4099 C CA . MET A 1 534 ? -22.167 -18.054 25.493 1.00 92.25 534 MET A CA 1
ATOM 4100 C C . MET A 1 534 ? -21.563 -17.144 24.427 1.00 92.25 534 MET A C 1
ATOM 4102 O O . MET A 1 534 ? -21.746 -15.929 24.485 1.00 92.25 534 MET A O 1
ATOM 4106 N N . ALA A 1 535 ? -20.881 -17.722 23.438 1.00 93.00 535 ALA A N 1
ATOM 4107 C CA . ALA A 1 535 ? -20.304 -16.982 22.325 1.00 93.00 535 ALA A CA 1
ATOM 4108 C C . ALA A 1 535 ? -21.387 -16.266 21.506 1.00 93.00 535 ALA A C 1
ATOM 4110 O O . ALA A 1 535 ? -21.173 -15.132 21.082 1.00 93.00 535 ALA A O 1
ATOM 4111 N N . ALA A 1 536 ? -22.560 -16.884 21.334 1.00 94.31 536 ALA A N 1
ATOM 4112 C CA . ALA A 1 536 ? -23.696 -16.256 20.666 1.00 94.31 536 ALA A CA 1
ATOM 4113 C C . ALA A 1 536 ? -24.251 -15.045 21.439 1.00 94.31 536 ALA A C 1
ATOM 4115 O O . ALA A 1 536 ? -24.603 -14.048 20.817 1.00 94.31 536 ALA A O 1
ATOM 4116 N N . GLU A 1 537 ? -24.311 -15.103 22.774 1.00 95.00 537 GLU A N 1
ATOM 4117 C CA . GLU A 1 537 ? -24.714 -13.950 23.599 1.00 95.00 537 GLU A CA 1
ATOM 4118 C C . GLU A 1 537 ? -23.673 -12.830 23.566 1.00 95.00 537 GLU A C 1
ATOM 4120 O O . GLU A 1 537 ? -24.026 -11.665 23.399 1.00 95.00 537 GLU A O 1
ATOM 4125 N N . ALA A 1 538 ? -22.387 -13.178 23.651 1.00 95.31 538 ALA A N 1
ATOM 4126 C CA . ALA A 1 538 ? -21.310 -12.203 23.533 1.00 95.31 538 ALA A CA 1
ATOM 4127 C C . ALA A 1 538 ? -21.322 -11.514 22.157 1.00 95.31 538 ALA A C 1
ATOM 4129 O O . ALA A 1 538 ? -21.163 -10.300 22.081 1.00 95.31 538 ALA A O 1
ATOM 4130 N N . ALA A 1 539 ? -21.549 -12.268 21.075 1.00 94.44 539 ALA A N 1
ATOM 4131 C CA . ALA A 1 539 ? -21.682 -11.715 19.729 1.00 94.44 539 ALA A CA 1
ATOM 4132 C C . ALA A 1 539 ? -22.892 -10.777 19.618 1.00 94.44 539 ALA A C 1
ATOM 4134 O O . ALA A 1 539 ? -22.739 -9.652 19.156 1.00 94.44 539 ALA A O 1
ATOM 4135 N N . ALA A 1 540 ? -24.060 -11.192 20.123 1.00 93.94 540 ALA A N 1
ATOM 4136 C CA . ALA A 1 540 ? -25.262 -10.360 20.117 1.00 93.94 540 ALA A CA 1
ATOM 4137 C C . ALA A 1 540 ? -25.078 -9.049 20.901 1.00 93.94 540 ALA A C 1
ATOM 4139 O O . ALA A 1 540 ? -25.559 -8.009 20.467 1.00 93.94 540 ALA A O 1
ATOM 4140 N N . PHE A 1 541 ? -24.353 -9.082 22.023 1.00 94.75 541 PHE A N 1
ATOM 4141 C CA . PHE A 1 541 ? -24.006 -7.880 22.783 1.00 94.75 541 PHE A CA 1
ATOM 4142 C C . PHE A 1 541 ? -23.033 -6.958 22.040 1.00 94.75 541 PHE A C 1
ATOM 4144 O O . PHE A 1 541 ? -23.139 -5.746 22.159 1.00 94.75 541 PHE A O 1
ATOM 4151 N N . ILE A 1 542 ? -22.079 -7.517 21.290 1.00 91.44 542 ILE A N 1
ATOM 4152 C CA . ILE A 1 542 ? -21.121 -6.737 20.490 1.00 91.44 542 ILE A CA 1
ATOM 4153 C C . ILE A 1 542 ? -21.800 -6.081 19.275 1.00 91.44 542 ILE A C 1
ATOM 4155 O O . ILE A 1 542 ? -21.356 -5.016 18.839 1.00 91.44 542 ILE A O 1
ATOM 4159 N N . ASP A 1 543 ? -22.826 -6.731 18.721 1.00 86.75 543 ASP A N 1
ATOM 4160 C CA . ASP A 1 543 ? -23.575 -6.265 17.549 1.00 86.75 543 ASP A CA 1
ATOM 4161 C C . ASP A 1 543 ? -24.667 -5.228 17.888 1.00 86.75 543 ASP A C 1
ATOM 4163 O O . ASP A 1 543 ? -25.091 -4.490 16.993 1.00 86.75 543 ASP A O 1
ATOM 4167 N N . ALA A 1 544 ? -25.121 -5.183 19.147 1.00 81.56 544 ALA A N 1
ATOM 4168 C CA . ALA A 1 544 ? -26.090 -4.214 19.674 1.00 81.56 544 ALA A CA 1
ATOM 4169 C C . ALA A 1 544 ? -25.458 -2.831 19.906 1.00 81.56 544 ALA A C 1
ATOM 4171 O O . ALA A 1 544 ? -26.158 -1.825 19.634 1.00 81.56 544 ALA A O 1
#

Foldseek 3Di:
DDDDDDDDDDDPDQFPDDPVLLVVVVVVVVPPPDDFFDDPQDCALCNLLLVQLEAAEEDQAQQALVSLVCLVLFDLLQALVLCLLLSGQAYEYEQYAQNQAGSAWFVLLCVLLVPDTCHRYHPDGSLVSNLVSNVVSNYAYAYEEELAGHQNDQSSCVSLVWDHHNDQTADDVSSLLSVLSRLLRVQQVCAPSHQEYQYEDCAVVSVRDQSSLQSNLCSNCVRPVSHFYEYDHDADFARPYPSGQATSAEHADCLPPADPALDHPRHGAEHEYEQAPHAQDQHGDDDLVSLLVRSLRRSVRSHHYYYGFHFDPDVVVHRGGHGHPVVSVSSSSSCVSNVPPPPPDPDPPPPPRPDDDDDDDDDQPDDPLNACCNVNDPPDHDVVVVVSCVSGPDDPDDDALANADQQSLLCQFFVDHCVVQQAHHLQLLPPDADRHWAWDPDDPPPDPDTDIRGGNARDLSGQTPLNSVVVVPDQFEDFAANSRHQPVRWVVSNNHPYYPPNDNDPHWQPDQFPPTDRPPDGDPDHRDGSVVVRVVVVVVVVVD

Radius of gyration: 31.88 Å; chains: 1; bounding box: 66×58×101 Å

pLDDT: mean 88.46, std 18.41, range [25.17, 98.88]